Protein AF-0000000086705697 (afdb_homodimer)

InterPro domains:
  IPR036249 Thioredoxin-like superfamily [SSF52833] (5-201)

Sequence (414 aa):
MNPTLLHYVYDPLCGWCYGAAPLLKAAAGVPGLAIELHAGGLWLGARRQPM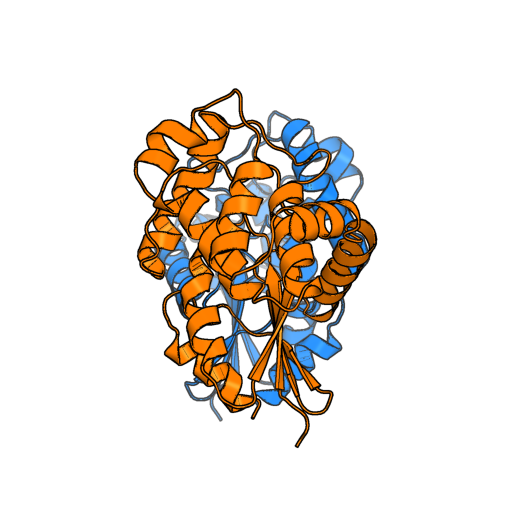GATLRQHVRPHDERIEALTGQHFGERYFNSLLLDTRLTLDSEPPIRAIMAVTALGGDGLALLQRIQTSHYRDGLWVGDVAFLAALAAEQGVEEADFHAAYAAAPLDEHLAQSQQWLRRLGGHGYPTLGVERDGVLMPLSPSFGEPDHFLAQLRVVSMNPTLLHYVYDPLCGWCYGAAPLLKAAAGVPGLAIELHAGGLWLGARRQPMGATLRQHVRPHDERIEALTGQHFGERYFNSLLLDTRLTLDSEPPIRAIMAVTALGGDGLALLQRIQTSHYRDGLWVGDVAFLAALAAEQGVEEADFHAAYAAAPLDEHLAQSQQWLRRLGGHGYPTLGVERDGVLMPLSPSFGEPDHFLAQLRVVS

Radius of gyration: 22.32 Å; Cα contacts (8 Å, |Δi|>4): 758; chains: 2; bounding box: 52×65×50 Å

Nearest PDB structures (foldseek):
  5hfg-assembly1_A  TM=9.296E-01  e=9.941E-20  Pseudomonas aeruginosa PAO1
  5hfi-assembly1_A  TM=9.166E-01  e=2.472E-18  Pseudomonas aeruginosa PAO1
  3kzq-assembly3_D-3  TM=8.060E-01  e=1.068E-13  Vibrio parahaemolyticus
  2in3-assembly1_A  TM=8.080E-01  e=4.994E-12  Nitrosomonas europaea
  3rpp-assembly2_B  TM=6.667E-01  e=5.140E-08  Homo sapiens

pLDDT: mean 94.25, std 7.46, range [47.31, 98.94]

Structure (mmCIF, N/CA/C/O backbone):
data_AF-0000000086705697-model_v1
#
loop_
_entity.id
_entity.type
_entity.pdbx_description
1 polymer 'DsbA family protein'
#
loop_
_atom_site.group_PDB
_atom_site.id
_atom_site.type_symbol
_atom_site.label_atom_id
_atom_site.label_alt_id
_atom_site.label_comp_id
_atom_site.label_asym_id
_atom_site.label_entity_id
_atom_site.label_seq_id
_atom_site.pdbx_PDB_ins_code
_atom_site.Cartn_x
_atom_site.Cartn_y
_atom_site.Cartn_z
_atom_site.occupancy
_atom_site.B_iso_or_equiv
_atom_site.auth_seq_id
_atom_site.auth_comp_id
_atom_site.auth_asym_id
_atom_site.auth_atom_id
_atom_site.pdbx_PDB_model_num
ATOM 1 N N . MET A 1 1 ? -27.156 8.812 18.125 1 52.84 1 MET A N 1
ATOM 2 C CA . MET A 1 1 ? -26.422 7.879 17.266 1 52.84 1 MET A CA 1
ATOM 3 C C . MET A 1 1 ? -24.922 8.133 17.328 1 52.84 1 MET A C 1
ATOM 5 O O . MET A 1 1 ? -24.484 9.273 17.484 1 52.84 1 MET A O 1
ATOM 9 N N . ASN A 1 2 ? -24.047 7.219 17.75 1 68.75 2 ASN A N 1
ATOM 10 C CA . ASN A 1 2 ? -22.625 7.438 17.906 1 68.75 2 ASN A CA 1
ATOM 11 C C . ASN A 1 2 ? -21.984 7.934 16.609 1 68.75 2 ASN A C 1
ATOM 13 O O . ASN A 1 2 ? -22.406 7.547 15.523 1 68.75 2 ASN A O 1
ATOM 17 N N . PRO A 1 3 ? -21.141 8.961 16.766 1 81.12 3 PRO A N 1
ATOM 18 C CA . PRO A 1 3 ? -20.531 9.508 15.555 1 81.12 3 PRO A CA 1
ATOM 19 C C . PRO A 1 3 ? -19.734 8.469 14.781 1 81.12 3 PRO A C 1
ATOM 21 O O . PRO A 1 3 ? -19.188 7.535 15.375 1 81.12 3 PRO A O 1
ATOM 24 N N . THR A 1 4 ? -19.828 8.516 13.523 1 91.44 4 THR A N 1
ATOM 25 C CA . THR A 1 4 ? -18.984 7.73 12.633 1 91.44 4 THR A CA 1
ATOM 26 C C . THR A 1 4 ? -17.562 8.305 12.578 1 91.44 4 THR A C 1
ATOM 28 O O . THR A 1 4 ? -17.391 9.523 12.461 1 91.44 4 THR A O 1
ATOM 31 N N . LEU A 1 5 ? -16.531 7.441 12.797 1 95.69 5 LEU A N 1
ATOM 32 C CA . LEU A 1 5 ? -15.148 7.887 12.789 1 95.69 5 LEU A CA 1
ATOM 33 C C . LEU A 1 5 ? -14.406 7.34 11.57 1 95.69 5 LEU A C 1
ATOM 35 O O . LEU A 1 5 ? -14.484 6.145 11.273 1 95.69 5 LEU A O 1
ATOM 39 N N . LEU A 1 6 ? -13.852 8.188 10.867 1 96.5 6 LEU A N 1
ATOM 40 C CA . LEU A 1 6 ? -12.898 7.801 9.828 1 96.5 6 LEU A CA 1
ATOM 41 C C . LEU A 1 6 ? -11.469 7.84 10.359 1 96.5 6 LEU A C 1
ATOM 43 O O . LEU A 1 6 ? -10.938 8.914 10.641 1 96.5 6 LEU A O 1
ATOM 47 N N . HIS A 1 7 ? -10.891 6.688 10.531 1 97.31 7 HIS A N 1
ATOM 48 C CA . HIS A 1 7 ? -9.484 6.602 10.898 1 97.31 7 HIS A CA 1
ATOM 49 C C . HIS A 1 7 ? -8.586 6.703 9.672 1 97.31 7 HIS A C 1
ATOM 51 O O . HIS A 1 7 ? -8.742 5.941 8.719 1 97.31 7 HIS A O 1
ATOM 57 N N . TYR A 1 8 ? -7.691 7.645 9.672 1 98.25 8 TYR A N 1
ATOM 58 C CA . TYR A 1 8 ? -6.785 7.898 8.562 1 98.25 8 TYR A CA 1
ATOM 59 C C . TYR A 1 8 ? -5.332 7.758 8.992 1 98.25 8 TYR A C 1
ATOM 61 O O . TYR A 1 8 ? -4.805 8.617 9.703 1 98.25 8 TYR A O 1
ATOM 69 N N . VAL A 1 9 ? -4.688 6.66 8.664 1 98.19 9 VAL A N 1
ATOM 70 C CA . VAL A 1 9 ? -3.26 6.469 8.906 1 98.19 9 VAL A CA 1
ATOM 71 C C . VAL A 1 9 ? -2.457 7.004 7.727 1 98.19 9 VAL A C 1
ATOM 73 O O . VAL A 1 9 ? -2.654 6.57 6.59 1 98.19 9 VAL A O 1
ATOM 76 N N . TYR A 1 10 ? -1.585 7.969 8.008 1 98.56 10 TYR A N 1
ATOM 77 C CA . TYR A 1 10 ? -0.964 8.727 6.926 1 98.56 10 TYR A CA 1
ATOM 78 C C . TYR A 1 10 ? 0.451 9.148 7.301 1 98.56 10 TYR A C 1
ATOM 80 O O . TYR A 1 10 ? 0.934 8.836 8.391 1 98.56 10 TYR A O 1
ATOM 88 N N . ASP A 1 11 ? 1.116 9.758 6.426 1 98.69 11 ASP A N 1
ATOM 89 C CA . ASP A 1 11 ? 2.309 10.57 6.641 1 98.69 11 ASP A CA 1
ATOM 90 C C . ASP A 1 11 ? 2.248 11.859 5.824 1 98.69 11 ASP A C 1
ATOM 92 O O . ASP A 1 11 ? 1.835 11.844 4.664 1 98.69 11 ASP A O 1
ATOM 96 N N . PRO A 1 12 ? 2.639 12.93 6.426 1 98.75 12 PRO A N 1
ATOM 97 C CA . PRO A 1 12 ? 2.562 14.195 5.699 1 98.75 12 PRO A CA 1
ATOM 98 C C . PRO A 1 12 ? 3.445 14.219 4.453 1 98.75 12 PRO A C 1
ATOM 100 O O . PRO A 1 12 ? 3.205 15.008 3.537 1 98.75 12 PRO A O 1
ATOM 103 N N . LEU A 1 13 ? 4.453 13.359 4.375 1 98.25 13 LEU A N 1
ATOM 104 C CA . LEU A 1 13 ? 5.391 13.344 3.256 1 98.25 13 LEU A CA 1
ATOM 105 C C . LEU A 1 13 ? 5.238 12.07 2.434 1 98.25 13 LEU A C 1
ATOM 107 O O . LEU A 1 13 ? 6.219 11.562 1.887 1 98.25 13 LEU A O 1
ATOM 111 N N . CYS A 1 14 ? 4.105 11.508 2.48 1 97.81 14 CYS A N 1
ATOM 112 C CA . CYS A 1 14 ? 3.682 10.438 1.588 1 97.81 14 CYS A CA 1
ATOM 113 C C . CYS A 1 14 ? 2.947 10.992 0.375 1 97.81 14 CYS A C 1
ATOM 115 O O . CYS A 1 14 ? 1.846 11.531 0.505 1 97.81 14 CYS A O 1
ATOM 117 N N . GLY A 1 15 ? 3.514 10.812 -0.809 1 97.56 15 GLY A N 1
ATOM 118 C CA . GLY A 1 15 ? 2.895 11.32 -2.021 1 97.56 15 GLY A CA 1
ATOM 119 C C . GLY A 1 15 ? 1.48 10.812 -2.23 1 97.56 15 GLY A C 1
ATOM 120 O O . GLY A 1 15 ? 0.601 11.57 -2.65 1 97.56 15 GLY A O 1
ATOM 121 N N . TRP A 1 16 ? 1.291 9.547 -1.967 1 96.31 16 TRP A N 1
ATOM 122 C CA . TRP A 1 16 ? -0.038 8.969 -2.137 1 96.31 16 TRP A CA 1
ATOM 123 C C . TRP A 1 16 ? -1.021 9.562 -1.129 1 96.31 16 TRP A C 1
ATOM 125 O O . TRP A 1 16 ? -2.217 9.664 -1.408 1 96.31 16 TRP A O 1
ATOM 135 N N . CYS A 1 17 ? -0.516 9.93 0.014 1 98.19 17 CYS A N 1
ATOM 136 C CA . CYS A 1 17 ? -1.358 10.641 0.971 1 98.19 17 CYS A CA 1
ATOM 137 C C . CYS A 1 17 ? -1.73 12.023 0.451 1 98.19 17 CYS A C 1
ATOM 139 O O . CYS A 1 17 ? -2.838 12.5 0.694 1 98.19 17 CYS A O 1
ATOM 141 N N . TYR A 1 18 ? -0.808 12.695 -0.263 1 98.56 18 TYR A N 1
ATOM 142 C CA . TYR A 1 18 ? -1.157 13.914 -0.979 1 98.56 18 TYR A CA 1
ATOM 143 C C . TYR A 1 18 ? -2.236 13.648 -2.021 1 98.56 18 TYR A C 1
ATOM 145 O O . TYR A 1 18 ? -3.174 14.438 -2.17 1 98.56 18 TYR A O 1
ATOM 153 N N . GLY A 1 19 ? -2.121 12.547 -2.668 1 97.25 19 GLY A N 1
ATOM 154 C CA . GLY A 1 19 ? -3.135 12.125 -3.621 1 97.25 19 GLY A CA 1
ATOM 155 C C . GLY A 1 19 ? -4.496 11.906 -2.988 1 97.25 19 GLY A C 1
ATOM 156 O O . GLY A 1 19 ? -5.527 12.078 -3.643 1 97.25 19 GLY A O 1
ATOM 157 N N . ALA A 1 20 ? -4.512 11.602 -1.746 1 96.75 20 ALA A N 1
ATOM 158 C CA . ALA A 1 20 ? -5.75 11.273 -1.045 1 96.75 20 ALA A CA 1
ATOM 159 C C . ALA A 1 20 ? -6.406 12.531 -0.477 1 96.75 20 ALA A C 1
ATOM 161 O O . ALA A 1 20 ? -7.531 12.477 0.027 1 96.75 20 ALA A O 1
ATOM 162 N N . ALA A 1 21 ? -5.75 13.664 -0.58 1 97.25 21 ALA A N 1
ATOM 163 C CA . ALA A 1 21 ? -6.211 14.898 0.062 1 97.25 21 ALA A CA 1
ATOM 164 C C . ALA A 1 21 ? -7.633 15.242 -0.375 1 97.25 21 ALA A C 1
ATOM 166 O O . ALA A 1 21 ? -8.477 15.586 0.455 1 97.25 21 ALA A O 1
ATOM 167 N N . PRO A 1 22 ? -7.98 15.109 -1.679 1 96.25 22 PRO A N 1
ATOM 168 C CA . PRO A 1 22 ? -9.352 15.43 -2.088 1 96.25 22 PRO A CA 1
ATOM 169 C C . PRO A 1 22 ? -10.391 14.508 -1.451 1 96.25 22 PRO A C 1
ATOM 171 O O . PRO A 1 22 ? -11.523 14.93 -1.204 1 96.25 22 PRO A O 1
ATOM 174 N N . LEU A 1 23 ? -10.031 13.281 -1.213 1 95.62 23 LEU A N 1
ATOM 175 C CA . LEU A 1 23 ? -10.93 12.336 -0.567 1 95.62 23 LEU A CA 1
ATOM 176 C C . LEU A 1 23 ? -11.227 12.758 0.87 1 95.62 23 LEU A C 1
ATOM 178 O O . LEU A 1 23 ? -12.375 12.711 1.312 1 95.62 23 LEU A O 1
ATOM 182 N N . LEU A 1 24 ? -10.156 13.156 1.579 1 97.19 24 LEU A N 1
ATOM 183 C CA . LEU A 1 24 ? -10.312 13.594 2.963 1 97.19 24 LEU A CA 1
ATOM 184 C C . LEU A 1 24 ? -11.141 14.875 3.037 1 97.19 24 LEU A C 1
ATOM 186 O O . LEU A 1 24 ? -11.93 15.055 3.967 1 97.19 24 LEU A O 1
ATOM 190 N N . LYS A 1 25 ? -10.891 15.75 2.076 1 96.06 25 LYS A N 1
ATOM 191 C CA . LYS A 1 25 ? -11.695 16.969 2.016 1 96.06 25 LYS A CA 1
ATOM 192 C C . LYS A 1 25 ? -13.172 16.625 1.849 1 96.06 25 LYS A C 1
ATOM 194 O O . LYS A 1 25 ? -14.031 17.219 2.521 1 96.06 25 LYS A O 1
ATOM 199 N N . ALA A 1 26 ? -13.484 15.742 0.962 1 95.31 26 ALA A N 1
ATOM 200 C CA . ALA A 1 26 ? -14.867 15.312 0.751 1 95.31 26 ALA A CA 1
ATOM 201 C C . ALA A 1 26 ? -15.445 14.688 2.018 1 95.31 26 ALA A C 1
ATOM 203 O O . ALA A 1 26 ? -16.578 14.984 2.396 1 95.31 26 ALA A O 1
ATOM 204 N N . ALA A 1 27 ? -14.68 13.844 2.67 1 95.38 27 ALA A N 1
ATOM 205 C CA . ALA A 1 27 ? -15.117 13.18 3.891 1 95.38 27 ALA A CA 1
ATOM 206 C C . ALA A 1 27 ? -15.422 14.188 4.996 1 95.38 27 ALA A C 1
ATOM 208 O O . ALA A 1 27 ? -16.359 14.008 5.77 1 95.38 27 ALA A O 1
ATOM 209 N N . ALA A 1 28 ? -14.586 15.219 5.043 1 95.5 28 ALA A N 1
ATOM 210 C CA . ALA A 1 28 ? -14.742 16.25 6.074 1 95.5 28 ALA A CA 1
ATOM 211 C C . ALA A 1 28 ? -16.078 16.969 5.934 1 95.5 28 ALA A C 1
ATOM 213 O O . ALA A 1 28 ? -16.594 17.531 6.902 1 95.5 28 ALA A O 1
ATOM 214 N N . GLY A 1 29 ? -16.672 16.891 4.77 1 93.75 29 GLY A N 1
ATOM 215 C CA . GLY A 1 29 ? -17.953 17.531 4.516 1 93.75 29 GLY A CA 1
ATOM 216 C C . GLY A 1 29 ? -19.141 16.656 4.859 1 93.75 29 GLY A C 1
ATOM 217 O O . GLY A 1 29 ? -20.281 17.125 4.836 1 93.75 29 GLY A O 1
ATOM 218 N N . VAL A 1 30 ? -18.953 15.469 5.195 1 93.06 30 VAL A N 1
ATOM 219 C CA . VAL A 1 30 ? -20.047 14.539 5.496 1 93.06 30 VAL A CA 1
ATOM 220 C C . VAL A 1 30 ? -20.547 14.789 6.914 1 93.06 30 VAL A C 1
ATOM 222 O O . VAL A 1 30 ? -19.797 14.672 7.883 1 93.06 30 VAL A O 1
ATOM 225 N N . PRO A 1 31 ? -21.828 15.086 7.051 1 91.75 31 PRO A N 1
ATOM 226 C CA . PRO A 1 31 ? -22.375 15.336 8.383 1 91.75 31 PRO A CA 1
ATOM 227 C C . PRO A 1 3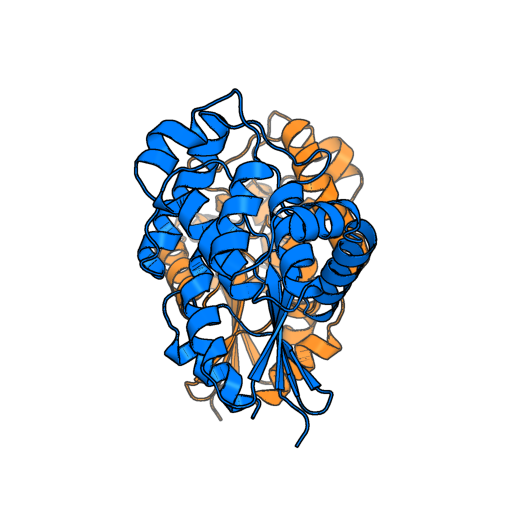1 ? -22.266 14.117 9.305 1 91.75 31 PRO A C 1
ATOM 229 O O . PRO A 1 31 ? -22.547 12.992 8.883 1 91.75 31 PRO A O 1
ATOM 232 N N . GLY A 1 32 ? -21.797 14.367 10.477 1 91 32 GLY A N 1
ATOM 233 C CA . GLY A 1 32 ? -21.75 13.305 11.477 1 91 32 GLY A CA 1
ATOM 234 C C . GLY A 1 32 ? -20.5 12.461 11.391 1 91 32 GLY A C 1
ATOM 235 O O . GLY A 1 32 ? -20.297 11.555 12.203 1 91 32 GLY A O 1
ATOM 236 N N . LEU A 1 33 ? -19.656 12.773 10.414 1 94.44 33 LEU A N 1
ATOM 237 C CA . LEU A 1 33 ? -18.406 12.047 10.258 1 94.44 33 LEU A CA 1
ATOM 238 C C . LEU A 1 33 ? -17.234 12.844 10.82 1 94.44 33 LEU A C 1
ATOM 240 O O . LEU A 1 33 ? -17.078 14.023 10.484 1 94.44 33 LEU A O 1
ATOM 244 N N . ALA A 1 34 ? -16.516 12.195 11.727 1 95.56 34 ALA A N 1
ATOM 245 C CA . ALA A 1 34 ? -15.281 12.789 12.234 1 95.56 34 ALA A CA 1
ATOM 246 C C . ALA A 1 34 ? -14.055 12.062 11.688 1 95.56 34 ALA A C 1
ATOM 248 O O . ALA A 1 34 ? -14.086 10.844 11.5 1 95.56 34 ALA A O 1
ATOM 249 N N . ILE A 1 35 ? -13.008 12.781 11.477 1 97.12 35 ILE A N 1
ATOM 250 C CA . ILE A 1 35 ? -11.781 12.195 10.961 1 97.12 35 ILE A CA 1
ATOM 251 C C . ILE A 1 35 ? -10.711 12.172 12.055 1 97.12 35 ILE A C 1
ATOM 253 O O . ILE A 1 35 ? -10.438 13.203 12.68 1 97.12 35 ILE A O 1
ATOM 257 N N . GLU A 1 36 ? -10.172 11.055 12.336 1 97.81 36 GLU A N 1
ATOM 258 C CA . GLU A 1 36 ? -9.055 10.906 13.258 1 97.81 36 GLU A CA 1
ATOM 259 C C . GLU A 1 36 ? -7.746 10.68 12.508 1 97.81 36 GLU A C 1
ATOM 261 O O . GLU A 1 36 ? -7.625 9.719 11.742 1 97.81 36 GLU A O 1
ATOM 266 N N . LEU A 1 37 ? -6.809 11.531 12.789 1 98.62 37 LEU A N 1
ATOM 267 C CA . LEU A 1 37 ? -5.527 11.508 12.086 1 98.62 37 LEU A CA 1
ATOM 268 C C . LEU A 1 37 ? -4.504 10.688 12.859 1 98.62 37 LEU A C 1
ATOM 270 O O . LEU A 1 37 ? -4.25 10.945 14.039 1 98.62 37 LEU A O 1
ATOM 274 N N . HIS A 1 38 ? -3.934 9.711 12.203 1 98.75 38 HIS A N 1
ATOM 275 C CA . HIS A 1 38 ? -2.883 8.867 12.766 1 98.75 38 HIS A CA 1
ATOM 276 C C . HIS A 1 38 ? -1.609 8.953 11.93 1 98.75 38 HIS A C 1
ATOM 278 O O . HIS A 1 38 ? -1.442 8.195 10.969 1 98.75 38 HIS A O 1
ATOM 284 N N . ALA A 1 39 ? -0.67 9.805 12.297 1 98.69 39 ALA A N 1
ATOM 285 C CA . ALA A 1 39 ? 0.567 9.969 11.539 1 98.69 39 ALA A CA 1
ATOM 286 C C . ALA A 1 39 ? 1.528 8.812 11.797 1 98.69 39 ALA A C 1
ATOM 288 O O . ALA A 1 39 ? 1.878 8.531 12.945 1 98.69 39 ALA A O 1
ATOM 289 N N . GLY A 1 40 ? 1.995 8.203 10.812 1 96.12 40 GLY A N 1
ATOM 290 C CA . GLY A 1 40 ? 2.715 6.949 10.953 1 96.12 40 GLY A CA 1
ATOM 291 C C . GLY A 1 40 ? 4.223 7.117 10.938 1 96.12 40 GLY A C 1
ATOM 292 O O . GLY A 1 40 ? 4.953 6.262 11.438 1 96.12 40 GLY A O 1
ATOM 293 N N . GLY A 1 41 ? 4.742 8.195 10.281 1 96.12 41 GLY A N 1
ATOM 294 C CA . GLY A 1 41 ? 6.18 8.422 10.281 1 96.12 41 GLY A CA 1
ATOM 295 C C . GLY A 1 41 ? 6.902 7.676 9.18 1 96.12 41 GLY A C 1
ATOM 296 O O . GLY A 1 41 ? 7.746 6.82 9.453 1 96.12 41 GLY A O 1
ATOM 297 N N . LEU A 1 42 ? 6.691 8.008 8.031 1 94.62 42 LEU A N 1
ATOM 298 C CA . LEU A 1 42 ? 7.297 7.383 6.855 1 94.62 42 LEU A CA 1
ATOM 299 C C . LEU A 1 42 ? 8.805 7.602 6.844 1 94.62 42 LEU A C 1
ATOM 301 O O . LEU A 1 42 ? 9.57 6.676 6.559 1 94.62 42 LEU A O 1
ATOM 305 N N . TRP A 1 43 ? 9.227 8.828 7.133 1 95.69 43 TRP A N 1
ATOM 306 C CA . TRP A 1 43 ? 10.625 9.211 7.074 1 95.69 43 TRP A 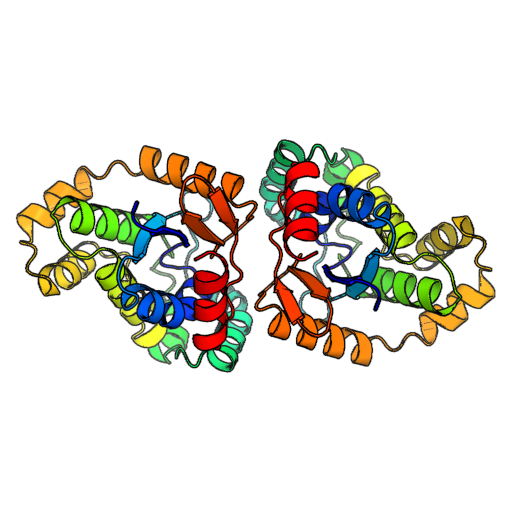CA 1
ATOM 307 C C . TRP A 1 43 ? 11.148 9.594 8.461 1 95.69 43 TRP A C 1
ATOM 309 O O . TRP A 1 43 ? 11.297 10.773 8.766 1 95.69 43 TRP A O 1
ATOM 319 N N . LEU A 1 44 ? 11.469 8.602 9.312 1 95.94 44 LEU A N 1
ATOM 320 C CA . LEU A 1 44 ? 11.992 8.805 10.664 1 95.94 44 LEU A CA 1
ATOM 321 C C . LEU A 1 44 ? 13.25 7.965 10.891 1 95.94 44 LEU A C 1
ATOM 323 O O . LEU A 1 44 ? 13.477 6.98 10.188 1 95.94 44 LEU A O 1
ATOM 327 N N . GLY A 1 45 ? 14.008 8.406 11.883 1 92.56 45 GLY A N 1
ATOM 328 C CA . GLY A 1 45 ? 15.195 7.645 12.234 1 92.56 45 GLY A CA 1
ATOM 329 C C . GLY A 1 45 ? 16.109 7.375 11.047 1 92.56 45 GLY A C 1
ATOM 330 O O . GLY A 1 45 ? 16.469 8.297 10.312 1 92.56 45 GLY A O 1
ATOM 331 N N . ALA A 1 46 ? 16.406 6.062 10.766 1 88.19 46 ALA A N 1
ATOM 332 C CA . ALA A 1 46 ? 17.328 5.656 9.703 1 88.19 46 ALA A CA 1
ATOM 333 C C . ALA A 1 46 ? 16.656 5.781 8.336 1 88.19 46 ALA A C 1
ATOM 335 O O . ALA A 1 46 ? 17.328 5.746 7.305 1 88.19 46 ALA A O 1
ATOM 336 N N . ARG A 1 47 ? 15.383 6.023 8.32 1 89.81 47 ARG A N 1
ATOM 337 C CA . ARG A 1 47 ? 14.656 6.117 7.055 1 89.81 47 ARG A CA 1
ATOM 338 C C . ARG A 1 47 ? 14.664 7.547 6.523 1 89.81 47 ARG A C 1
ATOM 340 O O . ARG A 1 47 ? 14.266 7.793 5.383 1 89.81 47 ARG A O 1
ATOM 347 N N . ARG A 1 48 ? 15.109 8.5 7.332 1 94.25 48 ARG A N 1
ATOM 348 C CA . ARG A 1 48 ? 15.281 9.859 6.812 1 94.25 48 ARG A CA 1
ATOM 349 C C . ARG A 1 48 ? 16.156 9.859 5.559 1 94.25 48 ARG A C 1
ATOM 351 O O . ARG A 1 48 ? 17.094 9.07 5.449 1 94.25 48 ARG A O 1
ATOM 358 N N . GLN A 1 49 ? 15.789 10.727 4.621 1 92.5 49 GLN A N 1
ATOM 359 C CA . GLN A 1 49 ? 16.438 10.656 3.314 1 92.5 49 GLN A CA 1
ATOM 360 C C . GLN A 1 49 ? 16.906 12.031 2.855 1 92.5 49 GLN A C 1
ATOM 362 O O . GLN A 1 49 ? 16.109 12.961 2.742 1 92.5 49 GLN A O 1
ATOM 367 N N . PRO A 1 50 ? 18.234 12.078 2.625 1 94.44 50 PRO A N 1
ATOM 368 C CA . PRO A 1 50 ? 18.672 13.32 1.977 1 94.44 50 PRO A CA 1
ATOM 369 C C . PRO A 1 50 ? 18.016 13.531 0.614 1 94.44 50 PRO A C 1
ATOM 371 O O . PRO A 1 50 ? 17.828 12.578 -0.141 1 94.44 50 PRO A O 1
ATOM 374 N N . MET A 1 51 ? 17.672 14.727 0.346 1 96.12 51 MET A N 1
ATOM 375 C CA . MET A 1 51 ? 17.156 15.031 -0.982 1 96.12 51 MET A CA 1
ATOM 376 C C . MET A 1 51 ? 18.266 15.055 -2.018 1 96.12 51 MET A C 1
ATOM 378 O O . MET A 1 51 ? 19.453 15.133 -1.664 1 96.12 51 MET A O 1
ATOM 382 N N . GLY A 1 52 ? 17.859 14.961 -3.248 1 96.5 52 GLY A N 1
ATOM 383 C CA . GLY A 1 52 ? 18.797 14.852 -4.355 1 96.5 52 GLY A CA 1
ATOM 384 C C . GLY A 1 52 ? 18.25 14.078 -5.535 1 96.5 52 GLY A C 1
ATOM 385 O O . GLY A 1 52 ? 17.078 13.688 -5.535 1 96.5 52 GLY A O 1
ATOM 386 N N . ALA A 1 53 ? 19.156 13.828 -6.445 1 94.56 53 ALA A N 1
ATOM 387 C CA . ALA A 1 53 ? 18.766 13.227 -7.719 1 94.56 53 ALA A CA 1
ATOM 388 C C . ALA A 1 53 ? 18.219 11.82 -7.512 1 94.56 53 ALA A C 1
ATOM 390 O O . ALA A 1 53 ? 17.297 11.398 -8.219 1 94.56 53 ALA A O 1
ATOM 391 N N . THR A 1 54 ? 18.797 11.047 -6.621 1 89.31 54 THR A N 1
ATOM 392 C CA . THR A 1 54 ? 18.359 9.672 -6.367 1 89.31 54 THR A CA 1
ATOM 393 C C . THR A 1 54 ? 16.922 9.656 -5.867 1 89.31 54 THR A C 1
ATOM 395 O O . THR A 1 54 ? 16.094 8.891 -6.371 1 89.31 54 THR A O 1
ATOM 398 N N . LEU A 1 55 ? 16.625 10.461 -4.941 1 91.25 55 LEU A N 1
ATOM 399 C CA . LEU A 1 55 ? 15.258 10.555 -4.434 1 91.25 55 LEU A CA 1
ATOM 400 C C . LEU A 1 55 ? 14.305 11.008 -5.531 1 91.25 55 LEU A C 1
ATOM 402 O O . LEU A 1 55 ? 13.211 10.461 -5.672 1 91.25 55 LEU A O 1
ATOM 406 N N . ARG A 1 56 ? 14.727 12 -6.25 1 95 56 ARG A N 1
ATOM 407 C CA . ARG A 1 56 ? 13.898 12.531 -7.324 1 95 56 ARG A CA 1
ATOM 408 C C . ARG A 1 56 ? 13.516 11.445 -8.32 1 95 56 ARG A C 1
ATOM 410 O O . ARG A 1 56 ? 12.359 11.359 -8.742 1 95 56 ARG A O 1
ATOM 417 N N . GLN A 1 57 ? 14.469 10.68 -8.703 1 90.31 57 GLN A N 1
ATOM 418 C CA . GLN A 1 57 ? 14.211 9.602 -9.656 1 90.31 57 GLN A CA 1
ATOM 419 C C . GLN A 1 57 ? 13.273 8.555 -9.062 1 90.31 57 GLN A C 1
ATOM 421 O O . GLN A 1 57 ? 12.453 7.977 -9.773 1 90.31 57 GLN A O 1
ATOM 426 N N . HIS A 1 58 ? 13.383 8.359 -7.773 1 87.38 58 HIS A N 1
ATOM 427 C CA . HIS A 1 58 ? 12.586 7.352 -7.082 1 87.38 58 HIS A CA 1
ATOM 428 C C . HIS A 1 58 ? 11.125 7.762 -7.004 1 87.38 58 HIS A C 1
ATOM 430 O O . HIS A 1 58 ? 10.227 6.934 -7.199 1 87.38 58 HIS A O 1
ATOM 436 N N . VAL A 1 59 ? 10.883 9.047 -6.777 1 93.94 59 VAL A N 1
ATOM 437 C CA . VAL A 1 59 ? 9.508 9.461 -6.508 1 93.94 59 VAL A CA 1
ATOM 438 C C . VAL A 1 59 ? 8.805 9.805 -7.82 1 93.94 59 VAL A C 1
ATOM 440 O O . VAL A 1 59 ? 7.57 9.836 -7.879 1 93.94 59 VAL A O 1
ATOM 443 N N . ARG A 1 60 ? 9.523 10.039 -8.883 1 93.81 60 ARG A N 1
ATOM 444 C CA . ARG A 1 60 ? 8.992 10.57 -10.141 1 93.81 60 ARG A CA 1
ATOM 445 C C . ARG A 1 60 ? 7.844 9.703 -10.656 1 93.81 60 ARG A C 1
ATOM 447 O O . ARG A 1 60 ? 6.758 10.211 -10.938 1 93.81 60 ARG A O 1
ATOM 454 N N . PRO A 1 61 ? 8.047 8.383 -10.742 1 89.06 61 PRO A N 1
ATOM 455 C CA . PRO A 1 61 ? 6.953 7.586 -11.297 1 89.06 61 PRO A CA 1
ATOM 456 C C . PRO A 1 61 ? 5.695 7.629 -10.43 1 89.06 61 PRO A C 1
ATOM 458 O O . PRO A 1 61 ? 4.578 7.586 -10.945 1 89.06 61 PRO A O 1
ATOM 461 N N . HIS A 1 62 ? 5.855 7.711 -9.172 1 92.25 62 HIS A N 1
ATOM 462 C CA . HIS A 1 62 ? 4.707 7.801 -8.273 1 92.25 62 HIS A CA 1
ATOM 463 C C . HIS A 1 62 ? 4.004 9.148 -8.414 1 92.25 62 HIS A C 1
ATOM 465 O O . HIS A 1 62 ? 2.777 9.203 -8.531 1 92.25 62 HIS A O 1
ATOM 471 N N . ASP A 1 63 ? 4.863 10.211 -8.383 1 96.62 63 ASP A N 1
ATOM 472 C CA . ASP A 1 63 ? 4.297 11.555 -8.508 1 96.62 63 ASP A CA 1
ATOM 473 C C . ASP A 1 63 ? 3.475 11.688 -9.789 1 96.62 63 ASP A C 1
ATOM 475 O O . ASP A 1 63 ? 2.365 12.219 -9.766 1 96.62 63 ASP A O 1
ATOM 479 N N . GLU A 1 64 ? 4.004 11.164 -10.875 1 95 64 GLU A N 1
ATOM 480 C CA . GLU A 1 64 ? 3.324 11.242 -12.172 1 95 64 GLU A CA 1
ATOM 481 C C . GLU A 1 64 ? 2.025 10.438 -12.156 1 95 64 GLU A C 1
ATOM 483 O O . GLU A 1 64 ? 1.002 10.898 -12.664 1 95 64 GLU A O 1
ATOM 488 N N . ARG A 1 65 ? 2.025 9.305 -11.578 1 91.5 65 ARG A N 1
ATOM 489 C CA . ARG A 1 65 ? 0.836 8.461 -11.5 1 91.5 65 ARG A CA 1
ATOM 490 C C . ARG A 1 65 ? -0.23 9.109 -10.617 1 91.5 65 ARG A C 1
ATOM 492 O O . ARG A 1 65 ? -1.41 9.117 -10.969 1 91.5 65 ARG A O 1
ATOM 499 N N . ILE A 1 66 ? 0.184 9.609 -9.492 1 95.38 66 ILE A N 1
ATOM 500 C CA . ILE A 1 66 ? -0.738 10.258 -8.57 1 95.38 66 ILE A CA 1
ATOM 501 C C . ILE A 1 66 ? -1.429 11.43 -9.273 1 95.38 66 ILE A C 1
ATOM 503 O O . ILE A 1 66 ? -2.652 11.562 -9.203 1 95.38 66 ILE A O 1
ATOM 507 N N . GLU A 1 67 ? -0.62 12.234 -9.945 1 96.56 67 GLU A N 1
ATOM 508 C CA . GLU A 1 67 ? -1.179 13.391 -10.641 1 96.56 67 GLU A CA 1
ATOM 509 C C . GLU A 1 67 ? -2.164 12.969 -11.719 1 96.56 67 GLU A C 1
ATOM 511 O O . GLU A 1 67 ? -3.225 13.578 -11.875 1 96.56 67 GLU A O 1
ATOM 516 N N . ALA A 1 68 ? -1.845 11.945 -12.414 1 92.75 68 ALA A N 1
ATOM 517 C CA . ALA A 1 68 ? -2.713 11.438 -13.469 1 92.75 68 ALA A CA 1
ATOM 518 C C . ALA A 1 68 ? -4.031 10.922 -12.898 1 92.75 68 ALA A C 1
ATOM 520 O O . ALA A 1 68 ? -5.098 11.148 -13.484 1 92.75 68 ALA A O 1
ATOM 521 N N . LEU A 1 69 ? -4.008 10.312 -11.75 1 90.12 69 LEU A N 1
ATOM 522 C CA . LEU A 1 69 ? -5.18 9.672 -11.164 1 90.12 69 LEU A CA 1
ATOM 523 C C . LEU A 1 69 ? -6.051 10.688 -10.43 1 90.12 69 LEU A C 1
ATOM 525 O O . LEU A 1 69 ? -7.277 10.586 -10.445 1 90.12 69 LEU A O 1
ATOM 529 N N . THR A 1 70 ? -5.418 11.641 -9.766 1 94.44 70 THR A N 1
ATOM 530 C CA . THR A 1 70 ? -6.164 12.398 -8.773 1 94.44 70 THR A CA 1
ATOM 531 C C . THR A 1 70 ? -6.277 13.859 -9.18 1 94.44 70 THR A C 1
ATOM 533 O O . THR A 1 70 ? -7.082 14.609 -8.617 1 94.44 70 THR A O 1
ATOM 536 N N . GLY A 1 71 ? -5.367 14.32 -10.055 1 95.31 71 GLY A N 1
ATOM 537 C CA . GLY A 1 71 ? -5.324 15.727 -10.43 1 95.31 71 GLY A CA 1
ATOM 538 C C . GLY A 1 71 ? -4.5 16.578 -9.477 1 95.31 71 GLY A C 1
ATOM 539 O O . GLY A 1 71 ? -4.305 17.766 -9.703 1 95.31 71 GLY A O 1
ATOM 540 N N . GLN A 1 72 ? -4.027 15.984 -8.344 1 97.06 72 GLN A N 1
ATOM 541 C CA . GLN A 1 72 ? -3.131 16.719 -7.457 1 97.06 72 GLN A CA 1
ATOM 542 C C . GLN A 1 72 ? -1.836 17.094 -8.172 1 97.06 72 GLN A C 1
ATOM 544 O O . GLN A 1 72 ? -1.114 16.219 -8.656 1 97.06 72 GLN A O 1
ATOM 549 N N . HIS A 1 73 ? -1.537 18.344 -8.164 1 97.69 73 HIS A N 1
ATOM 550 C CA . HIS A 1 73 ? -0.423 18.828 -8.969 1 97.69 73 HIS A CA 1
ATOM 551 C C . HIS A 1 73 ? 0.883 18.797 -8.188 1 97.69 73 HIS A C 1
ATOM 553 O O . HIS A 1 73 ? 0.94 19.266 -7.043 1 97.69 73 HIS A O 1
ATOM 559 N N . PHE A 1 74 ? 1.895 18.219 -8.766 1 98.56 74 PHE A N 1
ATOM 560 C CA . PHE A 1 74 ? 3.264 18.297 -8.273 1 98.56 74 PHE A CA 1
ATOM 561 C C . PHE A 1 74 ? 4.039 19.391 -8.992 1 98.56 74 PHE A C 1
ATOM 563 O O . PHE A 1 74 ? 4.309 19.281 -10.188 1 98.56 74 PHE A O 1
ATOM 570 N N . GLY A 1 75 ? 4.434 20.375 -8.273 1 98.62 75 GLY A N 1
ATOM 571 C CA . GLY A 1 75 ? 4.91 21.609 -8.859 1 98.62 75 GLY A CA 1
ATOM 572 C C . GLY A 1 75 ? 6.336 21.516 -9.375 1 98.62 75 GLY A C 1
ATOM 573 O O . GLY A 1 75 ? 7.113 20.688 -8.906 1 98.62 75 GLY A O 1
ATOM 574 N N . GLU A 1 76 ? 6.652 22.422 -10.242 1 98 76 GLU A N 1
ATOM 575 C CA . GLU A 1 76 ? 7.98 22.469 -10.844 1 98 76 GLU A CA 1
ATOM 576 C C . GLU A 1 76 ? 9.055 22.75 -9.797 1 98 76 GLU A C 1
ATOM 578 O O . GLU A 1 76 ? 10.148 22.172 -9.852 1 98 76 GLU A O 1
ATOM 583 N N . ARG A 1 77 ? 8.766 23.672 -8.914 1 98.38 77 ARG A N 1
ATOM 584 C CA . ARG A 1 77 ? 9.734 24 -7.879 1 98.38 77 ARG A CA 1
ATOM 585 C C . ARG A 1 77 ? 10.008 22.812 -6.969 1 98.38 77 ARG A C 1
ATOM 587 O O . ARG A 1 77 ? 11.133 22.625 -6.5 1 98.38 77 ARG A O 1
ATOM 594 N N . TYR A 1 78 ? 8.969 22.031 -6.688 1 98.62 78 TYR A N 1
ATOM 595 C CA . TYR A 1 78 ? 9.133 20.797 -5.934 1 98.62 78 TYR A CA 1
ATOM 596 C C . TYR A 1 78 ? 10.086 19.844 -6.648 1 98.62 78 TYR A C 1
ATOM 598 O O . TYR A 1 78 ? 11.094 19.406 -6.07 1 98.62 78 TYR A O 1
ATOM 606 N N . PHE A 1 79 ? 9.867 19.656 -7.922 1 97.25 79 PHE A N 1
ATOM 607 C CA . PHE A 1 79 ? 10.562 18.625 -8.672 1 97.25 79 PHE A CA 1
ATOM 608 C C . PHE A 1 79 ? 11.938 19.109 -9.109 1 97.25 79 PHE A C 1
ATOM 610 O O . PHE A 1 79 ? 12.898 18.344 -9.117 1 97.25 79 PHE A O 1
ATOM 617 N N . ASN A 1 80 ? 12.07 20.359 -9.461 1 97.5 80 ASN A N 1
ATOM 618 C CA . ASN A 1 80 ? 13.297 20.828 -10.109 1 97.5 80 ASN A CA 1
ATOM 619 C C . ASN A 1 80 ? 14.141 21.672 -9.156 1 97.5 80 ASN A C 1
ATOM 621 O O . ASN A 1 80 ? 15.219 22.141 -9.531 1 97.5 80 ASN A O 1
ATOM 625 N N . SER A 1 81 ? 13.688 21.875 -7.945 1 97.88 81 SER A N 1
ATOM 626 C CA . SER A 1 81 ? 14.461 22.672 -7 1 97.88 81 SER A CA 1
ATOM 627 C C . SER A 1 81 ? 14.523 22 -5.629 1 97.88 81 SER A C 1
ATOM 629 O O . SER A 1 81 ? 15.57 21.5 -5.227 1 97.88 81 SER A O 1
ATOM 631 N N . LEU A 1 82 ? 13.391 21.812 -5.02 1 98.31 82 LEU A N 1
ATOM 632 C CA . LEU A 1 82 ? 13.375 21.297 -3.656 1 98.31 82 LEU A CA 1
ATOM 633 C C . LEU A 1 82 ? 14.008 19.922 -3.596 1 98.31 82 LEU A C 1
ATOM 635 O O . LEU A 1 82 ? 14.914 19.672 -2.795 1 98.31 82 LEU A O 1
ATOM 639 N N . LEU A 1 83 ? 13.594 18.984 -4.445 1 97.62 83 LEU A N 1
ATOM 640 C CA . LEU A 1 83 ? 14.07 17.609 -4.406 1 97.62 83 LEU A CA 1
ATOM 641 C C . LEU A 1 83 ? 15.562 17.531 -4.734 1 97.62 83 LEU A C 1
ATOM 643 O O . LEU A 1 83 ? 16.219 16.547 -4.422 1 97.62 83 LEU A O 1
ATOM 647 N N . LEU A 1 84 ? 16.016 18.594 -5.32 1 97.56 84 LEU A N 1
ATOM 648 C CA . LEU A 1 84 ? 17.422 18.562 -5.754 1 97.56 84 LEU A CA 1
ATOM 649 C C . LEU A 1 84 ? 18.312 19.266 -4.738 1 97.56 84 LEU A C 1
ATOM 651 O O . LEU A 1 84 ? 19.531 19.266 -4.883 1 97.56 84 LEU A O 1
ATOM 655 N N . ASP A 1 85 ? 17.766 19.906 -3.701 1 97.62 85 ASP A N 1
ATOM 656 C CA . ASP A 1 85 ? 18.547 20.594 -2.682 1 97.62 85 ASP A CA 1
ATOM 657 C C . ASP A 1 85 ? 19.156 19.594 -1.692 1 97.62 85 ASP A C 1
ATOM 659 O O . ASP A 1 85 ? 18.531 19.266 -0.681 1 97.62 85 ASP A O 1
ATOM 663 N N . THR A 1 86 ? 20.328 19.156 -1.832 1 95.38 86 THR A N 1
ATOM 664 C CA . THR A 1 86 ? 21 18.094 -1.089 1 95.38 86 THR A CA 1
ATOM 665 C C . THR A 1 86 ? 21.281 18.531 0.346 1 95.38 86 THR A C 1
ATOM 667 O O . THR A 1 86 ? 21.688 17.719 1.18 1 95.38 86 THR A O 1
ATOM 670 N N . ARG A 1 87 ? 21.125 19.828 0.599 1 96.81 87 ARG A N 1
ATOM 671 C CA . ARG A 1 87 ? 21.312 20.344 1.951 1 96.81 87 ARG A CA 1
ATOM 672 C C . ARG A 1 87 ? 20.125 20 2.846 1 96.81 87 ARG A C 1
ATOM 674 O O . ARG A 1 87 ? 20.219 20.094 4.07 1 96.81 87 ARG A O 1
ATOM 681 N N . LEU A 1 88 ? 19.031 19.562 2.281 1 97.62 88 LEU A N 1
ATOM 682 C CA . LEU A 1 88 ? 17.797 19.312 3.018 1 97.62 88 LEU A CA 1
ATOM 683 C C . LEU A 1 88 ? 17.484 17.828 3.064 1 97.62 88 LEU A C 1
ATOM 685 O O . LEU A 1 88 ? 18 17.047 2.246 1 97.62 88 LEU A O 1
ATOM 689 N N . THR A 1 89 ? 16.703 17.484 4.078 1 97.06 89 THR A N 1
ATOM 690 C CA . THR A 1 89 ? 16.344 16.094 4.34 1 97.06 89 THR A CA 1
ATOM 691 C C . THR A 1 89 ? 14.836 15.922 4.406 1 97.06 89 THR A C 1
ATOM 693 O O . THR A 1 89 ? 14.133 16.766 4.98 1 97.06 89 THR A O 1
ATOM 696 N N . LEU A 1 90 ? 14.398 14.898 3.75 1 96.56 90 LEU A N 1
ATOM 697 C CA . LEU A 1 90 ? 13.023 14.469 3.996 1 96.56 90 LEU A CA 1
ATOM 698 C C . LEU A 1 90 ? 12.883 13.891 5.402 1 96.56 90 LEU A C 1
ATOM 700 O O . LEU A 1 90 ? 13.523 12.891 5.734 1 96.56 90 LEU A O 1
ATOM 704 N N . ASP A 1 91 ? 12.109 14.523 6.223 1 97.94 91 ASP A N 1
ATOM 705 C CA . ASP A 1 91 ? 11.906 14.195 7.633 1 97.94 91 ASP A CA 1
ATOM 706 C C . ASP A 1 91 ? 10.453 14.406 8.039 1 97.94 91 ASP A C 1
ATOM 708 O O . ASP A 1 91 ? 9.953 15.531 8.031 1 97.94 91 ASP A O 1
ATOM 712 N N . SER A 1 92 ? 9.789 13.336 8.477 1 98.56 92 SER A N 1
ATOM 713 C CA . SER A 1 92 ? 8.359 13.398 8.773 1 98.56 92 SER A CA 1
ATOM 714 C C . SER A 1 92 ? 8.109 14.023 10.148 1 98.56 92 SER A C 1
ATOM 716 O O . SER A 1 92 ? 6.988 14.43 10.453 1 98.56 92 SER A O 1
ATOM 718 N N . GLU A 1 93 ? 9.141 14.109 11.023 1 98.62 93 GLU A N 1
ATOM 719 C CA . GLU A 1 93 ? 8.922 14.461 12.422 1 98.62 93 GLU A CA 1
ATOM 720 C C . GLU A 1 93 ? 8.414 15.891 12.555 1 98.62 93 GLU A C 1
ATOM 722 O O . GLU A 1 93 ? 7.41 16.141 13.227 1 98.62 93 GLU A O 1
ATOM 727 N N . PRO A 1 94 ? 9.07 16.875 11.898 1 98.81 94 PRO A N 1
ATOM 728 C CA . PRO A 1 94 ? 8.609 18.234 12.125 1 98.81 94 PRO A CA 1
ATOM 729 C C . PRO A 1 94 ? 7.152 18.453 11.711 1 98.81 94 PRO A C 1
ATOM 731 O O . PRO A 1 94 ? 6.348 18.953 12.492 1 98.81 94 PRO A O 1
ATOM 734 N N . PRO A 1 95 ? 6.781 18.031 10.508 1 98.88 95 PRO A N 1
ATOM 735 C CA . PRO A 1 95 ? 5.379 18.266 10.164 1 98.88 95 PRO A CA 1
ATOM 736 C C . PRO A 1 95 ? 4.418 17.453 11.039 1 98.88 95 PRO A C 1
ATOM 738 O O . PRO A 1 95 ? 3.32 17.922 11.344 1 98.88 95 PRO A O 1
ATOM 741 N N . ILE A 1 96 ? 4.766 16.25 11.5 1 98.88 96 ILE A N 1
ATOM 742 C CA . ILE A 1 96 ? 3.891 15.461 12.367 1 98.88 96 ILE A CA 1
ATOM 743 C C . ILE A 1 96 ? 3.703 16.188 13.695 1 98.88 96 ILE A C 1
ATOM 745 O O . ILE A 1 96 ? 2.574 16.344 14.164 1 98.88 96 ILE A O 1
ATOM 749 N N . ARG A 1 97 ? 4.773 16.625 14.266 1 98.88 97 ARG A N 1
ATOM 750 C CA . ARG A 1 97 ? 4.688 17.375 15.516 1 98.88 97 ARG A CA 1
ATOM 751 C C . ARG A 1 97 ? 3.822 18.625 15.352 1 98.88 97 ARG A C 1
ATOM 753 O O . ARG A 1 97 ? 3.066 18.984 16.25 1 98.88 97 ARG A O 1
ATOM 760 N N . ALA A 1 98 ? 3.99 19.281 14.211 1 98.94 98 ALA A N 1
ATOM 761 C CA . ALA A 1 98 ? 3.213 20.5 13.969 1 98.94 98 ALA A CA 1
ATOM 762 C C . ALA A 1 98 ? 1.717 20.188 13.953 1 98.94 98 ALA A C 1
ATOM 764 O O . ALA A 1 98 ? 0.926 20.906 14.57 1 98.94 98 ALA A O 1
ATOM 765 N N . ILE A 1 99 ? 1.326 19.141 13.273 1 98.94 99 ILE A N 1
ATOM 766 C CA . ILE A 1 99 ? -0.078 18.766 13.172 1 98.94 99 ILE A CA 1
ATOM 767 C C . ILE A 1 99 ? -0.611 18.391 14.555 1 98.94 99 ILE A C 1
ATOM 769 O O . ILE A 1 99 ? -1.707 18.797 14.938 1 98.94 99 ILE A O 1
ATOM 773 N N . MET A 1 100 ? 0.203 17.641 15.312 1 98.81 100 MET A N 1
ATOM 774 C CA . MET A 1 100 ? -0.182 17.281 16.672 1 98.81 100 MET A CA 1
ATOM 775 C C . MET A 1 100 ? -0.364 18.531 17.531 1 98.81 100 MET A C 1
ATOM 777 O O . MET A 1 100 ? -1.329 18.625 18.297 1 98.81 100 MET A O 1
ATOM 781 N N . ALA A 1 101 ? 0.546 19.422 17.391 1 98.88 101 ALA A N 1
ATOM 782 C CA . ALA A 1 101 ? 0.518 20.656 18.188 1 98.88 101 ALA A CA 1
ATOM 783 C C . ALA A 1 101 ? -0.742 21.469 17.891 1 98.88 101 ALA A C 1
ATOM 785 O O . ALA A 1 101 ? -1.458 21.859 18.828 1 98.88 101 ALA A O 1
ATOM 786 N N . VAL A 1 102 ? -1.025 21.688 16.609 1 98.81 102 VAL A N 1
ATOM 787 C CA . VAL A 1 102 ? -2.188 22.484 16.219 1 98.81 102 VAL A CA 1
ATOM 788 C C . VAL A 1 102 ? -3.465 21.797 16.703 1 98.81 102 VAL A C 1
ATOM 790 O O . VAL A 1 102 ? -4.379 22.469 17.203 1 98.81 102 VAL A O 1
ATOM 793 N N . THR A 1 103 ? -3.525 20.484 16.578 1 98.44 103 THR A N 1
ATOM 794 C CA . THR A 1 103 ? -4.688 19.719 17.031 1 98.44 103 THR A CA 1
ATOM 795 C C . THR A 1 103 ? -4.871 19.859 18.547 1 98.44 103 THR A C 1
ATOM 797 O O . THR A 1 103 ? -5.984 20.078 19.016 1 98.44 103 THR A O 1
ATOM 800 N N . ALA A 1 104 ? -3.783 19.781 19.312 1 98.19 104 ALA A N 1
ATOM 801 C CA . ALA A 1 104 ? -3.818 19.875 20.781 1 98.19 104 ALA A CA 1
ATOM 802 C C . ALA A 1 104 ? -4.301 21.25 21.219 1 98.19 104 ALA A C 1
ATOM 804 O O . ALA A 1 104 ? -4.922 21.391 22.281 1 98.19 104 ALA A O 1
ATOM 805 N N . LEU A 1 105 ? -4.07 22.25 20.422 1 98.38 105 LEU A N 1
ATOM 806 C CA . LEU A 1 105 ? -4.426 23.625 20.766 1 98.38 105 LEU A CA 1
ATOM 807 C C . LEU A 1 105 ? -5.836 23.953 20.281 1 98.38 105 LEU A C 1
ATOM 809 O O . LEU A 1 105 ? -6.285 25.109 20.391 1 98.38 105 LEU A O 1
ATOM 813 N N . GLY A 1 106 ? -6.512 22.969 19.703 1 97.31 106 GLY A N 1
ATOM 814 C CA . GLY A 1 106 ? -7.895 23.141 19.297 1 97.31 106 GLY A CA 1
ATOM 815 C C . GLY A 1 106 ? -8.039 23.578 17.844 1 97.31 106 GLY A C 1
ATOM 816 O O . GLY A 1 106 ? -9.148 23.875 17.406 1 97.31 106 GLY A O 1
ATOM 817 N N . GLY A 1 107 ? -6.926 23.641 17.141 1 97.88 107 GLY A N 1
ATOM 818 C CA . GLY A 1 107 ? -6.969 23.953 15.711 1 97.88 107 GLY A CA 1
ATOM 819 C C . GLY A 1 107 ? -7.352 22.766 14.852 1 97.88 107 GLY A C 1
ATOM 820 O O . GLY A 1 107 ? -7.656 21.688 15.375 1 97.88 107 GLY A O 1
ATOM 821 N N . ASP A 1 108 ? -7.34 22.969 13.539 1 98.19 108 ASP A N 1
ATOM 822 C CA . ASP A 1 108 ? -7.703 21.953 12.547 1 98.19 108 ASP A CA 1
ATOM 823 C C . ASP A 1 108 ? -6.465 21.25 12 1 98.19 108 ASP A C 1
ATOM 825 O O . ASP A 1 108 ? -5.82 21.734 11.078 1 98.19 108 ASP A O 1
ATOM 829 N N . GLY A 1 109 ? -6.219 20.062 12.523 1 98.5 109 GLY A N 1
ATOM 830 C CA . GLY A 1 109 ? -5.059 19.297 12.109 1 98.5 109 GLY A CA 1
ATOM 831 C C . GLY A 1 109 ? -5.102 18.891 10.648 1 98.5 109 GLY A C 1
ATOM 832 O O . GLY A 1 109 ? -4.07 18.859 9.977 1 98.5 109 GLY A O 1
ATOM 833 N N . LEU A 1 110 ? -6.309 18.562 10.203 1 98.69 110 LEU A N 1
ATOM 834 C CA . LEU A 1 110 ? -6.465 18.156 8.812 1 98.69 110 LEU A CA 1
ATOM 835 C C . LEU A 1 110 ? -6.152 19.328 7.875 1 98.69 110 LEU A C 1
ATOM 837 O O . LEU A 1 110 ? -5.496 19.141 6.848 1 98.69 110 LEU A O 1
ATOM 841 N N . ALA A 1 111 ? -6.633 20.484 8.211 1 98.44 111 ALA A N 1
ATOM 842 C CA . ALA A 1 111 ? -6.34 21.672 7.41 1 98.44 111 ALA A CA 1
ATOM 843 C C . ALA A 1 111 ? -4.836 21.953 7.363 1 98.44 111 ALA A C 1
ATOM 845 O O . ALA A 1 111 ? -4.297 22.312 6.316 1 98.44 111 ALA A O 1
ATOM 846 N N . LEU A 1 112 ? -4.18 21.812 8.477 1 98.88 112 LEU A N 1
ATOM 847 C CA . LEU A 1 112 ? -2.736 22.031 8.484 1 98.88 112 LEU A CA 1
ATOM 848 C C . LEU A 1 112 ? -2.027 20.969 7.637 1 98.88 112 LEU A C 1
ATOM 850 O O . LEU A 1 112 ? -1.081 21.281 6.914 1 98.88 112 LEU A O 1
ATOM 854 N N . LEU A 1 113 ? -2.477 19.703 7.777 1 98.88 113 LEU A N 1
ATOM 855 C CA . LEU A 1 113 ? -1.913 18.656 6.934 1 98.88 113 LEU A CA 1
ATOM 856 C C . LEU A 1 113 ? -1.992 19.031 5.461 1 98.88 113 LEU A C 1
ATOM 858 O O . LEU A 1 113 ? -1.004 18.922 4.73 1 98.88 113 LEU A O 1
ATOM 862 N N . GLN A 1 114 ? -3.111 19.562 5.035 1 98.38 114 GLN A N 1
ATOM 863 C CA . GLN A 1 114 ? -3.303 19.938 3.641 1 98.38 114 GLN A CA 1
ATOM 864 C C . GLN A 1 114 ? -2.373 21.094 3.252 1 98.38 114 GLN A C 1
ATOM 866 O O . GLN A 1 114 ? -1.788 21.078 2.168 1 98.38 114 GLN A O 1
ATOM 871 N N . ARG A 1 115 ? -2.273 22.016 4.133 1 98.69 115 ARG A N 1
ATOM 872 C CA . ARG A 1 115 ? -1.393 23.156 3.879 1 98.69 115 ARG A CA 1
ATOM 873 C C . ARG A 1 115 ? 0.062 22.719 3.771 1 98.69 115 ARG A C 1
ATOM 875 O O . ARG A 1 115 ? 0.799 23.188 2.904 1 98.69 115 ARG A O 1
ATOM 882 N N . ILE A 1 116 ? 0.45 21.812 4.656 1 98.88 116 ILE A N 1
ATOM 883 C CA . ILE A 1 116 ? 1.808 21.281 4.648 1 98.88 116 ILE A CA 1
ATOM 884 C C . ILE A 1 116 ? 2.068 20.562 3.328 1 98.88 116 ILE A C 1
ATOM 886 O O . ILE A 1 116 ? 3.086 20.797 2.674 1 98.88 116 ILE A O 1
ATOM 890 N N . GLN A 1 117 ? 1.139 19.719 2.916 1 98.81 117 GLN A N 1
ATOM 891 C CA . GLN A 1 117 ? 1.315 18.922 1.7 1 98.81 117 GLN A CA 1
ATOM 892 C C . GLN A 1 117 ? 1.332 19.828 0.465 1 98.81 117 GLN A C 1
ATOM 894 O O . GLN A 1 117 ? 2.166 19.641 -0.425 1 98.81 117 GLN A O 1
ATOM 899 N N . THR A 1 118 ? 0.459 20.797 0.391 1 98.75 118 THR A N 1
ATOM 900 C CA . THR A 1 118 ? 0.467 21.719 -0.738 1 98.75 118 THR A CA 1
ATOM 901 C C . THR A 1 118 ? 1.766 22.516 -0.772 1 98.75 118 THR A C 1
ATOM 903 O O . THR A 1 118 ? 2.33 22.75 -1.843 1 98.75 118 THR A O 1
ATOM 906 N N . SER A 1 119 ? 2.232 22.953 0.375 1 98.88 119 SER A N 1
ATOM 907 C CA . SER A 1 119 ? 3.494 23.688 0.449 1 98.88 119 SER A CA 1
ATOM 908 C C . SER A 1 119 ? 4.652 22.844 -0.076 1 98.88 119 SER A C 1
ATOM 910 O O . SER A 1 119 ? 5.469 23.328 -0.865 1 98.88 119 SER A O 1
ATOM 912 N N . HIS A 1 120 ? 4.676 21.578 0.316 1 98.81 120 HIS A N 1
ATOM 913 C CA . HIS A 1 120 ? 5.77 20.688 -0.078 1 98.81 120 HIS A CA 1
ATOM 914 C C . HIS A 1 120 ? 5.648 20.297 -1.545 1 98.81 120 HIS A C 1
ATOM 916 O O . HIS A 1 120 ? 6.539 20.578 -2.346 1 98.81 120 HIS A O 1
ATOM 922 N N . TYR A 1 121 ? 4.539 19.703 -1.979 1 98.81 121 TYR A N 1
ATOM 923 C CA . TYR A 1 121 ? 4.422 19.016 -3.264 1 98.81 121 TYR A CA 1
ATOM 924 C C . TYR A 1 121 ? 4.094 20.016 -4.375 1 98.81 121 TYR A C 1
ATOM 926 O O . TYR A 1 121 ? 4.547 19.859 -5.512 1 98.81 121 TYR A O 1
ATOM 934 N N . ARG A 1 122 ? 3.246 20.969 -4.094 1 98.75 122 ARG A N 1
ATOM 935 C CA . ARG A 1 122 ? 2.816 21.922 -5.121 1 98.75 122 ARG A CA 1
ATOM 936 C C . ARG A 1 122 ? 3.77 23.094 -5.207 1 98.75 122 ARG A C 1
ATOM 938 O O . ARG A 1 122 ? 4.184 23.5 -6.297 1 98.75 122 ARG A O 1
ATOM 945 N N . ASP A 1 123 ? 4.18 23.688 -4.062 1 98.62 123 ASP A N 1
ATOM 946 C CA . ASP A 1 123 ? 4.895 24.969 -4.047 1 98.62 123 ASP A CA 1
ATOM 947 C C . ASP A 1 123 ? 6.398 24.75 -3.916 1 98.62 123 ASP A C 1
ATOM 949 O O . ASP A 1 123 ? 7.188 25.672 -4.121 1 98.62 123 ASP A O 1
ATOM 953 N N . GLY A 1 124 ? 6.828 23.562 -3.562 1 98.56 124 GLY A N 1
ATOM 954 C CA . GLY A 1 124 ? 8.25 23.266 -3.465 1 98.56 124 GLY A CA 1
ATOM 955 C C . GLY A 1 124 ? 8.914 23.906 -2.264 1 98.56 124 GLY A C 1
ATOM 956 O O . GLY A 1 124 ? 10.055 24.375 -2.354 1 98.56 124 GLY A O 1
ATOM 957 N N . LEU A 1 125 ? 8.188 23.984 -1.185 1 98.5 125 LEU A N 1
ATOM 958 C CA . LEU A 1 125 ? 8.727 24.547 0.048 1 98.5 125 LEU A CA 1
ATOM 959 C C . LEU A 1 125 ? 9.117 23.438 1.023 1 98.5 125 LEU A C 1
ATOM 961 O O . LEU A 1 125 ? 8.422 22.438 1.135 1 98.5 125 LEU A O 1
ATOM 965 N N . TRP A 1 126 ? 10.211 23.656 1.723 1 98.44 126 TRP A N 1
ATOM 966 C CA . TRP A 1 126 ? 10.688 22.672 2.693 1 98.44 126 TRP A CA 1
ATOM 967 C C . TRP A 1 126 ? 9.875 22.75 3.98 1 98.44 126 TRP A C 1
ATOM 969 O O . TRP A 1 126 ? 9.727 23.812 4.578 1 98.44 126 TRP A O 1
ATOM 979 N N . VAL A 1 127 ? 9.359 21.656 4.402 1 98.62 127 VAL A N 1
ATOM 980 C CA . VAL A 1 127 ? 8.438 21.656 5.535 1 98.62 127 VAL A CA 1
ATOM 981 C C . VAL A 1 127 ? 9.125 21.062 6.762 1 98.62 127 VAL A C 1
ATOM 983 O O . VAL A 1 127 ? 8.461 20.609 7.691 1 98.62 127 VAL A O 1
ATOM 986 N N . GLY A 1 128 ? 10.453 21.031 6.75 1 98.19 128 GLY A N 1
ATOM 987 C CA . GLY A 1 128 ? 11.227 20.672 7.93 1 98.19 128 GLY A CA 1
ATOM 988 C C . GLY A 1 128 ? 11.523 21.844 8.836 1 98.19 128 GLY A C 1
ATOM 989 O O . GLY A 1 128 ? 12 21.656 9.961 1 98.19 128 GLY A O 1
ATOM 990 N N . ASP A 1 129 ? 11.234 23 8.375 1 97.5 129 ASP A N 1
ATOM 991 C CA . ASP A 1 129 ? 11.5 24.234 9.102 1 97.5 129 ASP A CA 1
ATOM 992 C C . ASP A 1 129 ? 10.383 24.547 10.086 1 97.5 129 ASP A C 1
ATOM 994 O O . ASP A 1 129 ? 9.273 24.922 9.688 1 97.5 129 ASP A O 1
ATOM 998 N N . VAL A 1 130 ? 10.711 24.531 11.352 1 98.5 130 VAL A N 1
ATOM 999 C CA . VAL A 1 130 ? 9.703 24.719 12.398 1 98.5 130 VAL A CA 1
ATOM 1000 C C . VAL A 1 130 ? 9.102 26.109 12.305 1 98.5 130 VAL A C 1
ATOM 1002 O O . VAL A 1 130 ? 7.914 26.312 12.57 1 98.5 130 VAL A O 1
ATOM 1005 N N . ALA A 1 131 ? 9.922 27.078 11.977 1 98.31 131 ALA A N 1
ATOM 1006 C CA . ALA A 1 131 ? 9.422 28.453 11.844 1 98.31 131 ALA A CA 1
ATOM 1007 C C . ALA A 1 131 ? 8.383 28.531 10.727 1 98.31 131 ALA A C 1
ATOM 1009 O O . ALA A 1 131 ? 7.375 29.234 10.867 1 98.31 131 ALA A O 1
ATOM 1010 N N . PHE A 1 132 ? 8.625 27.875 9.672 1 98.75 132 PHE A N 1
ATOM 1011 C CA . PHE A 1 132 ? 7.656 27.844 8.578 1 98.75 132 PHE A CA 1
ATOM 1012 C C . PHE A 1 132 ? 6.367 27.156 9.016 1 98.75 132 PHE A C 1
ATOM 1014 O O . PHE A 1 132 ? 5.273 27.641 8.719 1 98.75 132 PHE A O 1
ATOM 1021 N N . LEU A 1 133 ? 6.488 26.047 9.727 1 98.88 133 LEU A N 1
ATOM 1022 C CA . LEU A 1 133 ? 5.324 25.328 10.227 1 98.88 133 LEU A CA 1
ATOM 1023 C C . LEU A 1 133 ? 4.52 26.188 11.195 1 98.88 133 LEU A C 1
ATOM 1025 O O . LEU A 1 133 ? 3.287 26.125 11.203 1 98.88 133 LEU A O 1
ATOM 1029 N N . ALA A 1 134 ? 5.242 26.953 11.953 1 98.88 134 ALA A N 1
ATOM 1030 C CA . ALA A 1 134 ? 4.566 27.891 12.844 1 98.88 134 ALA A CA 1
ATOM 1031 C C . ALA A 1 134 ? 3.77 28.938 12.062 1 98.88 134 A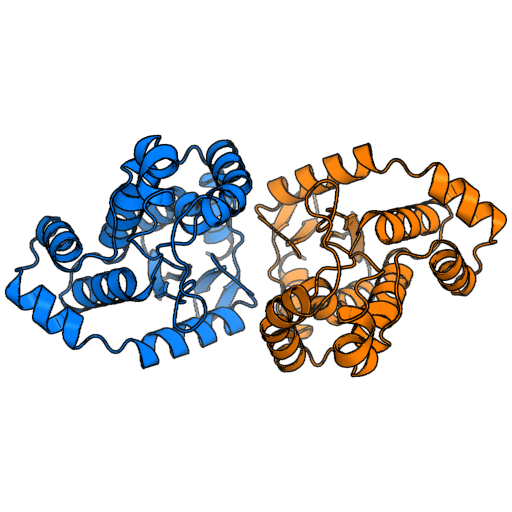LA A C 1
ATOM 1033 O O . ALA A 1 134 ? 2.66 29.297 12.453 1 98.88 134 ALA A O 1
ATOM 1034 N N . ALA A 1 135 ? 4.387 29.406 11.016 1 98.75 135 ALA A N 1
ATOM 1035 C CA . ALA A 1 135 ? 3.695 30.375 10.164 1 98.75 135 ALA A CA 1
ATOM 1036 C C . ALA A 1 135 ? 2.426 29.766 9.57 1 98.75 135 ALA A C 1
ATOM 1038 O O . ALA A 1 135 ? 1.401 30.438 9.461 1 98.75 135 ALA A O 1
ATOM 1039 N N . LEU A 1 136 ? 2.445 28.5 9.156 1 98.81 136 LEU A N 1
ATOM 1040 C CA . LEU A 1 136 ? 1.259 27.828 8.641 1 98.81 136 LEU A CA 1
ATOM 1041 C C . LEU A 1 136 ? 0.198 27.688 9.727 1 98.81 136 LEU A C 1
ATOM 1043 O O . LEU A 1 136 ? -0.994 27.859 9.461 1 98.81 136 LEU A O 1
ATOM 1047 N N . ALA A 1 137 ? 0.633 27.328 10.922 1 98.75 137 ALA A N 1
ATOM 1048 C CA . ALA A 1 137 ? -0.29 27.219 12.047 1 98.75 137 ALA A CA 1
ATOM 1049 C C . ALA A 1 137 ? -0.973 28.562 12.336 1 98.75 137 ALA A C 1
ATOM 1051 O O . ALA A 1 137 ? -2.154 28.594 12.688 1 98.75 137 ALA A O 1
ATOM 1052 N N . ALA A 1 138 ? -0.242 29.625 12.164 1 98.62 138 ALA A N 1
ATOM 1053 C CA . ALA A 1 138 ? -0.752 30.969 12.438 1 98.62 138 ALA A CA 1
ATOM 1054 C C . ALA A 1 138 ? -1.901 31.328 11.492 1 98.62 138 ALA A C 1
ATOM 1056 O O . ALA A 1 138 ? -2.76 32.156 11.828 1 98.62 138 ALA A O 1
ATOM 1057 N N . GLU A 1 139 ? -1.917 30.672 10.352 1 98.31 139 GLU A N 1
ATOM 1058 C CA . GLU A 1 139 ? -3.016 30.891 9.414 1 98.31 139 GLU A CA 1
ATOM 1059 C C . GLU A 1 139 ? -4.355 30.516 10.039 1 98.31 139 GLU A C 1
ATOM 1061 O O . GLU A 1 139 ? -5.406 31 9.617 1 98.31 139 GLU A O 1
ATOM 1066 N N . GLN A 1 140 ? -4.312 29.672 11.102 1 97.69 140 GLN A N 1
ATOM 1067 C CA . GLN A 1 140 ? -5.523 29.25 11.797 1 97.69 140 GLN A CA 1
ATOM 1068 C C . GLN A 1 140 ? -5.711 30.016 13.102 1 97.69 140 GLN A C 1
ATOM 1070 O O . GLN A 1 140 ? -6.543 29.656 13.93 1 97.69 140 GLN A O 1
ATOM 1075 N N . GLY A 1 141 ? -4.875 30.969 13.32 1 98 141 GLY A N 1
ATOM 1076 C CA . GLY A 1 141 ? -5.012 31.781 14.508 1 98 141 GLY A CA 1
ATOM 1077 C C . GLY A 1 141 ? -4.23 31.25 15.695 1 98 141 GLY A C 1
ATOM 1078 O O . GLY A 1 141 ? -4.395 31.719 16.812 1 98 141 GLY A O 1
ATOM 1079 N N . VAL A 1 142 ? -3.395 30.297 15.477 1 98.31 142 VAL A N 1
ATOM 1080 C CA . VAL A 1 142 ? -2.58 29.766 16.547 1 98.31 142 VAL A CA 1
ATOM 1081 C C . VAL A 1 142 ? -1.426 30.719 16.859 1 98.31 142 VAL A C 1
ATOM 1083 O O . VAL A 1 142 ? -0.664 31.078 15.961 1 98.31 142 VAL A O 1
ATOM 1086 N N . GLU A 1 143 ? -1.313 31.109 18.062 1 98.19 143 GLU A N 1
ATOM 1087 C CA . GLU A 1 143 ? -0.231 32 18.484 1 98.19 143 GLU A CA 1
ATOM 1088 C C . GLU A 1 143 ? 1.117 31.281 18.422 1 98.19 143 GLU A C 1
ATOM 1090 O O . GLU A 1 143 ? 1.229 30.125 18.828 1 98.19 143 GLU A O 1
ATOM 1095 N N . GLU A 1 144 ? 2.076 31.969 18.016 1 98.12 144 GLU A N 1
ATOM 1096 C CA . GLU A 1 144 ? 3.393 31.391 17.75 1 98.12 144 GLU A CA 1
ATOM 1097 C C . GLU A 1 144 ? 3.969 30.766 19.016 1 98.12 144 GLU A C 1
ATOM 1099 O O . GLU A 1 144 ? 4.488 29.641 18.984 1 98.12 144 GLU A O 1
ATOM 1104 N N . ALA A 1 145 ? 3.902 31.5 20.125 1 98.25 145 ALA A N 1
ATOM 1105 C CA . ALA A 1 145 ? 4.461 30.984 21.375 1 98.25 145 ALA A CA 1
ATOM 1106 C C . ALA A 1 145 ? 3.758 29.688 21.797 1 98.25 145 ALA A C 1
ATOM 1108 O O . ALA A 1 145 ? 4.402 28.75 22.266 1 98.25 145 ALA A O 1
ATOM 1109 N N . ASP A 1 146 ? 2.426 29.688 21.656 1 98.62 146 ASP A N 1
ATOM 1110 C CA . ASP A 1 146 ? 1.651 28.5 21.984 1 98.62 146 ASP A CA 1
ATOM 1111 C C . ASP A 1 146 ? 2.029 27.328 21.078 1 98.62 146 ASP A C 1
ATOM 1113 O O . ASP A 1 146 ? 2.141 26.188 21.547 1 98.62 146 ASP A O 1
ATOM 1117 N N . PHE A 1 147 ? 2.188 27.609 19.875 1 98.81 147 PHE A N 1
ATOM 1118 C CA . PHE A 1 147 ? 2.584 26.594 18.906 1 98.81 147 PHE A CA 1
ATOM 1119 C C . PHE A 1 147 ? 3.9 25.953 19.312 1 98.81 147 PHE A C 1
ATOM 1121 O O . PHE A 1 147 ? 3.998 24.719 19.391 1 98.81 147 PHE A O 1
ATOM 1128 N N . HIS A 1 148 ? 4.91 26.766 19.562 1 98.75 148 HIS A N 1
ATOM 1129 C CA . HIS A 1 148 ? 6.234 26.234 19.891 1 98.75 148 HIS A CA 1
ATOM 1130 C C . HIS A 1 148 ? 6.195 25.406 21.156 1 98.75 148 HIS A C 1
ATOM 1132 O O . HIS A 1 148 ? 6.863 24.359 21.25 1 98.75 148 HIS A O 1
ATOM 1138 N N . ALA A 1 149 ? 5.43 25.859 22.125 1 98.75 149 ALA A N 1
ATOM 1139 C CA . ALA A 1 149 ? 5.297 25.094 23.359 1 98.75 149 ALA A CA 1
ATOM 1140 C C . ALA A 1 149 ? 4.645 23.734 23.094 1 98.75 149 ALA A C 1
ATOM 1142 O O . ALA A 1 149 ? 5.137 22.703 23.562 1 98.75 149 ALA A O 1
ATOM 1143 N N . ALA A 1 150 ? 3.531 23.75 22.375 1 98.81 150 ALA A N 1
ATOM 1144 C CA . ALA A 1 150 ? 2.816 22.516 22.047 1 98.81 150 ALA A CA 1
ATOM 1145 C C . ALA A 1 150 ? 3.664 21.609 21.172 1 98.81 150 ALA A C 1
ATOM 1147 O O . ALA A 1 150 ? 3.643 20.391 21.328 1 98.81 150 ALA A O 1
ATOM 1148 N N . TYR A 1 151 ? 4.363 22.172 20.219 1 98.81 151 TYR A N 1
ATOM 1149 C CA . TYR A 1 151 ? 5.262 21.438 19.328 1 98.81 151 TYR A CA 1
ATOM 1150 C C . TYR A 1 151 ? 6.32 20.688 20.125 1 98.81 151 TYR A C 1
ATOM 1152 O O . TYR A 1 151 ? 6.551 19.5 19.891 1 98.81 151 TYR A O 1
ATOM 1160 N N . ALA A 1 152 ? 6.953 21.359 21.062 1 98.5 152 ALA A N 1
ATOM 1161 C CA . ALA A 1 152 ? 8.008 20.766 21.875 1 98.5 152 ALA A CA 1
ATOM 1162 C C . ALA A 1 152 ? 7.453 19.672 22.797 1 98.5 152 ALA A C 1
ATOM 1164 O O . ALA A 1 152 ? 8.133 18.672 23.062 1 98.5 152 ALA A O 1
ATOM 1165 N N . ALA A 1 153 ? 6.227 19.812 23.188 1 98.38 153 ALA A N 1
ATOM 1166 C CA . ALA A 1 153 ? 5.621 18.922 24.156 1 98.38 153 ALA A CA 1
ATOM 1167 C C . ALA A 1 153 ? 4.914 17.75 23.484 1 98.38 153 ALA A C 1
ATOM 1169 O O . ALA A 1 153 ? 4.457 16.828 24.141 1 98.38 153 ALA A O 1
ATOM 1170 N N . ALA A 1 154 ? 4.766 17.766 22.188 1 98.31 154 ALA A N 1
ATOM 1171 C CA . ALA A 1 154 ? 3.994 16.75 21.469 1 98.31 154 ALA A CA 1
ATOM 1172 C C . ALA A 1 154 ? 4.5 15.352 21.781 1 98.31 154 ALA A C 1
ATOM 1174 O O . ALA A 1 154 ? 5.691 15.062 21.641 1 98.31 154 ALA A O 1
ATOM 1175 N N . PRO A 1 155 ? 3.662 14.461 22.219 1 98.31 155 PRO A N 1
ATOM 1176 C CA . PRO A 1 155 ? 4.078 13.094 22.531 1 98.31 155 PRO A CA 1
ATOM 1177 C C . PRO A 1 155 ? 4.238 12.227 21.281 1 98.31 155 PRO A C 1
ATOM 1179 O O . PRO A 1 155 ? 3.455 11.297 21.078 1 98.31 155 PRO A O 1
ATOM 1182 N N . LEU A 1 156 ? 5.281 12.461 20.578 1 98.31 156 LEU A N 1
ATOM 1183 C CA . LEU A 1 156 ? 5.484 11.875 19.266 1 98.31 156 LEU A CA 1
ATOM 1184 C C . LEU A 1 156 ? 5.555 10.352 19.344 1 98.31 156 LEU A C 1
ATOM 1186 O O . LEU A 1 156 ? 4.871 9.648 18.609 1 98.31 156 LEU A O 1
ATOM 1190 N N . ASP A 1 157 ? 6.375 9.828 20.281 1 97.75 157 ASP A N 1
ATOM 1191 C CA . ASP A 1 157 ? 6.582 8.383 20.375 1 97.75 157 ASP A CA 1
ATOM 1192 C C . ASP A 1 157 ? 5.27 7.66 20.656 1 97.75 157 ASP A C 1
ATOM 1194 O O . ASP A 1 157 ? 4.984 6.625 20.047 1 97.75 157 ASP A O 1
ATOM 1198 N N . GLU A 1 158 ? 4.516 8.172 21.578 1 98.25 158 GLU A N 1
ATOM 1199 C CA . GLU A 1 158 ? 3.219 7.586 21.891 1 98.25 158 GLU A CA 1
ATOM 1200 C C . GLU A 1 158 ? 2.279 7.645 20.688 1 98.25 158 GLU A C 1
ATOM 1202 O O . GLU A 1 158 ? 1.572 6.676 20.406 1 98.25 158 GLU A O 1
ATOM 1207 N N . HIS A 1 159 ? 2.262 8.758 20.031 1 98.62 159 HIS A N 1
ATOM 1208 C CA . HIS A 1 159 ? 1.417 8.938 18.859 1 98.62 159 HIS A CA 1
ATOM 1209 C C . HIS A 1 159 ? 1.792 7.945 17.766 1 98.62 159 HIS A C 1
ATOM 1211 O O . HIS A 1 159 ? 0.917 7.332 17.141 1 98.62 159 HIS A O 1
ATOM 1217 N N . LEU A 1 160 ? 3.07 7.812 17.5 1 98.12 160 LEU A N 1
ATOM 1218 C CA . LEU A 1 160 ? 3.549 6.883 16.484 1 98.12 160 LEU A CA 1
ATOM 1219 C C . LEU A 1 160 ? 3.166 5.449 16.828 1 98.12 160 LEU A C 1
ATOM 1221 O O . LEU A 1 160 ? 2.764 4.68 15.953 1 98.12 160 LEU A O 1
ATOM 1225 N N . ALA A 1 161 ? 3.299 5.059 18.062 1 97.38 161 ALA A N 1
ATOM 1226 C CA . ALA A 1 161 ? 2.922 3.721 18.516 1 97.38 161 ALA A CA 1
ATOM 1227 C C . ALA A 1 161 ? 1.432 3.471 18.297 1 97.38 161 ALA A C 1
ATOM 1229 O O . ALA A 1 161 ? 1.037 2.4 17.828 1 97.38 161 ALA A O 1
ATOM 1230 N N . GLN A 1 162 ? 0.655 4.453 18.609 1 97.88 162 GLN A N 1
ATOM 1231 C CA . GLN A 1 162 ? -0.784 4.344 18.406 1 97.88 162 GLN A CA 1
ATOM 1232 C C . GLN A 1 162 ? -1.11 4.219 16.922 1 97.88 162 GLN A C 1
ATOM 1234 O O . GLN A 1 162 ? -1.985 3.441 16.531 1 97.88 162 GLN A O 1
ATOM 1239 N N . SER A 1 163 ? -0.452 5.016 16.109 1 98.06 163 SER A N 1
ATOM 1240 C CA . SER A 1 163 ? -0.672 4.977 14.664 1 98.06 163 SER A CA 1
ATOM 1241 C C . SER A 1 163 ? -0.329 3.604 14.094 1 98.06 163 SER A C 1
ATOM 1243 O O . SER A 1 163 ? -1.031 3.098 13.211 1 98.06 163 SER A O 1
ATOM 1245 N N . GLN A 1 164 ? 0.748 3.01 14.586 1 94.38 164 GLN A N 1
ATOM 1246 C CA . GLN A 1 164 ? 1.126 1.664 14.164 1 94.38 164 GLN A CA 1
ATOM 1247 C C . GLN A 1 164 ? 0.066 0.643 14.57 1 94.38 164 GLN A C 1
ATOM 1249 O O . GLN A 1 164 ? -0.208 -0.302 13.828 1 94.38 164 GLN A O 1
ATOM 1254 N N . GLN A 1 165 ? -0.483 0.808 15.742 1 95.12 165 GLN A N 1
ATOM 1255 C CA . GLN A 1 165 ? -1.563 -0.071 16.172 1 95.12 165 GLN A CA 1
ATOM 1256 C C . GLN A 1 165 ? -2.771 0.045 15.25 1 95.12 165 GLN A C 1
ATOM 1258 O O . GLN A 1 165 ? -3.379 -0.962 14.883 1 95.12 165 GLN A O 1
ATOM 1263 N N . TRP A 1 166 ? -3.078 1.252 14.852 1 95.69 166 TRP A N 1
ATOM 1264 C CA . TRP A 1 166 ? -4.203 1.461 13.945 1 95.69 166 TRP A CA 1
ATOM 1265 C C . TRP A 1 166 ? -3.914 0.873 12.57 1 95.69 166 TRP A C 1
ATOM 1267 O O . TRP A 1 166 ? -4.805 0.309 11.93 1 95.69 166 TRP A O 1
ATOM 1277 N N . LEU A 1 167 ? -2.701 1.039 12.133 1 93.88 167 LEU A N 1
ATOM 1278 C CA . LEU A 1 167 ? -2.312 0.441 10.859 1 93.88 167 LEU A CA 1
ATOM 1279 C C . LEU A 1 167 ? -2.57 -1.062 10.859 1 93.88 167 LEU A C 1
ATOM 1281 O O . LEU A 1 167 ? -3.174 -1.596 9.93 1 93.88 167 LEU A O 1
ATOM 1285 N N . ARG A 1 168 ? -2.195 -1.712 11.945 1 88.31 168 ARG A N 1
ATOM 1286 C CA . ARG A 1 168 ? -2.377 -3.154 12.086 1 88.31 168 ARG A CA 1
ATOM 1287 C C . ARG A 1 168 ? -3.855 -3.512 12.18 1 88.31 168 ARG A C 1
ATOM 1289 O O . ARG A 1 168 ? -4.32 -4.445 11.523 1 88.31 168 ARG A O 1
ATOM 1296 N N . ARG A 1 169 ? -4.574 -2.762 12.984 1 89.75 169 ARG A N 1
ATOM 1297 C CA . ARG A 1 169 ? -5.992 -3.029 13.195 1 89.75 169 ARG A CA 1
ATOM 1298 C C . ARG A 1 169 ? -6.773 -2.93 11.891 1 89.75 169 ARG A C 1
ATOM 1300 O O . ARG A 1 169 ? -7.742 -3.66 11.68 1 89.75 169 ARG A O 1
ATOM 1307 N N . LEU A 1 170 ? -6.301 -2.088 11.008 1 90.69 170 LEU A N 1
ATOM 1308 C CA . LEU A 1 170 ? -6.992 -1.856 9.75 1 90.69 170 LEU A CA 1
ATOM 1309 C C . LEU A 1 170 ? -6.488 -2.811 8.672 1 90.69 170 LEU A C 1
ATOM 1311 O O . LEU A 1 170 ? -6.992 -2.801 7.543 1 90.69 170 LEU A O 1
ATOM 1315 N N . GLY A 1 171 ? -5.465 -3.566 9.062 1 85.06 171 GLY A N 1
ATOM 1316 C CA . GLY A 1 171 ? -4.934 -4.547 8.125 1 85.06 171 GLY A CA 1
ATOM 1317 C C . GLY A 1 171 ? -4.07 -3.936 7.039 1 85.06 171 GLY A C 1
ATOM 1318 O O . GLY A 1 171 ? -3.881 -4.531 5.98 1 85.06 171 GLY A O 1
ATOM 1319 N N . GLY A 1 172 ? -3.633 -2.729 7.211 1 88.12 172 GLY A N 1
ATOM 1320 C CA . GLY A 1 172 ? -2.805 -2.045 6.23 1 88.12 172 GLY A CA 1
ATOM 1321 C C . GLY A 1 172 ? -1.322 -2.312 6.41 1 88.12 172 GLY A C 1
ATOM 1322 O O . GLY A 1 172 ? -0.909 -2.902 7.41 1 88.12 172 GLY A O 1
ATOM 1323 N N . HIS A 1 173 ? -0.49 -1.907 5.445 1 87.5 173 HIS A N 1
ATOM 1324 C CA . HIS A 1 173 ? 0.953 -2.107 5.512 1 87.5 173 HIS A CA 1
ATOM 1325 C C . HIS A 1 173 ? 1.704 -0.867 5.043 1 87.5 173 HIS A C 1
ATOM 1327 O O . HIS A 1 173 ? 2.898 -0.936 4.738 1 87.5 173 HIS A O 1
ATOM 1333 N N . GLY A 1 174 ? 1.059 0.169 4.918 1 91.38 174 GLY A N 1
ATOM 1334 C CA . GLY A 1 174 ? 1.644 1.437 4.512 1 91.38 174 GLY A CA 1
ATOM 1335 C C . GLY A 1 174 ? 0.637 2.57 4.465 1 91.38 174 GLY A C 1
ATOM 1336 O O . GLY A 1 174 ? -0.434 2.482 5.066 1 91.38 174 GLY A O 1
ATOM 1337 N N . TYR A 1 175 ? 1.087 3.656 3.799 1 95.44 175 TYR A N 1
ATOM 1338 C CA . TYR A 1 175 ? 0.259 4.855 3.781 1 95.44 175 TYR A CA 1
ATOM 1339 C C . TYR A 1 175 ? -0.196 5.188 2.365 1 95.44 175 TYR A C 1
ATOM 1341 O O . TYR A 1 175 ? 0.54 4.957 1.401 1 95.44 175 TYR A O 1
ATOM 1349 N N . PRO A 1 176 ? -1.399 5.633 2.256 1 96.31 176 PRO A N 1
ATOM 1350 C CA . PRO A 1 176 ? -2.428 5.789 3.287 1 96.31 176 PRO A CA 1
ATOM 1351 C C . PRO A 1 176 ? -3.174 4.488 3.58 1 96.31 176 PRO A C 1
ATOM 1353 O O . PRO A 1 176 ? -3.205 3.59 2.736 1 96.31 176 PRO A O 1
ATOM 1356 N N . THR A 1 177 ? -3.623 4.332 4.742 1 95 177 THR A N 1
ATOM 1357 C CA . THR A 1 177 ? -4.578 3.314 5.164 1 95 177 THR A CA 1
ATOM 1358 C C . THR A 1 177 ? -5.781 3.955 5.852 1 95 177 THR A C 1
ATOM 1360 O O . THR A 1 177 ? -5.621 4.824 6.711 1 95 177 THR A O 1
ATOM 1363 N N . LEU A 1 178 ? -6.988 3.553 5.434 1 95.12 178 LEU A N 1
ATOM 1364 C CA . LEU A 1 178 ? -8.211 4.152 5.949 1 95.12 178 LEU A CA 1
ATOM 1365 C C . LEU A 1 178 ? -9.18 3.08 6.438 1 95.12 178 LEU A C 1
ATOM 1367 O O . LEU A 1 178 ? -9.211 1.975 5.895 1 95.12 178 LEU A O 1
ATOM 1371 N N . GLY A 1 179 ? -10.008 3.504 7.41 1 93.38 179 GLY A N 1
ATOM 1372 C CA . GLY A 1 179 ? -11.117 2.691 7.867 1 93.38 179 GLY A CA 1
ATOM 1373 C C . GLY A 1 179 ? -12.188 3.494 8.586 1 93.38 179 GLY A C 1
ATOM 1374 O O . GLY A 1 179 ? -11.891 4.516 9.211 1 93.38 179 GLY A O 1
ATOM 1375 N N . VAL A 1 180 ? -13.344 3.029 8.477 1 92.81 180 VAL A N 1
ATOM 1376 C CA . VAL A 1 180 ? -14.469 3.688 9.133 1 92.81 180 VAL A CA 1
ATOM 1377 C C . VAL A 1 180 ? -14.953 2.838 10.305 1 92.81 180 VAL A C 1
ATOM 1379 O O . VAL A 1 180 ? -14.992 1.607 10.219 1 92.81 180 VAL A O 1
ATOM 1382 N N . GLU A 1 181 ? -15.164 3.463 11.359 1 92.25 181 GLU A N 1
ATOM 1383 C CA . GLU A 1 181 ? -15.68 2.824 12.562 1 92.25 181 GLU A CA 1
ATOM 1384 C C . GLU A 1 181 ? -17.078 3.355 12.914 1 92.25 181 GLU A C 1
ATOM 1386 O O . GLU A 1 181 ? -17.25 4.562 13.07 1 92.25 181 GLU A O 1
ATOM 1391 N N . ARG A 1 182 ? -18.031 2.439 13 1 88.69 182 ARG A N 1
ATOM 1392 C CA . ARG A 1 182 ? -19.406 2.764 13.375 1 88.69 182 ARG A CA 1
ATOM 1393 C C . ARG A 1 182 ? -19.984 1.696 14.289 1 88.69 182 ARG A C 1
ATOM 1395 O O . ARG A 1 182 ? -19.906 0.502 14 1 88.69 182 ARG A O 1
ATOM 1402 N N . ASP A 1 183 ? -20.578 2.162 15.391 1 86.88 183 ASP A N 1
ATOM 1403 C CA . ASP A 1 183 ? -21.234 1.264 16.328 1 86.88 183 ASP A CA 1
ATOM 1404 C C . ASP A 1 183 ? -20.328 0.1 16.719 1 86.88 183 ASP A C 1
ATOM 1406 O O . ASP A 1 183 ? -20.75 -1.056 16.719 1 86.88 183 ASP A O 1
ATOM 1410 N N . GLY A 1 184 ? -19.062 0.406 16.781 1 83.94 184 GLY A N 1
ATOM 1411 C CA . GLY A 1 184 ? -18.109 -0.587 17.25 1 83.94 184 GLY A CA 1
ATOM 1412 C C . GLY A 1 184 ? -17.578 -1.474 16.141 1 83.94 184 GLY A C 1
ATOM 1413 O O . GLY A 1 184 ? -16.719 -2.328 16.375 1 83.94 184 GLY A O 1
ATOM 1414 N N . VAL A 1 185 ? -18.031 -1.229 15.016 1 84.38 185 VAL A N 1
ATOM 1415 C CA . VAL A 1 185 ? -17.594 -2.043 13.891 1 84.38 185 VAL A CA 1
ATOM 1416 C C . VAL A 1 185 ? -16.594 -1.264 13.047 1 84.38 185 VAL A C 1
ATOM 1418 O O . VAL A 1 185 ? -16.859 -0.13 12.641 1 84.38 185 VAL A O 1
ATOM 1421 N N . LEU A 1 186 ? -15.445 -1.826 12.844 1 88.88 186 LEU A N 1
ATOM 1422 C CA . LEU A 1 186 ? -14.375 -1.236 12.047 1 88.88 186 LEU A CA 1
ATOM 1423 C C . LEU A 1 186 ? -14.312 -1.875 10.664 1 88.88 186 LEU A C 1
ATOM 1425 O O . LEU A 1 186 ? -14.25 -3.102 10.539 1 88.88 186 LEU A O 1
ATOM 1429 N N . MET A 1 187 ? -14.344 -1.037 9.648 1 84.5 187 MET A N 1
ATOM 1430 C CA . MET A 1 187 ? -14.281 -1.518 8.273 1 84.5 187 MET A CA 1
ATOM 1431 C C . MET A 1 187 ? -13.195 -0.787 7.492 1 84.5 187 MET A C 1
ATOM 1433 O O . MET A 1 187 ? -13.219 0.441 7.391 1 84.5 187 MET A O 1
ATOM 1437 N N . PRO A 1 188 ? -12.305 -1.53 6.98 1 88.25 188 PRO A N 1
ATOM 1438 C CA . PRO A 1 188 ? -11.305 -0.894 6.121 1 88.25 188 PRO A CA 1
ATOM 1439 C C . PRO A 1 188 ? -11.906 -0.299 4.852 1 88.25 188 PRO A C 1
ATOM 1441 O O . PRO A 1 188 ? -12.922 -0.793 4.352 1 88.25 188 PRO A O 1
ATOM 1444 N N . LEU A 1 189 ? -11.289 0.776 4.387 1 88 189 LEU A N 1
ATOM 1445 C CA . LEU A 1 189 ? -11.695 1.427 3.145 1 88 189 LEU A CA 1
ATOM 1446 C C . LEU A 1 189 ? -10.547 1.436 2.139 1 88 189 LEU A C 1
ATOM 1448 O O . LEU A 1 189 ? -9.375 1.434 2.523 1 88 189 LEU A O 1
ATOM 1452 N N . SER A 1 190 ? -10.852 1.384 0.896 1 84.75 190 SER A N 1
ATOM 1453 C CA . SER A 1 190 ? -9.875 1.63 -0.164 1 84.75 190 SER A CA 1
ATOM 1454 C C . SER A 1 190 ? -9.797 3.113 -0.505 1 84.75 190 SER A C 1
ATOM 1456 O O . SER A 1 190 ? -10.82 3.799 -0.572 1 84.75 190 SER A O 1
ATOM 1458 N N . PRO A 1 191 ? -8.523 3.477 -0.684 1 83.81 191 PRO A N 1
ATOM 1459 C CA . PRO A 1 191 ? -8.445 4.855 -1.18 1 83.81 191 PRO A CA 1
ATOM 1460 C C . PRO A 1 191 ? -8.844 4.973 -2.648 1 83.81 191 PRO A C 1
ATOM 1462 O O . PRO A 1 191 ? -8.016 4.773 -3.537 1 83.81 191 PRO A O 1
ATOM 1465 N N . SER A 1 192 ? -9.883 5.039 -3.096 1 81.88 192 SER A N 1
ATOM 1466 C CA . SER A 1 192 ? -10.398 5.25 -4.445 1 81.88 192 SER A CA 1
ATOM 1467 C C . SER A 1 192 ? -9.852 6.531 -5.055 1 81.88 192 SER A C 1
ATOM 1469 O O . SER A 1 192 ? -10.602 7.469 -5.328 1 81.88 192 SER A O 1
ATOM 1471 N N . PHE A 1 193 ? -8.586 6.531 -5.332 1 87.5 193 PHE A N 1
ATOM 1472 C CA . PHE A 1 193 ? -7.91 7.746 -5.785 1 87.5 193 PHE A CA 1
ATOM 1473 C C . PHE A 1 193 ? -8.594 8.312 -7.027 1 87.5 193 PHE A C 1
ATOM 1475 O O . PHE A 1 193 ? -8.867 7.578 -7.98 1 87.5 193 PHE A O 1
ATOM 1482 N N . GLY A 1 194 ? -8.898 9.555 -6.988 1 87.31 194 GLY A N 1
ATOM 1483 C CA . GLY A 1 194 ? -9.5 10.242 -8.125 1 87.31 194 GLY A CA 1
ATOM 1484 C C . GLY A 1 194 ? -11 10.039 -8.219 1 87.31 194 GLY A C 1
ATOM 1485 O O . GLY A 1 194 ? -11.641 10.578 -9.117 1 87.31 194 GLY A O 1
ATOM 1486 N N . GLU A 1 195 ? -11.547 9.336 -7.238 1 87.44 195 GLU A N 1
ATOM 1487 C CA . GLU A 1 195 ? -12.977 9.031 -7.293 1 87.44 195 GLU A CA 1
ATOM 1488 C C . GLU A 1 195 ? -13.648 9.305 -5.949 1 87.44 195 GLU A C 1
ATOM 1490 O O . GLU A 1 195 ? -14.133 8.383 -5.293 1 87.44 195 GLU A O 1
ATOM 1495 N N . PRO A 1 196 ? -13.82 10.602 -5.66 1 89.94 196 PRO A N 1
ATOM 1496 C CA . PRO A 1 196 ? -14.398 10.945 -4.363 1 89.94 196 PRO A CA 1
ATOM 1497 C C . PRO A 1 196 ? -15.797 10.367 -4.168 1 89.94 196 PRO A C 1
ATOM 1499 O O . PRO A 1 196 ? -16.172 9.992 -3.053 1 89.94 196 PRO A O 1
ATOM 1502 N N . ASP A 1 197 ? -16.547 10.258 -5.246 1 88.12 197 ASP A N 1
ATOM 1503 C CA . ASP A 1 197 ? -17.906 9.711 -5.125 1 88.12 197 ASP A CA 1
ATOM 1504 C C . ASP A 1 197 ? -17.859 8.234 -4.734 1 88.12 197 ASP A C 1
ATOM 1506 O O . ASP A 1 197 ? -18.656 7.789 -3.906 1 88.12 197 ASP A O 1
ATOM 1510 N N . HIS A 1 198 ? -16.969 7.52 -5.328 1 84.06 198 HIS A N 1
ATOM 1511 C CA . HIS A 1 198 ? -16.812 6.113 -4.973 1 84.06 198 HIS A CA 1
ATOM 1512 C C . HIS A 1 198 ? -16.344 5.957 -3.535 1 84.06 198 HIS A C 1
ATOM 1514 O O . HIS A 1 198 ? -16.797 5.066 -2.816 1 84.06 198 HIS A O 1
ATOM 1520 N N . PHE A 1 199 ? -15.484 6.781 -3.111 1 89.38 199 PHE A N 1
ATOM 1521 C CA . PHE A 1 199 ? -14.984 6.789 -1.742 1 89.38 199 PHE A CA 1
ATOM 1522 C C . PHE A 1 199 ? -16.109 7.055 -0.752 1 89.38 199 PHE A C 1
ATOM 1524 O O . PHE A 1 199 ? -16.266 6.324 0.229 1 89.38 199 PHE A O 1
ATOM 1531 N N . LEU A 1 200 ? -16.891 8.047 -1.108 1 89.94 200 LEU A N 1
ATOM 1532 C CA . LEU A 1 200 ? -17.984 8.414 -0.223 1 89.94 200 LEU A CA 1
ATOM 1533 C C . LEU A 1 200 ? -19.062 7.32 -0.191 1 89.94 200 LEU A C 1
ATOM 1535 O O . LEU A 1 200 ? -19.703 7.117 0.833 1 89.94 200 LEU A O 1
ATOM 1539 N N . ALA A 1 201 ? -19.188 6.605 -1.294 1 85.12 201 ALA A N 1
ATOM 1540 C CA . ALA A 1 201 ? -20.141 5.5 -1.341 1 85.12 201 ALA A CA 1
ATOM 1541 C C . ALA A 1 201 ? -19.766 4.406 -0.349 1 85.12 201 ALA A C 1
ATOM 1543 O O . ALA A 1 201 ? -20.625 3.77 0.246 1 85.12 201 ALA A O 1
ATOM 1544 N N . GLN A 1 202 ? -18.5 4.211 -0.179 1 82.12 202 GLN A N 1
ATOM 1545 C CA . GLN A 1 202 ? -18.047 3.234 0.805 1 82.12 202 GLN A CA 1
ATOM 1546 C C . GLN A 1 202 ? -18.438 3.646 2.217 1 82.12 202 GLN A C 1
ATOM 1548 O O . GLN A 1 202 ? -18.719 2.793 3.062 1 82.12 202 GLN A O 1
ATOM 1553 N N . LEU A 1 203 ? -18.375 4.891 2.455 1 84.19 203 LEU A N 1
ATO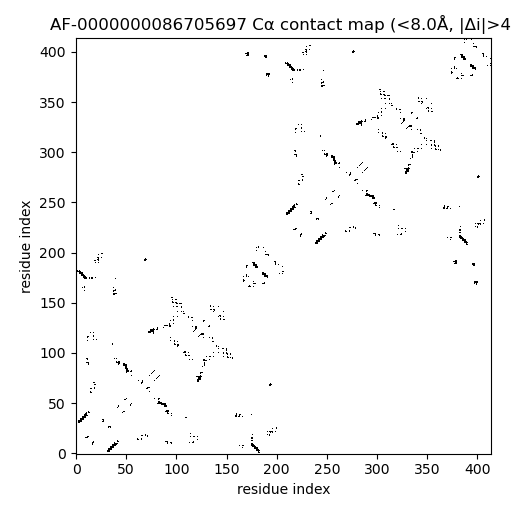M 1554 C CA . LEU A 1 203 ? -18.703 5.426 3.773 1 84.19 203 LEU A CA 1
ATOM 1555 C C . LEU A 1 203 ? -20.203 5.285 4.066 1 84.19 203 LEU A C 1
ATOM 1557 O O . LEU A 1 203 ? -20.594 5.164 5.227 1 84.19 203 LEU A O 1
ATOM 1561 N N . ARG A 1 204 ? -21.016 5.262 3.008 1 78.06 204 ARG A N 1
ATOM 1562 C CA . ARG A 1 204 ? -22.469 5.172 3.15 1 78.06 204 ARG A CA 1
ATOM 1563 C C . ARG A 1 204 ? -22.906 3.729 3.387 1 78.06 204 ARG A C 1
ATOM 1565 O O . ARG A 1 204 ? -23.906 3.48 4.059 1 78.06 204 ARG A O 1
ATOM 1572 N N . VAL A 1 205 ? -22.234 2.881 2.705 1 61.97 205 VAL A N 1
ATOM 1573 C CA . VAL A 1 205 ? -22.609 1.48 2.828 1 61.97 205 VAL A CA 1
ATOM 1574 C C . VAL A 1 205 ? -22.438 1.021 4.273 1 61.97 205 VAL A C 1
ATOM 1576 O O . VAL A 1 205 ? -23.156 0.136 4.742 1 61.97 205 VAL A O 1
ATOM 1579 N N . VAL A 1 206 ? -21.547 1.611 4.926 1 54.31 206 VAL A N 1
ATOM 1580 C CA . VAL A 1 206 ? -21.375 1.264 6.332 1 54.31 206 VAL A CA 1
ATOM 1581 C C . VAL A 1 206 ? -22.406 2.01 7.18 1 54.31 206 VAL A C 1
ATOM 1583 O O . VAL A 1 206 ? -22.609 1.689 8.352 1 54.31 206 VAL A O 1
ATOM 1586 N N . SER A 1 207 ? -23.047 2.973 6.586 1 47.38 207 SER A N 1
ATOM 1587 C CA . SER A 1 207 ? -24.078 3.688 7.316 1 47.38 207 SER A CA 1
ATOM 1588 C C . SER A 1 207 ? -25.391 2.9 7.332 1 47.38 207 SER A C 1
ATOM 1590 O O . SER A 1 207 ? -25.688 2.172 6.383 1 47.38 207 SER A O 1
ATOM 1592 N N . MET B 1 1 ? -27.109 -18.188 -9.148 1 53.12 1 MET B N 1
ATOM 1593 C CA . MET B 1 1 ? -26.5 -17.031 -8.523 1 53.12 1 MET B CA 1
ATOM 1594 C C . MET B 1 1 ? -25.094 -16.797 -9.062 1 53.12 1 MET B C 1
ATOM 1596 O O . MET B 1 1 ? -24.375 -17.75 -9.391 1 53.12 1 MET B O 1
ATOM 1600 N N . ASN B 1 2 ? -24.734 -15.688 -9.695 1 69.38 2 ASN B N 1
ATOM 1601 C CA . ASN B 1 2 ? -23.438 -15.453 -10.305 1 69.38 2 ASN B CA 1
ATOM 1602 C C . ASN B 1 2 ? -22.297 -15.648 -9.305 1 69.38 2 ASN B C 1
ATOM 1604 O O . ASN B 1 2 ? -22.453 -15.352 -8.117 1 69.38 2 ASN B O 1
ATOM 1608 N N . PRO B 1 3 ? -21.281 -16.344 -9.773 1 81.31 3 PRO B N 1
ATOM 1609 C CA . PRO B 1 3 ? -20.188 -16.609 -8.828 1 81.31 3 PRO B CA 1
ATOM 1610 C C . PRO B 1 3 ? -19.547 -15.32 -8.297 1 81.31 3 PRO B C 1
ATOM 1612 O O . PRO B 1 3 ? -19.547 -14.297 -8.984 1 81.31 3 PRO B O 1
ATOM 1615 N N . THR B 1 4 ? -19.219 -15.32 -7.09 1 91.5 4 THR B N 1
ATOM 1616 C CA . THR B 1 4 ? -18.438 -14.258 -6.465 1 91.5 4 THR B CA 1
ATOM 1617 C C . THR B 1 4 ? -16.984 -14.352 -6.887 1 91.5 4 THR B C 1
ATOM 1619 O O . THR B 1 4 ? -16.391 -15.438 -6.902 1 91.5 4 THR B O 1
ATOM 1622 N N . LEU B 1 5 ? -16.406 -13.203 -7.375 1 95.75 5 LEU B N 1
ATOM 1623 C CA . LEU B 1 5 ? -15.023 -13.18 -7.828 1 95.75 5 LEU B CA 1
ATOM 1624 C C . LEU B 1 5 ? -14.164 -12.359 -6.875 1 95.75 5 LEU B C 1
ATOM 1626 O O . LEU B 1 5 ? -14.523 -11.242 -6.5 1 95.75 5 LEU B O 1
ATOM 1630 N N . LEU B 1 6 ? -13.164 -12.953 -6.434 1 96.5 6 LEU B N 1
ATOM 1631 C CA . LEU B 1 6 ? -12.109 -12.219 -5.73 1 96.5 6 LEU B CA 1
ATOM 1632 C C . LEU B 1 6 ? -10.984 -11.828 -6.684 1 96.5 6 LEU B C 1
ATOM 1634 O O . LEU B 1 6 ? -10.258 -12.688 -7.176 1 96.5 6 LEU B O 1
ATOM 1638 N N . HIS B 1 7 ? -10.898 -10.555 -6.969 1 97.38 7 HIS B N 1
ATOM 1639 C CA . HIS B 1 7 ? -9.781 -10.039 -7.758 1 97.38 7 HIS B CA 1
ATOM 1640 C C . HIS B 1 7 ? -8.562 -9.781 -6.883 1 97.38 7 HIS B C 1
ATOM 1642 O O . HIS B 1 7 ? -8.648 -9.062 -5.883 1 97.38 7 HIS B O 1
ATOM 1648 N N . TYR B 1 8 ? -7.457 -10.391 -7.215 1 98.19 8 TYR B N 1
ATOM 1649 C CA . TYR B 1 8 ? -6.215 -10.281 -6.461 1 98.19 8 TYR B CA 1
ATOM 1650 C C . TYR B 1 8 ? -5.102 -9.703 -7.324 1 98.19 8 TYR B C 1
ATOM 1652 O O . TYR B 1 8 ? -4.574 -10.383 -8.211 1 98.19 8 TYR B O 1
ATOM 1660 N N . VAL B 1 9 ? -4.781 -8.43 -7.152 1 98.19 9 VAL B N 1
ATOM 1661 C CA . VAL B 1 9 ? -3.645 -7.805 -7.824 1 98.19 9 VAL B CA 1
ATOM 1662 C C . VAL B 1 9 ? -2.383 -7.988 -6.984 1 98.19 9 VAL B C 1
ATOM 1664 O O . VAL B 1 9 ? -2.336 -7.582 -5.82 1 98.19 9 VAL B O 1
ATOM 1667 N N . TYR B 1 10 ? -1.372 -8.641 -7.578 1 98.56 10 TYR B N 1
ATOM 1668 C CA . TYR B 1 10 ? -0.233 -9.094 -6.789 1 98.56 10 TYR B CA 1
ATOM 1669 C C . TYR B 1 10 ? 1.048 -9.062 -7.613 1 98.56 10 TYR B C 1
ATOM 1671 O O . TYR B 1 10 ? 1.031 -8.68 -8.781 1 98.56 10 TYR B O 1
ATOM 1679 N N . ASP B 1 11 ? 2.104 -9.367 -7.023 1 98.69 11 ASP B N 1
ATOM 1680 C CA . ASP B 1 11 ? 3.361 -9.766 -7.645 1 98.69 11 ASP B CA 1
ATOM 1681 C C . ASP B 1 11 ? 3.977 -10.961 -6.922 1 98.69 11 ASP B C 1
ATOM 1683 O O . ASP B 1 11 ? 3.971 -11.016 -5.688 1 98.69 11 ASP B O 1
ATOM 1687 N N . PRO B 1 12 ? 4.488 -11.883 -7.664 1 98.75 12 PRO B N 1
ATOM 1688 C CA . PRO B 1 12 ? 5.059 -13.07 -7.023 1 98.75 12 PRO B CA 1
ATOM 1689 C C . PRO B 1 12 ? 6.246 -12.742 -6.121 1 98.75 12 PRO B C 1
ATOM 1691 O O . PRO B 1 12 ? 6.574 -13.523 -5.223 1 98.75 12 PRO B O 1
ATOM 1694 N N . LEU B 1 13 ? 6.891 -11.602 -6.316 1 98.31 13 LEU B N 1
ATOM 1695 C CA . LEU B 1 13 ? 8.078 -11.234 -5.551 1 98.31 13 LEU B CA 1
ATOM 1696 C C . LEU B 1 13 ? 7.793 -10.031 -4.656 1 98.31 13 LEU B C 1
ATOM 1698 O O . LEU B 1 13 ? 8.68 -9.211 -4.414 1 98.31 13 LEU B O 1
ATOM 1702 N N . CYS B 1 14 ? 6.582 -9.875 -4.32 1 97.88 14 CYS B N 1
ATOM 1703 C CA . CYS B 1 14 ? 6.145 -8.938 -3.283 1 97.88 14 CYS B CA 1
ATOM 1704 C C . CYS B 1 14 ? 6.047 -9.641 -1.932 1 97.88 14 CYS B C 1
ATOM 1706 O O . CYS B 1 14 ? 5.195 -10.5 -1.734 1 97.88 14 CYS B O 1
ATOM 1708 N N . GLY B 1 15 ? 6.875 -9.219 -0.975 1 97.62 15 GLY B N 1
ATOM 1709 C CA . GLY B 1 15 ? 6.867 -9.828 0.343 1 97.62 15 GLY B CA 1
ATOM 1710 C C . GLY B 1 15 ? 5.508 -9.797 1.013 1 97.62 15 GLY B C 1
ATOM 1711 O O . GLY B 1 15 ? 5.094 -10.766 1.647 1 97.62 15 GLY B O 1
ATOM 1712 N N . TRP B 1 16 ? 4.852 -8.672 0.882 1 96.25 16 TRP B N 1
ATOM 1713 C CA . TRP B 1 16 ? 3.533 -8.539 1.492 1 96.25 16 TRP B CA 1
ATOM 1714 C C . TRP B 1 16 ? 2.525 -9.469 0.816 1 96.25 16 TRP B C 1
ATOM 1716 O O . TRP B 1 16 ? 1.581 -9.938 1.454 1 96.25 16 TRP B O 1
ATOM 1726 N N . CYS B 1 17 ? 2.732 -9.711 -0.439 1 98.19 17 CYS B N 1
ATOM 1727 C CA . CYS B 1 17 ? 1.905 -10.703 -1.116 1 98.19 17 CYS B CA 1
ATOM 1728 C C . CYS B 1 17 ? 2.18 -12.102 -0.576 1 98.19 17 CYS B C 1
ATOM 1730 O O . CYS B 1 17 ? 1.266 -12.93 -0.476 1 98.19 17 CYS B O 1
ATOM 1732 N N . TYR B 1 18 ? 3.441 -12.414 -0.23 1 98.56 18 TYR B N 1
ATOM 1733 C CA . TYR B 1 18 ? 3.748 -13.641 0.493 1 98.56 18 TYR B CA 1
ATOM 1734 C C . TYR B 1 18 ? 3.031 -13.68 1.837 1 98.56 18 TYR B C 1
ATOM 1736 O O . TYR B 1 18 ? 2.494 -14.711 2.234 1 98.56 18 TYR B O 1
ATOM 1744 N N . GLY B 1 19 ? 2.99 -12.562 2.477 1 97.25 19 GLY B N 1
ATOM 1745 C CA . GLY B 1 19 ? 2.25 -12.438 3.723 1 97.25 19 GLY B CA 1
ATOM 1746 C C . GLY B 1 19 ? 0.766 -12.703 3.564 1 97.25 19 GLY B C 1
ATOM 1747 O O . GLY B 1 19 ? 0.109 -13.164 4.5 1 97.25 19 GLY B O 1
ATOM 1748 N N . ALA B 1 20 ? 0.258 -12.484 2.406 1 96.75 20 ALA B N 1
ATOM 1749 C CA . ALA B 1 20 ? -1.174 -12.609 2.15 1 96.75 20 ALA B CA 1
ATOM 1750 C C . ALA B 1 20 ? -1.534 -14.039 1.749 1 96.75 20 ALA B C 1
ATOM 1752 O O . ALA B 1 20 ? -2.715 -14.375 1.627 1 96.75 20 ALA B O 1
ATOM 1753 N N . ALA B 1 21 ? -0.551 -14.898 1.579 1 97.25 21 ALA B N 1
ATOM 1754 C CA . ALA B 1 21 ? -0.769 -16.234 1.049 1 97.25 21 ALA B CA 1
ATOM 1755 C C . ALA B 1 21 ? -1.789 -17 1.889 1 97.25 21 ALA B C 1
ATOM 1757 O O . ALA B 1 21 ? -2.693 -17.641 1.349 1 97.25 21 ALA B O 1
ATOM 1758 N N . PRO B 1 22 ? -1.734 -16.922 3.238 1 96.25 22 PRO B N 1
ATOM 1759 C CA . PRO B 1 22 ? -2.727 -17.641 4.035 1 96.25 22 PRO B CA 1
ATOM 1760 C C . PRO B 1 22 ? -4.148 -17.141 3.807 1 96.25 22 PRO B C 1
ATOM 1762 O O . PRO B 1 22 ? -5.105 -17.922 3.906 1 96.25 22 PRO B O 1
ATOM 1765 N N . LEU B 1 23 ? -4.293 -15.883 3.535 1 95.62 23 LEU B N 1
ATOM 1766 C CA . LEU B 1 23 ? -5.609 -15.32 3.26 1 95.62 23 LEU B CA 1
ATOM 1767 C C . LEU B 1 23 ? -6.188 -15.883 1.967 1 95.62 23 LEU B C 1
ATOM 1769 O O . LEU B 1 23 ? -7.367 -16.234 1.911 1 95.62 23 LEU B O 1
ATOM 1773 N N . LEU B 1 24 ? -5.332 -15.953 0.938 1 97.19 24 LEU B N 1
ATOM 1774 C CA . LEU B 1 24 ? -5.766 -16.5 -0.347 1 97.19 24 LEU B CA 1
ATOM 1775 C C . LEU B 1 24 ? -6.109 -17.969 -0.228 1 97.19 24 LEU B C 1
ATOM 1777 O O . LEU B 1 24 ? -7.047 -18.453 -0.872 1 97.19 24 LEU B O 1
ATOM 1781 N N . LYS B 1 25 ? -5.301 -18.656 0.556 1 96.06 25 LYS B N 1
ATOM 1782 C CA . LYS B 1 25 ? -5.613 -20.062 0.802 1 96.06 25 LYS B CA 1
ATOM 1783 C C . LYS B 1 25 ? -6.988 -20.219 1.443 1 96.06 25 LYS B C 1
ATOM 1785 O O . LYS B 1 25 ? -7.773 -21.078 1.043 1 96.06 25 LYS B O 1
ATOM 1790 N N . ALA B 1 26 ? -7.277 -19.438 2.434 1 95.38 26 ALA B N 1
ATOM 1791 C CA . ALA B 1 26 ? -8.578 -19.469 3.09 1 95.38 26 ALA B CA 1
ATOM 1792 C C . ALA B 1 26 ? -9.695 -19.125 2.104 1 95.38 26 ALA B C 1
ATOM 1794 O O . ALA B 1 26 ? -10.734 -19.797 2.086 1 95.38 26 ALA B O 1
ATOM 1795 N N . ALA B 1 27 ? -9.492 -18.125 1.293 1 95.38 27 ALA B N 1
ATOM 1796 C CA . ALA B 1 27 ? -10.484 -17.688 0.311 1 95.38 27 ALA B CA 1
ATOM 1797 C C . ALA B 1 27 ? -10.773 -18.797 -0.695 1 95.38 27 ALA B C 1
ATOM 1799 O O . ALA B 1 27 ? -11.922 -18.969 -1.128 1 95.38 27 ALA B O 1
ATOM 1800 N N . ALA B 1 28 ? -9.719 -19.516 -1.06 1 95.56 28 ALA B N 1
ATOM 1801 C CA . ALA B 1 28 ? -9.852 -20.578 -2.043 1 95.56 28 ALA B CA 1
ATOM 1802 C C . ALA B 1 28 ? -10.773 -21.688 -1.53 1 95.56 28 ALA B C 1
ATOM 1804 O O . ALA B 1 28 ? -11.344 -22.438 -2.318 1 95.56 28 ALA B O 1
ATOM 1805 N N . GLY B 1 29 ? -10.953 -21.75 -0.236 1 93.81 29 GLY B N 1
ATOM 1806 C CA . GLY B 1 29 ? -11.805 -22.766 0.37 1 93.81 29 GLY B CA 1
ATOM 1807 C C . GLY B 1 29 ? -13.258 -22.344 0.467 1 93.81 29 GLY B C 1
ATOM 1808 O O . GLY B 1 29 ? -14.125 -23.141 0.827 1 93.81 29 GLY B O 1
ATOM 1809 N N . VAL B 1 30 ? -13.586 -21.172 0.153 1 93.19 30 VAL B N 1
ATOM 1810 C CA . VAL B 1 30 ? -14.945 -20.656 0.258 1 93.19 30 VAL B CA 1
ATOM 1811 C C . VAL B 1 30 ? -15.773 -21.141 -0.937 1 93.19 30 VAL B C 1
ATOM 1813 O O . VAL B 1 30 ? -15.438 -20.828 -2.086 1 93.19 30 VAL B O 1
ATOM 1816 N N . PRO B 1 31 ? -16.859 -21.828 -0.682 1 91.94 31 PRO B N 1
ATOM 1817 C CA . PRO B 1 31 ? -17.688 -22.312 -1.792 1 91.94 31 PRO B CA 1
ATOM 1818 C C . PRO B 1 31 ? -18.266 -21.172 -2.629 1 91.94 31 PRO B C 1
ATOM 1820 O O . PRO B 1 31 ? -18.75 -20.188 -2.078 1 91.94 31 PRO B O 1
ATOM 1823 N N . GLY B 1 32 ? -18.141 -21.328 -3.91 1 91.12 32 GLY B N 1
ATOM 1824 C CA . GLY B 1 32 ? -18.766 -20.375 -4.809 1 91.12 32 GLY B CA 1
ATOM 1825 C C . GLY B 1 32 ? -17.891 -19.156 -5.074 1 91.12 32 GLY B C 1
ATOM 1826 O O . GLY B 1 32 ? -18.266 -18.281 -5.855 1 91.12 32 GLY B O 1
ATOM 1827 N N . LEU B 1 33 ? -16.734 -19.125 -4.426 1 94.5 33 LEU B N 1
ATOM 1828 C CA . LEU B 1 33 ? -15.797 -18.016 -4.633 1 94.5 33 LEU B CA 1
ATOM 1829 C C . LEU B 1 33 ? -14.672 -18.438 -5.574 1 94.5 33 LEU B C 1
ATOM 1831 O O . LEU B 1 33 ? -14.039 -19.469 -5.375 1 94.5 33 LEU B O 1
ATOM 1835 N N . ALA B 1 34 ? -14.523 -17.641 -6.629 1 95.62 34 ALA B N 1
ATOM 1836 C CA . ALA B 1 34 ? -13.383 -17.828 -7.527 1 95.62 34 ALA B CA 1
ATOM 1837 C C . ALA B 1 34 ? -12.352 -16.719 -7.355 1 95.62 34 ALA B C 1
ATOM 1839 O O . ALA B 1 34 ? -12.711 -15.555 -7.113 1 95.62 34 ALA B O 1
ATOM 1840 N N . ILE B 1 35 ? -11.117 -17.047 -7.52 1 97.19 35 ILE B N 1
ATOM 1841 C CA . ILE B 1 35 ? -10.047 -16.062 -7.387 1 97.19 35 ILE B CA 1
ATOM 1842 C C . ILE B 1 35 ? -9.445 -15.766 -8.758 1 97.19 35 ILE B C 1
ATOM 1844 O O . ILE B 1 35 ? -9.062 -16.688 -9.492 1 97.19 35 ILE B O 1
ATOM 1848 N N . GLU B 1 36 ? -9.414 -14.555 -9.133 1 97.81 36 GLU B N 1
ATOM 1849 C CA . GLU B 1 36 ? -8.75 -14.102 -10.359 1 97.81 36 GLU B CA 1
ATOM 1850 C C . GLU B 1 36 ? -7.422 -13.422 -10.047 1 97.81 36 GLU B C 1
ATOM 1852 O O . GLU B 1 36 ? -7.379 -12.438 -9.305 1 97.81 36 GLU B O 1
ATOM 1857 N N . LEU B 1 37 ? -6.398 -13.953 -10.656 1 98.69 37 LEU B N 1
ATOM 1858 C CA . LEU B 1 37 ? -5.043 -13.484 -10.398 1 98.69 37 LEU B CA 1
ATOM 1859 C C . LEU B 1 37 ? -4.637 -12.414 -11.406 1 98.69 37 LEU B C 1
ATOM 1861 O O . LEU B 1 37 ? -4.703 -12.641 -12.617 1 98.69 37 LEU B O 1
ATOM 1865 N N . HIS B 1 38 ? -4.234 -11.266 -10.906 1 98.75 38 HIS B N 1
ATOM 1866 C CA . HIS B 1 38 ? -3.744 -10.156 -11.727 1 98.75 38 HIS B CA 1
ATOM 1867 C C . HIS B 1 38 ? -2.318 -9.781 -11.336 1 98.75 38 HIS B C 1
ATOM 1869 O O . HIS B 1 38 ? -2.109 -8.961 -10.445 1 98.75 38 HIS B O 1
ATOM 1875 N N . ALA B 1 39 ? -1.312 -10.312 -12.031 1 98.69 39 ALA B N 1
ATOM 1876 C CA . ALA B 1 39 ? 0.085 -10.031 -11.711 1 98.69 39 ALA B CA 1
ATOM 1877 C C . ALA B 1 39 ? 0.493 -8.648 -12.195 1 98.69 39 ALA B C 1
ATOM 1879 O O . ALA B 1 39 ? 0.348 -8.328 -13.383 1 98.69 39 ALA B O 1
ATOM 1880 N N . GLY B 1 40 ? 1.027 -7.855 -11.367 1 96.12 40 GLY B N 1
ATOM 1881 C CA . GLY B 1 40 ? 1.22 -6.445 -11.664 1 96.12 40 GLY B CA 1
ATOM 1882 C C . GLY B 1 40 ? 2.627 -6.121 -12.133 1 96.12 40 GLY B C 1
ATOM 1883 O O . GLY B 1 40 ? 2.852 -5.102 -12.781 1 96.12 40 GLY B O 1
ATOM 1884 N N . GLY B 1 41 ? 3.637 -6.945 -11.742 1 96.12 41 GLY B N 1
ATOM 1885 C CA . GLY B 1 41 ? 4.992 -6.699 -12.211 1 96.12 41 GLY B CA 1
ATOM 1886 C C . GLY B 1 41 ? 5.746 -5.699 -11.352 1 96.12 41 GLY B C 1
ATOM 1887 O O . GLY B 1 41 ? 6.141 -4.637 -11.836 1 96.12 41 GLY B O 1
ATOM 1888 N N . LEU B 1 42 ? 6.023 -6.02 -10.211 1 94.69 42 LEU B N 1
ATOM 1889 C CA . LEU B 1 42 ? 6.734 -5.176 -9.25 1 94.69 42 LEU B CA 1
ATOM 1890 C C . LEU B 1 42 ? 8.156 -4.895 -9.727 1 94.69 42 LEU B C 1
ATOM 1892 O O . LEU B 1 42 ? 8.633 -3.762 -9.648 1 94.69 42 LEU B O 1
ATOM 1896 N N . TRP B 1 43 ? 8.828 -5.93 -10.195 1 95.75 43 TRP B N 1
ATOM 1897 C CA . TRP B 1 43 ? 10.227 -5.844 -10.602 1 95.75 43 TRP B CA 1
ATOM 1898 C C . TRP B 1 43 ? 10.375 -6.109 -12.102 1 95.75 43 TRP B C 1
ATOM 1900 O O . TRP B 1 43 ? 10.789 -7.195 -12.508 1 95.75 43 TRP B O 1
ATOM 1910 N N . LEU B 1 44 ? 10.07 -5.105 -12.961 1 96 44 LEU B N 1
ATOM 1911 C CA . LEU B 1 44 ? 10.18 -5.203 -14.414 1 96 44 LEU B CA 1
ATOM 1912 C C . LEU B 1 44 ? 10.961 -4.02 -14.984 1 96 44 LEU B C 1
ATOM 1914 O O . LEU B 1 44 ? 11.07 -2.979 -14.336 1 96 44 LEU B O 1
ATOM 1918 N N . GLY B 1 45 ? 11.469 -4.254 -16.188 1 92.69 45 GLY B N 1
ATOM 1919 C CA . GLY B 1 45 ? 12.18 -3.174 -16.844 1 92.69 45 GLY B CA 1
ATOM 1920 C C . GLY B 1 45 ? 13.273 -2.566 -16 1 92.69 45 GLY B C 1
ATOM 1921 O O . GLY B 1 45 ? 14.125 -3.283 -15.469 1 92.69 45 GLY B O 1
ATOM 1922 N N . ALA B 1 46 ? 13.219 -1.211 -15.766 1 88.38 46 ALA B N 1
ATOM 1923 C CA . ALA B 1 46 ? 14.242 -0.481 -15.023 1 88.38 46 ALA B CA 1
ATOM 1924 C C . ALA B 1 46 ? 14.117 -0.741 -13.523 1 88.38 46 ALA B C 1
ATOM 1926 O O . ALA B 1 46 ? 15.039 -0.438 -12.758 1 88.38 46 ALA B O 1
ATOM 1927 N N . ARG B 1 47 ? 13.062 -1.38 -13.117 1 89.81 47 ARG B N 1
ATOM 1928 C CA . ARG B 1 47 ? 12.844 -1.632 -11.695 1 89.81 47 ARG B CA 1
ATOM 1929 C C . ARG B 1 47 ? 13.477 -2.953 -11.273 1 89.81 47 ARG B C 1
ATOM 1931 O O . ARG B 1 47 ? 13.562 -3.254 -10.086 1 89.81 47 ARG B O 1
ATOM 1938 N N . ARG B 1 48 ? 13.93 -3.748 -12.227 1 94.38 48 ARG B N 1
ATOM 1939 C CA . ARG B 1 48 ? 14.68 -4.945 -11.867 1 94.38 48 ARG B CA 1
ATOM 1940 C C . ARG B 1 48 ? 15.852 -4.602 -10.953 1 94.38 48 ARG B C 1
ATOM 1942 O O . ARG B 1 48 ? 16.469 -3.549 -11.109 1 94.38 48 ARG B O 1
ATOM 1949 N N . GLN B 1 49 ? 16.094 -5.492 -10 1 92.69 49 GLN B N 1
ATOM 1950 C CA . GLN B 1 49 ? 17.047 -5.141 -8.953 1 92.69 49 GLN B CA 1
ATOM 1951 C C . GLN B 1 49 ? 18.062 -6.266 -8.742 1 92.69 49 GLN B C 1
ATOM 1953 O O . GLN B 1 49 ? 17.672 -7.398 -8.43 1 92.69 49 GLN B O 1
ATOM 1958 N N . PRO B 1 50 ? 19.344 -5.871 -8.945 1 94.56 50 PRO B N 1
ATOM 1959 C CA . PRO B 1 50 ? 20.344 -6.871 -8.531 1 94.56 50 PRO B CA 1
ATOM 1960 C C . PRO B 1 50 ? 20.25 -7.207 -7.047 1 94.56 50 PRO B C 1
ATOM 1962 O O . PRO B 1 50 ? 20.016 -6.32 -6.223 1 94.56 50 PRO B O 1
ATOM 1965 N N . MET B 1 51 ? 20.422 -8.43 -6.742 1 96.12 51 MET B N 1
ATOM 1966 C CA . MET B 1 51 ? 20.469 -8.82 -5.336 1 96.12 51 MET B CA 1
ATOM 1967 C C . MET B 1 51 ? 21.797 -8.414 -4.707 1 96.12 51 MET B C 1
ATOM 1969 O O . MET B 1 51 ? 22.766 -8.117 -5.418 1 96.12 51 MET B O 1
ATOM 1973 N N . GLY B 1 52 ? 21.797 -8.391 -3.406 1 96.5 52 GLY B N 1
ATOM 1974 C CA . GLY B 1 52 ? 22.953 -7.93 -2.646 1 96.5 52 GLY B CA 1
ATOM 1975 C C . GLY B 1 52 ? 22.578 -7.316 -1.311 1 96.5 52 GLY B C 1
ATOM 1976 O O . GLY B 1 52 ? 21.406 -7.328 -0.921 1 96.5 52 GLY B O 1
ATOM 1977 N N . ALA B 1 53 ? 23.578 -6.762 -0.717 1 94.62 53 ALA B N 1
ATOM 1978 C CA . ALA B 1 53 ? 23.438 -6.25 0.644 1 94.62 53 ALA B CA 1
ATOM 1979 C C . ALA B 1 53 ? 22.438 -5.109 0.699 1 94.62 53 ALA B C 1
ATOM 1981 O O . ALA B 1 53 ? 21.688 -4.969 1.677 1 94.62 53 ALA B O 1
ATOM 1982 N N . THR B 1 54 ? 22.438 -4.227 -0.278 1 89.25 54 THR B N 1
ATOM 1983 C CA . THR B 1 54 ? 21.516 -3.086 -0.307 1 89.25 54 THR B CA 1
ATOM 1984 C C . THR B 1 54 ? 20.062 -3.555 -0.329 1 89.25 54 THR B C 1
ATOM 1986 O O . THR B 1 54 ? 19.25 -3.068 0.446 1 89.25 54 THR B O 1
ATOM 1989 N N . LEU B 1 55 ? 19.766 -4.465 -1.164 1 91.25 55 LEU B N 1
ATOM 1990 C CA . LEU B 1 55 ? 18.422 -5.016 -1.222 1 91.25 55 LEU B CA 1
ATOM 1991 C C . LEU B 1 55 ? 18.062 -5.699 0.094 1 91.25 55 LEU B C 1
ATOM 1993 O O . LEU B 1 55 ? 16.953 -5.523 0.601 1 91.25 55 LEU B O 1
ATOM 1997 N N . ARG B 1 56 ? 18.984 -6.457 0.589 1 95.06 56 ARG B N 1
ATOM 1998 C CA . ARG B 1 56 ? 18.75 -7.176 1.839 1 95.06 56 ARG B CA 1
ATOM 1999 C C . ARG B 1 56 ? 18.375 -6.215 2.961 1 95.06 56 ARG B C 1
ATOM 2001 O O . ARG B 1 56 ? 17.438 -6.48 3.729 1 95.06 56 ARG B O 1
ATOM 2008 N N . GLN B 1 57 ? 19.094 -5.16 3.08 1 90.31 57 GLN B N 1
ATOM 2009 C CA . GLN B 1 57 ? 18.828 -4.172 4.117 1 90.31 57 GLN B CA 1
ATOM 2010 C C . GLN B 1 57 ? 17.469 -3.516 3.908 1 90.31 57 GLN B C 1
ATOM 2012 O O . GLN B 1 57 ? 16.766 -3.195 4.875 1 90.31 57 GLN B O 1
ATOM 2017 N N . HIS B 1 58 ? 17.094 -3.363 2.658 1 87.38 58 HIS B N 1
ATOM 2018 C CA . HIS B 1 58 ? 15.844 -2.701 2.305 1 87.38 58 HIS B CA 1
ATOM 2019 C C . HIS B 1 58 ? 14.641 -3.566 2.672 1 87.38 58 HIS B C 1
ATOM 2021 O O . HIS B 1 58 ? 13.641 -3.059 3.186 1 87.38 58 HIS B O 1
ATOM 2027 N N . VAL B 1 59 ? 14.766 -4.875 2.463 1 93.94 59 VAL B N 1
ATOM 2028 C CA . VAL B 1 59 ? 13.586 -5.719 2.619 1 93.94 59 VAL B CA 1
ATOM 2029 C C . VAL B 1 59 ? 13.484 -6.199 4.062 1 93.94 59 VAL B C 1
ATOM 2031 O O . VAL B 1 59 ? 12.414 -6.621 4.508 1 93.94 59 VAL B O 1
ATOM 2034 N N . ARG B 1 60 ? 14.531 -6.137 4.836 1 93.75 60 ARG B N 1
ATOM 2035 C CA . ARG B 1 60 ? 14.625 -6.746 6.16 1 93.75 60 ARG B CA 1
ATOM 2036 C C . ARG B 1 60 ? 13.492 -6.27 7.059 1 93.75 60 ARG B C 1
ATOM 2038 O O . ARG B 1 60 ? 12.766 -7.082 7.645 1 93.75 60 ARG B O 1
ATOM 2045 N N . PRO B 1 61 ? 13.281 -4.941 7.148 1 88.88 61 PRO B N 1
ATOM 2046 C CA . PRO B 1 61 ? 12.219 -4.508 8.062 1 88.88 61 PRO B CA 1
ATOM 2047 C C . PRO B 1 61 ? 10.836 -5 7.633 1 88.88 61 PRO B C 1
ATOM 2049 O O . PRO B 1 61 ? 9.992 -5.285 8.484 1 88.88 61 PRO B O 1
ATOM 2052 N N . HIS B 1 62 ? 10.602 -5.094 6.383 1 92.19 62 HIS B N 1
ATOM 2053 C CA . HIS B 1 62 ? 9.32 -5.598 5.891 1 92.19 62 HIS B CA 1
ATOM 2054 C C . HIS B 1 62 ? 9.172 -7.086 6.172 1 92.19 62 HIS B C 1
ATOM 2056 O O . HIS B 1 62 ? 8.133 -7.527 6.664 1 92.19 62 HIS B O 1
ATOM 2062 N N . ASP B 1 63 ? 10.273 -7.812 5.82 1 96.56 63 ASP B N 1
ATOM 2063 C CA . ASP B 1 63 ? 10.234 -9.258 6.043 1 96.56 63 ASP B CA 1
ATOM 2064 C C . ASP B 1 63 ? 9.945 -9.578 7.508 1 96.56 63 ASP B C 1
ATOM 2066 O O . ASP B 1 63 ? 9.117 -10.438 7.809 1 96.56 63 ASP B O 1
ATOM 2070 N N . GLU B 1 64 ? 10.594 -8.867 8.398 1 94.88 64 GLU B N 1
ATOM 2071 C CA . GLU B 1 64 ? 10.414 -9.086 9.828 1 94.88 64 GLU B CA 1
ATOM 2072 C C . GLU B 1 64 ? 8.992 -8.75 10.266 1 94.88 64 GLU B C 1
ATOM 2074 O O . GLU B 1 64 ? 8.391 -9.484 11.047 1 94.88 64 GLU B O 1
ATOM 2079 N N . ARG B 1 65 ? 8.445 -7.703 9.781 1 91.5 65 ARG B N 1
ATOM 2080 C CA . ARG B 1 65 ? 7.086 -7.293 10.125 1 91.5 65 ARG B CA 1
ATOM 2081 C C . ARG B 1 65 ? 6.062 -8.289 9.586 1 91.5 65 ARG B C 1
ATOM 2083 O O . ARG B 1 65 ? 5.125 -8.656 10.289 1 91.5 65 ARG B O 1
ATOM 2090 N N . ILE B 1 66 ? 6.242 -8.688 8.367 1 95.44 66 ILE B N 1
ATOM 2091 C CA . ILE B 1 66 ? 5.34 -9.648 7.746 1 95.44 66 ILE B CA 1
ATOM 2092 C C . ILE B 1 66 ? 5.32 -10.938 8.57 1 95.44 66 ILE B C 1
ATOM 2094 O O . ILE B 1 66 ? 4.246 -11.469 8.875 1 95.44 66 ILE B O 1
ATOM 2098 N N . GLU B 1 67 ? 6.52 -11.414 8.914 1 96.5 67 GLU B N 1
ATOM 2099 C CA . GLU B 1 67 ? 6.609 -12.648 9.68 1 96.5 67 GLU B CA 1
ATOM 2100 C C . GLU B 1 67 ? 5.938 -12.508 11.039 1 96.5 67 GLU B C 1
ATOM 2102 O O . GLU B 1 67 ? 5.234 -13.414 11.492 1 96.5 67 GLU B O 1
ATOM 2107 N N . ALA B 1 68 ? 6.102 -11.398 11.648 1 92.62 68 ALA B N 1
ATOM 2108 C CA . ALA B 1 68 ? 5.496 -11.148 12.953 1 92.62 68 ALA B CA 1
ATOM 2109 C C . ALA B 1 68 ? 3.973 -11.109 12.852 1 92.62 68 ALA B C 1
ATOM 2111 O O . ALA B 1 68 ? 3.275 -11.641 13.719 1 92.62 68 ALA B O 1
ATOM 2112 N N . LEU B 1 69 ? 3.439 -10.586 11.789 1 90.12 69 LEU B N 1
ATOM 2113 C CA . LEU B 1 69 ? 2.002 -10.383 11.633 1 90.12 69 LEU B CA 1
ATOM 2114 C C . LEU B 1 69 ? 1.32 -11.664 11.164 1 90.12 69 LEU B C 1
ATOM 2116 O O . LEU B 1 69 ? 0.191 -11.953 11.562 1 90.12 69 LEU B O 1
ATOM 2120 N N . THR B 1 70 ? 1.979 -12.391 10.289 1 94.44 70 THR B N 1
ATOM 2121 C CA . THR B 1 70 ? 1.245 -13.398 9.539 1 94.44 70 THR B CA 1
ATOM 2122 C C . THR B 1 70 ? 1.746 -14.805 9.883 1 94.44 70 THR B C 1
ATOM 2124 O O . THR B 1 70 ? 1.092 -15.797 9.562 1 94.44 70 THR B O 1
ATOM 2127 N N . GLY B 1 71 ? 2.988 -14.891 10.398 1 95.31 71 GLY B N 1
ATOM 2128 C CA . GLY B 1 71 ? 3.6 -16.188 10.664 1 95.31 71 GLY B CA 1
ATOM 2129 C C . GLY B 1 71 ? 4.305 -16.766 9.453 1 95.31 71 GLY B C 1
ATOM 2130 O O . GLY B 1 71 ? 4.941 -17.812 9.539 1 95.31 71 GLY B O 1
ATOM 2131 N N . GLN B 1 72 ? 4.18 -16.125 8.266 1 97 72 GLN B N 1
ATOM 2132 C CA . GLN B 1 72 ? 4.934 -16.578 7.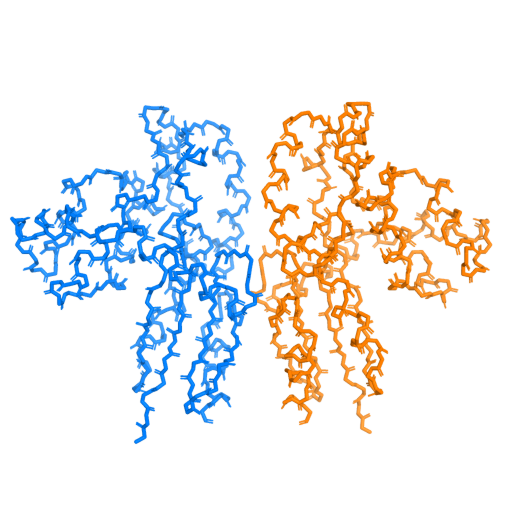102 1 97 72 GLN B CA 1
ATOM 2133 C C . GLN B 1 72 ? 6.438 -16.484 7.352 1 97 72 GLN B C 1
ATOM 2135 O O . GLN B 1 72 ? 6.957 -15.398 7.637 1 97 72 GLN B O 1
ATOM 2140 N N . HIS B 1 73 ? 7.105 -17.562 7.184 1 97.62 73 HIS B N 1
ATOM 2141 C CA . HIS B 1 73 ? 8.508 -17.625 7.566 1 97.62 73 HIS B CA 1
ATOM 2142 C C . HIS B 1 73 ? 9.414 -17.203 6.414 1 97.62 73 HIS B C 1
ATOM 2144 O O . HIS B 1 73 ? 9.25 -17.688 5.289 1 97.62 73 HIS B O 1
ATOM 2150 N N . PHE B 1 74 ? 10.328 -16.328 6.676 1 98.56 74 PHE B N 1
ATOM 2151 C CA . PHE B 1 74 ? 11.414 -15.992 5.77 1 98.56 74 PHE B CA 1
ATOM 2152 C C . PHE B 1 74 ? 12.688 -16.75 6.152 1 98.56 74 PHE B C 1
ATOM 2154 O O . PHE B 1 74 ? 13.273 -16.484 7.207 1 98.56 74 PHE B O 1
ATOM 2161 N N . GLY B 1 75 ? 13.133 -17.562 5.297 1 98.56 75 GLY B N 1
ATOM 2162 C CA . GLY B 1 75 ? 14.141 -18.547 5.645 1 98.56 75 GLY B CA 1
ATOM 2163 C C . GLY B 1 75 ? 15.547 -17.984 5.676 1 98.56 75 GLY B C 1
ATOM 2164 O O . GLY B 1 75 ? 15.82 -16.969 5.035 1 98.56 75 GLY B O 1
ATOM 2165 N N . GLU B 1 76 ? 16.391 -18.688 6.348 1 97.94 76 GLU B N 1
ATOM 2166 C CA . GLU B 1 76 ? 17.781 -18.281 6.5 1 97.94 76 GLU B CA 1
ATOM 2167 C C . GLU B 1 76 ? 18.5 -18.25 5.152 1 97.94 76 GLU B C 1
ATOM 2169 O O . GLU B 1 76 ? 19.312 -17.344 4.895 1 97.94 76 GLU B O 1
ATOM 2174 N N . ARG B 1 77 ? 18.266 -19.266 4.352 1 98.44 77 ARG B N 1
ATOM 2175 C CA . ARG B 1 77 ? 18.906 -19.328 3.045 1 98.44 77 ARG B CA 1
ATOM 2176 C C . ARG B 1 77 ? 18.484 -18.156 2.166 1 98.44 77 ARG B C 1
ATOM 2178 O O . ARG B 1 77 ? 19.266 -17.641 1.377 1 98.44 77 ARG B O 1
ATOM 2185 N N . TYR B 1 78 ? 17.203 -17.75 2.275 1 98.62 78 TYR B N 1
ATOM 2186 C CA . TYR B 1 78 ? 16.719 -16.578 1.575 1 98.62 78 TYR B CA 1
ATOM 2187 C C . TYR B 1 78 ? 17.484 -15.328 1.999 1 98.62 78 TYR B C 1
ATOM 2189 O O . TYR B 1 78 ? 18.062 -14.633 1.159 1 98.62 78 TYR B O 1
ATOM 2197 N N . PHE B 1 79 ? 17.641 -15.172 3.285 1 97.19 79 PHE B N 1
ATOM 2198 C CA . PHE B 1 79 ? 18.172 -13.922 3.832 1 97.19 79 PHE B CA 1
ATOM 2199 C C . PHE B 1 79 ? 19.688 -13.914 3.785 1 97.19 79 PHE B C 1
ATOM 2201 O O . PHE B 1 79 ? 20.297 -12.875 3.525 1 97.19 79 PHE B O 1
ATOM 2208 N N . ASN B 1 80 ? 20.312 -15.031 4.012 1 97.5 80 ASN B N 1
ATOM 2209 C CA . ASN B 1 80 ? 21.766 -15.039 4.207 1 97.5 80 ASN B CA 1
ATOM 2210 C C . ASN B 1 80 ? 22.484 -15.625 3.002 1 97.5 80 ASN B C 1
ATOM 2212 O O . ASN B 1 80 ? 23.719 -15.711 2.992 1 97.5 80 ASN B O 1
ATOM 2216 N N . SER B 1 81 ? 21.766 -16.031 1.985 1 97.88 81 SER B N 1
ATOM 2217 C CA . SER B 1 81 ? 22.422 -16.594 0.803 1 97.88 81 SER B CA 1
ATOM 2218 C C . SER B 1 81 ? 21.828 -16 -0.478 1 97.88 81 SER B C 1
ATOM 2220 O O . SER B 1 81 ? 22.484 -15.219 -1.167 1 97.88 81 SER B O 1
ATOM 2222 N N . LEU B 1 82 ? 20.547 -16.234 -0.685 1 98.38 82 LEU B N 1
ATOM 2223 C CA . LEU B 1 82 ? 19.938 -15.82 -1.944 1 98.38 82 LEU B CA 1
ATOM 2224 C C . LEU B 1 82 ? 20.047 -14.312 -2.127 1 98.38 82 LEU B C 1
ATOM 2226 O O . LEU B 1 82 ? 20.531 -13.836 -3.16 1 98.38 82 LEU B O 1
ATOM 2230 N N . LEU B 1 83 ? 19.656 -13.516 -1.147 1 97.62 83 LEU B N 1
ATOM 2231 C CA . LEU B 1 83 ? 19.625 -12.062 -1.263 1 97.62 83 LEU B CA 1
ATOM 2232 C C . LEU B 1 83 ? 21.031 -11.5 -1.412 1 97.62 83 LEU B C 1
ATOM 2234 O O . LEU B 1 83 ? 21.203 -10.367 -1.862 1 97.62 83 LEU B O 1
ATOM 2238 N N . LEU B 1 84 ? 21.969 -12.32 -1.062 1 97.56 84 LEU B N 1
ATOM 2239 C CA . LEU B 1 84 ? 23.344 -11.82 -1.091 1 97.56 84 LEU B CA 1
ATOM 2240 C C . LEU B 1 84 ? 24.047 -12.25 -2.373 1 97.56 84 LEU B C 1
ATOM 2242 O O . LEU B 1 84 ? 25.188 -11.852 -2.623 1 97.56 84 LEU B O 1
ATOM 2246 N N . ASP B 1 85 ? 23.422 -13.086 -3.213 1 97.56 85 ASP B N 1
ATOM 2247 C CA . ASP B 1 85 ? 24.031 -13.531 -4.465 1 97.56 85 ASP B CA 1
ATOM 2248 C C . ASP B 1 85 ? 23.938 -12.453 -5.535 1 97.56 85 ASP B C 1
ATOM 2250 O O . ASP B 1 85 ? 22.953 -12.391 -6.285 1 97.56 85 ASP B O 1
ATOM 2254 N N . THR B 1 86 ? 24.891 -11.648 -5.766 1 95.38 86 THR B N 1
ATOM 2255 C CA . THR B 1 86 ? 24.906 -10.469 -6.617 1 95.38 86 THR B CA 1
ATOM 2256 C C . THR B 1 86 ? 24.844 -10.867 -8.094 1 95.38 86 THR B C 1
ATOM 2258 O O . THR B 1 86 ? 24.672 -10.008 -8.961 1 95.38 86 THR B O 1
ATOM 2261 N N . ARG B 1 87 ? 25.047 -12.156 -8.352 1 96.88 87 ARG B N 1
ATOM 2262 C CA . ARG B 1 87 ? 24.953 -12.648 -9.727 1 96.88 87 ARG B CA 1
ATOM 2263 C C . ARG B 1 87 ? 23.5 -12.758 -10.18 1 96.88 87 ARG B C 1
ATOM 2265 O O . ARG B 1 87 ? 23.234 -12.891 -11.375 1 96.88 87 ARG B O 1
ATOM 2272 N N . LEU B 1 88 ? 22.562 -12.68 -9.266 1 97.62 88 LEU B N 1
ATOM 2273 C CA . LEU B 1 88 ? 21.156 -12.875 -9.562 1 97.62 88 LEU B CA 1
ATOM 2274 C C . LEU B 1 88 ? 20.375 -11.57 -9.43 1 97.62 88 LEU B C 1
ATOM 2276 O O . LEU B 1 88 ? 20.844 -10.633 -8.766 1 97.62 88 LEU B O 1
ATOM 2280 N N . THR B 1 89 ? 19.25 -11.555 -10.125 1 97.06 89 THR B N 1
ATOM 2281 C CA . THR B 1 89 ? 18.406 -10.367 -10.188 1 97.06 89 THR B CA 1
ATOM 2282 C C . THR B 1 89 ? 16.984 -10.703 -9.766 1 97.06 89 THR B C 1
ATOM 2284 O O . THR B 1 89 ? 16.453 -11.75 -10.133 1 97.06 89 THR B O 1
ATOM 2287 N N . LEU B 1 90 ? 16.469 -9.828 -8.945 1 96.62 90 LEU B N 1
ATOM 2288 C CA . LEU B 1 90 ? 15.023 -9.875 -8.727 1 96.62 90 LEU B CA 1
ATOM 2289 C C . LEU B 1 90 ? 14.273 -9.453 -9.977 1 96.62 90 LEU B C 1
ATOM 2291 O O . LEU B 1 90 ? 14.414 -8.32 -10.438 1 96.62 90 LEU B O 1
ATOM 2295 N N . ASP B 1 91 ? 13.531 -10.352 -10.547 1 97.94 91 ASP B N 1
ATOM 2296 C CA . ASP B 1 91 ? 12.797 -10.18 -11.797 1 97.94 91 ASP B CA 1
ATOM 2297 C C . ASP B 1 91 ? 11.438 -10.867 -11.742 1 97.94 91 ASP B C 1
ATOM 2299 O O . ASP B 1 91 ? 11.359 -12.094 -11.641 1 97.94 91 ASP B O 1
ATOM 2303 N N . SER B 1 92 ? 10.359 -10.094 -11.891 1 98.56 92 SER B N 1
ATOM 2304 C CA . SER B 1 92 ? 9.016 -10.625 -11.727 1 98.56 92 SER B CA 1
ATOM 2305 C C . SER B 1 92 ? 8.555 -11.367 -12.977 1 98.56 92 SER B C 1
ATOM 2307 O O . SER B 1 92 ? 7.594 -12.133 -12.938 1 98.56 92 SER B O 1
ATOM 2309 N N . GLU B 1 93 ? 9.227 -11.156 -14.125 1 98.62 93 GLU B N 1
ATOM 2310 C CA . GLU B 1 93 ? 8.703 -11.633 -15.406 1 98.62 93 GLU B CA 1
ATOM 2311 C C . GLU B 1 93 ? 8.672 -13.156 -15.453 1 98.62 93 GLU B C 1
ATOM 2313 O O . GLU B 1 93 ? 7.641 -13.75 -15.789 1 98.62 93 GLU B O 1
ATOM 2318 N N . PRO B 1 94 ? 9.773 -13.828 -15.086 1 98.81 94 PRO B N 1
ATOM 2319 C CA . PRO B 1 94 ? 9.727 -15.281 -15.234 1 98.81 94 PRO B CA 1
ATOM 2320 C C . PRO B 1 94 ? 8.625 -15.93 -14.391 1 98.81 94 PRO B C 1
ATOM 2322 O O . PRO B 1 94 ? 7.82 -16.703 -14.914 1 98.81 94 PRO B O 1
ATOM 2325 N N . PRO B 1 95 ? 8.539 -15.602 -13.117 1 98.88 95 PRO B N 1
ATOM 2326 C CA . PRO B 1 95 ? 7.465 -16.25 -12.359 1 98.88 95 PRO B CA 1
ATOM 2327 C C . PRO B 1 95 ? 6.074 -15.836 -12.844 1 98.88 95 PRO B C 1
ATOM 2329 O O . PRO B 1 95 ? 5.141 -16.641 -12.812 1 98.88 95 PRO B O 1
ATOM 2332 N N . ILE B 1 96 ? 5.855 -14.609 -13.32 1 98.88 96 ILE B N 1
ATOM 2333 C CA . ILE B 1 96 ? 4.551 -14.195 -13.828 1 98.88 96 ILE B CA 1
ATOM 2334 C C . ILE B 1 96 ? 4.195 -15.008 -15.07 1 98.88 96 ILE B C 1
ATOM 2336 O O . ILE B 1 96 ? 3.09 -15.547 -15.164 1 98.88 96 ILE B O 1
ATOM 2340 N N . ARG B 1 97 ? 5.117 -15.117 -15.969 1 98.88 97 ARG B N 1
ATOM 2341 C CA . ARG B 1 97 ? 4.883 -15.914 -17.156 1 98.88 97 ARG B CA 1
ATOM 2342 C C . ARG B 1 97 ? 4.562 -17.359 -16.797 1 98.88 97 ARG B C 1
ATOM 2344 O O . ARG B 1 97 ? 3.717 -18 -17.438 1 98.88 97 ARG B O 1
ATOM 2351 N N . ALA B 1 98 ? 5.285 -17.875 -15.812 1 98.94 98 ALA B N 1
ATOM 2352 C CA . ALA B 1 98 ? 5.059 -19.25 -15.398 1 98.94 98 ALA B CA 1
ATOM 2353 C C . ALA B 1 98 ? 3.629 -19.453 -14.891 1 98.94 98 ALA B C 1
ATOM 2355 O O . ALA B 1 98 ? 2.959 -20.422 -15.266 1 98.94 98 ALA B O 1
ATOM 2356 N N . ILE B 1 99 ? 3.158 -18.547 -14.07 1 98.94 99 ILE B N 1
ATOM 2357 C CA . ILE B 1 99 ? 1.812 -18.641 -13.516 1 98.94 99 ILE B CA 1
ATOM 2358 C C . ILE B 1 99 ? 0.781 -18.531 -14.633 1 98.94 99 ILE B C 1
ATOM 2360 O O . ILE B 1 99 ? -0.185 -19.297 -14.672 1 98.94 99 ILE B O 1
ATOM 2364 N N . MET B 1 100 ? 1.024 -17.594 -15.57 1 98.81 100 MET B N 1
ATOM 2365 C CA . MET B 1 100 ? 0.137 -17.453 -16.719 1 98.81 100 MET B CA 1
ATOM 2366 C C . MET B 1 100 ? 0.105 -18.734 -17.547 1 98.81 100 MET B C 1
ATOM 2368 O O . MET B 1 100 ? -0.964 -19.188 -17.969 1 98.81 100 MET B O 1
ATOM 2372 N N . ALA B 1 101 ? 1.257 -19.281 -17.734 1 98.88 101 ALA B N 1
ATOM 2373 C CA . ALA B 1 101 ? 1.374 -20.5 -18.547 1 98.88 101 ALA B CA 1
ATOM 2374 C C . ALA B 1 101 ? 0.602 -21.656 -17.922 1 98.88 101 ALA B C 1
ATOM 2376 O O . ALA B 1 101 ? -0.203 -22.312 -18.594 1 98.88 101 ALA B O 1
ATOM 2377 N N . VAL B 1 102 ? 0.821 -21.891 -16.625 1 98.81 102 VAL B N 1
ATOM 2378 C CA . VAL B 1 102 ? 0.162 -22.984 -15.93 1 98.81 102 VAL B CA 1
ATOM 2379 C C . VAL B 1 102 ? -1.351 -22.781 -15.945 1 98.81 102 VAL B C 1
ATOM 2381 O O . VAL B 1 102 ? -2.109 -23.734 -16.172 1 98.81 102 VAL B O 1
ATOM 2384 N N . THR B 1 103 ? -1.792 -21.547 -15.75 1 98.44 103 THR B N 1
ATOM 2385 C CA . THR B 1 103 ? -3.215 -21.219 -15.773 1 98.44 103 THR B CA 1
ATOM 2386 C C . THR B 1 103 ? -3.811 -21.5 -17.156 1 98.44 103 THR B C 1
ATOM 2388 O O . THR B 1 103 ? -4.887 -22.078 -17.266 1 98.44 103 THR B O 1
ATOM 2391 N N . ALA B 1 104 ? -3.105 -21.125 -18.219 1 98.19 104 ALA B N 1
ATOM 2392 C CA . ALA B 1 104 ? -3.564 -21.312 -19.594 1 98.19 104 ALA B CA 1
ATOM 2393 C C . ALA B 1 104 ? -3.693 -22.781 -19.938 1 98.19 104 ALA B C 1
ATOM 2395 O O . ALA B 1 104 ? -4.535 -23.172 -20.75 1 98.19 104 ALA B O 1
ATOM 2396 N N . LEU B 1 105 ? -2.914 -23.609 -19.312 1 98.38 105 LEU B N 1
ATOM 2397 C CA . LEU B 1 105 ? -2.893 -25.047 -19.594 1 98.38 105 LEU B CA 1
ATOM 2398 C C . LEU B 1 105 ? -3.898 -25.781 -18.703 1 98.38 105 LEU B C 1
ATOM 2400 O O . LEU B 1 105 ? -3.957 -27.016 -18.734 1 98.38 105 LEU B O 1
ATOM 2404 N N . GLY B 1 106 ? -4.637 -25.031 -17.906 1 97.31 106 GLY B N 1
ATOM 2405 C CA . GLY B 1 106 ? -5.688 -25.625 -17.094 1 97.31 106 GLY B CA 1
ATOM 2406 C C . GLY B 1 106 ? -5.223 -26 -15.695 1 97.31 106 GLY B C 1
ATOM 2407 O O . GLY B 1 106 ? -5.969 -26.625 -14.938 1 97.31 106 GLY B O 1
ATOM 2408 N N . GLY B 1 107 ? -3.988 -25.656 -15.367 1 97.88 107 GLY B N 1
ATOM 2409 C CA . GLY B 1 107 ? -3.482 -25.891 -14.023 1 97.88 107 GLY B CA 1
ATOM 2410 C C . GLY B 1 107 ? -3.934 -24.844 -13.023 1 97.88 107 GLY B C 1
ATOM 2411 O O . GLY B 1 107 ? -4.715 -23.953 -13.359 1 97.88 107 GLY B O 1
ATOM 2412 N N . ASP B 1 108 ? -3.441 -24.969 -11.789 1 98.19 108 ASP B N 1
ATOM 2413 C CA . ASP B 1 108 ? -3.779 -24.078 -10.688 1 98.19 108 ASP B CA 1
ATOM 2414 C C . ASP B 1 108 ? -2.729 -22.969 -10.523 1 98.19 108 ASP B C 1
ATOM 2416 O O . ASP B 1 108 ? -1.703 -23.188 -9.867 1 98.19 108 ASP B O 1
ATOM 2420 N N . GLY B 1 109 ? -3.049 -21.812 -11.039 1 98.5 109 GLY B N 1
ATOM 2421 C CA . GLY B 1 109 ? -2.129 -20.688 -10.969 1 98.5 109 GLY B CA 1
ATOM 2422 C C . GLY B 1 109 ? -1.839 -20.234 -9.555 1 98.5 109 GLY B C 1
ATOM 2423 O O . GLY B 1 109 ? -0.711 -19.844 -9.234 1 98.5 109 GLY B O 1
ATOM 2424 N N . LEU B 1 110 ? -2.887 -20.281 -8.727 1 98.69 110 LEU B N 1
ATOM 2425 C CA . LEU B 1 110 ? -2.713 -19.891 -7.336 1 98.69 110 LEU B CA 1
ATOM 2426 C C . LEU B 1 110 ? -1.764 -20.828 -6.613 1 98.69 110 LEU B C 1
ATOM 2428 O O . LEU B 1 110 ? -0.912 -20.391 -5.84 1 98.69 110 LEU B O 1
ATOM 2432 N N . ALA B 1 111 ? -1.924 -22.109 -6.844 1 98.44 111 ALA B N 1
ATOM 2433 C CA . ALA B 1 111 ? -1.028 -23.094 -6.242 1 98.44 111 ALA B CA 1
ATOM 2434 C C . ALA B 1 111 ? 0.414 -22.859 -6.688 1 98.44 111 ALA B C 1
ATOM 2436 O O . ALA B 1 111 ? 1.342 -22.984 -5.883 1 98.44 111 ALA B O 1
ATOM 2437 N N . LEU B 1 112 ? 0.608 -22.594 -7.938 1 98.88 112 LEU B N 1
ATOM 2438 C CA . LEU B 1 112 ? 1.962 -22.328 -8.414 1 98.88 112 LEU B CA 1
ATOM 2439 C C . LEU B 1 112 ? 2.523 -21.062 -7.777 1 98.88 112 LEU B C 1
ATOM 2441 O O . LEU B 1 112 ? 3.699 -21.016 -7.406 1 98.88 112 LEU B O 1
ATOM 2445 N N . LEU B 1 113 ? 1.669 -20 -7.695 1 98.88 113 LEU B N 1
ATOM 2446 C CA . LEU B 1 113 ? 2.102 -18.781 -7.016 1 98.88 113 LEU B CA 1
ATOM 2447 C C . LEU B 1 113 ? 2.619 -19.094 -5.617 1 98.88 113 LEU B C 1
ATOM 2449 O O . LEU B 1 113 ? 3.695 -18.641 -5.23 1 98.88 113 LEU B O 1
ATOM 2453 N N . GLN B 1 114 ? 1.925 -19.938 -4.895 1 98.44 114 GLN B N 1
ATOM 2454 C CA . GLN B 1 114 ? 2.318 -20.281 -3.533 1 98.44 114 GLN B CA 1
ATOM 2455 C C . GLN B 1 114 ? 3.641 -21.047 -3.523 1 98.44 114 GLN B C 1
ATOM 2457 O O . GLN B 1 114 ? 4.504 -20.797 -2.68 1 98.44 114 GLN B O 1
ATOM 2462 N N . ARG B 1 115 ? 3.756 -21.938 -4.434 1 98.69 115 ARG B N 1
ATOM 2463 C CA . ARG B 1 115 ? 4.988 -22.719 -4.535 1 98.69 115 ARG B CA 1
ATOM 2464 C C . ARG B 1 115 ? 6.176 -21.812 -4.867 1 98.69 115 ARG B C 1
ATOM 2466 O O . ARG B 1 115 ? 7.258 -21.969 -4.301 1 98.69 115 ARG B O 1
ATOM 2473 N N . ILE B 1 116 ? 5.945 -20.891 -5.781 1 98.88 116 ILE B N 1
ATOM 2474 C CA . ILE B 1 116 ? 6.988 -19.953 -6.172 1 98.88 116 ILE B CA 1
ATOM 2475 C C . ILE B 1 116 ? 7.406 -19.109 -4.961 1 98.88 116 ILE B C 1
ATOM 2477 O O . ILE B 1 116 ? 8.594 -18.969 -4.676 1 98.88 116 ILE B O 1
ATOM 2481 N N . GLN B 1 117 ? 6.438 -18.594 -4.238 1 98.81 117 GLN B N 1
ATOM 2482 C CA . GLN B 1 117 ? 6.723 -17.734 -3.1 1 98.81 117 GLN B CA 1
ATOM 2483 C C . GLN B 1 117 ? 7.418 -18.5 -1.98 1 98.81 117 GLN B C 1
ATOM 2485 O O . GLN B 1 117 ? 8.383 -18.016 -1.392 1 98.81 117 GLN B O 1
ATOM 2490 N N . THR B 1 118 ? 6.977 -19.703 -1.681 1 98.75 118 THR B N 1
ATOM 2491 C CA . THR B 1 118 ? 7.637 -20.516 -0.661 1 98.75 118 THR B CA 1
ATOM 2492 C C . THR B 1 118 ? 9.062 -20.859 -1.081 1 98.75 118 THR B C 1
ATOM 2494 O O . THR B 1 118 ? 9.984 -20.828 -0.258 1 98.75 118 THR B O 1
ATOM 2497 N N . SER B 1 119 ? 9.258 -21.172 -2.344 1 98.88 119 SER B N 1
ATOM 2498 C CA . SER B 1 119 ? 10.594 -21.453 -2.85 1 98.88 119 SER B CA 1
ATOM 2499 C C . SER B 1 119 ? 11.523 -20.266 -2.674 1 98.88 119 SER B C 1
ATOM 2501 O O . SER B 1 119 ? 12.664 -20.406 -2.213 1 98.88 119 SER B O 1
ATOM 2503 N N . HIS B 1 120 ? 11.008 -19.078 -2.982 1 98.81 120 HIS B N 1
ATOM 2504 C CA . HIS B 1 120 ? 11.82 -17.875 -2.908 1 98.81 120 HIS B CA 1
ATOM 2505 C C . HIS B 1 120 ? 12.055 -17.453 -1.46 1 98.81 120 HIS B C 1
ATOM 2507 O O . HIS B 1 120 ? 13.195 -17.406 -0.998 1 98.81 120 HIS B O 1
ATOM 2513 N N . TYR B 1 121 ? 11.008 -17.219 -0.672 1 98.81 121 TYR B N 1
ATOM 2514 C CA . TYR B 1 121 ? 11.094 -16.547 0.62 1 98.81 121 TYR B CA 1
ATOM 2515 C C . TYR B 1 121 ? 11.469 -17.531 1.722 1 98.81 121 TYR B C 1
ATOM 2517 O O . TYR B 1 121 ? 12.188 -17.188 2.66 1 98.81 121 TYR B O 1
ATOM 2525 N N . ARG B 1 122 ? 10.93 -18.734 1.676 1 98.75 122 ARG B N 1
ATOM 2526 C CA . ARG B 1 122 ? 11.172 -19.703 2.732 1 98.75 122 ARG B CA 1
ATOM 2527 C C . ARG B 1 122 ? 12.43 -20.516 2.449 1 98.75 122 ARG B C 1
ATOM 2529 O O . ARG B 1 122 ? 13.273 -20.688 3.332 1 98.75 122 ARG B O 1
ATOM 2536 N N . ASP B 1 123 ? 12.625 -21 1.2 1 98.62 123 ASP B N 1
ATOM 2537 C CA . ASP B 1 123 ? 13.672 -21.969 0.894 1 98.62 123 ASP B CA 1
ATOM 2538 C C . ASP B 1 123 ? 14.906 -21.297 0.309 1 98.62 123 ASP B C 1
ATOM 2540 O O . ASP B 1 123 ? 15.969 -21.906 0.203 1 98.62 123 ASP B O 1
ATOM 2544 N N . GLY B 1 124 ? 14.805 -20.062 -0.094 1 98.56 124 GLY B N 1
ATOM 2545 C CA . GLY B 1 124 ? 15.938 -19.328 -0.62 1 98.56 124 GLY B CA 1
ATOM 2546 C C . GLY B 1 124 ? 16.359 -19.781 -2.002 1 98.56 124 GLY B C 1
ATOM 2547 O O . GLY B 1 124 ? 17.562 -19.859 -2.303 1 98.56 124 GLY B O 1
ATOM 2548 N N . LEU B 1 125 ? 15.398 -20.156 -2.803 1 98.5 125 LEU B N 1
ATOM 2549 C CA . LEU B 1 125 ? 15.68 -20.578 -4.172 1 98.5 125 LEU B CA 1
ATOM 2550 C C . LEU B 1 125 ? 15.359 -19.469 -5.16 1 98.5 125 LEU B C 1
ATOM 2552 O O . LEU B 1 125 ? 14.375 -18.734 -4.992 1 98.5 125 LEU B O 1
ATOM 2556 N N . TRP B 1 126 ? 16.172 -19.344 -6.172 1 98.5 126 TRP B N 1
ATOM 2557 C CA . TRP B 1 126 ? 15.984 -18.312 -7.188 1 98.5 126 TRP B CA 1
ATOM 2558 C C . TRP B 1 126 ? 14.867 -18.719 -8.156 1 98.5 126 TRP B C 1
ATOM 2560 O O . TRP B 1 126 ? 14.898 -19.797 -8.734 1 98.5 126 TRP B O 1
ATOM 2570 N N . VAL B 1 127 ? 13.93 -17.875 -8.336 1 98.62 127 VAL B N 1
ATOM 2571 C CA . VAL B 1 127 ? 12.75 -18.234 -9.117 1 98.62 127 VAL B CA 1
ATOM 2572 C C . VAL B 1 127 ? 12.789 -17.516 -10.469 1 98.62 127 VAL B C 1
ATOM 2574 O O . VAL B 1 127 ? 11.75 -17.344 -11.117 1 98.62 127 VAL B O 1
ATOM 2577 N N . GLY B 1 128 ? 13.961 -17.062 -10.875 1 98.25 128 GLY B N 1
ATOM 2578 C CA . GLY B 1 128 ? 14.164 -16.531 -12.211 1 98.25 128 GLY B CA 1
ATOM 2579 C C . GLY B 1 128 ? 14.523 -17.594 -13.227 1 98.25 128 GLY B C 1
ATOM 2580 O O . GLY B 1 128 ? 14.531 -17.328 -14.43 1 98.25 128 GLY B O 1
ATOM 2581 N N . ASP B 1 129 ? 14.781 -18.734 -12.758 1 97.56 129 ASP B N 1
ATOM 2582 C CA . ASP B 1 129 ? 15.195 -19.859 -13.594 1 97.56 129 ASP B CA 1
ATOM 2583 C C . ASP B 1 129 ? 13.984 -20.578 -14.195 1 97.56 129 ASP B C 1
ATOM 2585 O O . ASP B 1 129 ? 13.234 -21.25 -13.484 1 97.56 129 ASP B O 1
ATOM 2589 N N . VAL B 1 130 ? 13.875 -20.531 -15.492 1 98.5 130 VAL B N 1
ATOM 2590 C CA . VAL B 1 130 ? 12.703 -21.078 -16.172 1 98.5 130 VAL B CA 1
ATOM 2591 C C . VAL B 1 130 ? 12.648 -22.594 -15.969 1 98.5 130 VAL B C 1
ATOM 2593 O O . VAL B 1 130 ? 11.562 -23.156 -15.859 1 98.5 130 VAL B O 1
ATOM 2596 N N . ALA B 1 131 ? 13.797 -23.219 -15.977 1 98.38 131 ALA B N 1
ATOM 2597 C CA . ALA B 1 131 ? 13.828 -24.656 -15.766 1 98.38 131 ALA B CA 1
ATOM 2598 C C . ALA B 1 131 ? 13.273 -25.016 -14.391 1 98.38 131 ALA B C 1
ATOM 2600 O O . ALA B 1 131 ? 12.562 -26.016 -14.242 1 98.38 131 ALA B O 1
ATOM 2601 N N . PHE B 1 132 ? 13.617 -24.266 -13.43 1 98.75 132 PHE B N 1
ATOM 2602 C CA . PHE B 1 132 ? 13.086 -24.484 -12.086 1 98.75 132 PHE B CA 1
ATOM 2603 C C . PHE B 1 132 ? 11.578 -24.266 -12.055 1 98.75 132 PHE B C 1
ATOM 2605 O O . PHE B 1 132 ? 10.852 -25.062 -11.461 1 98.75 132 PHE B O 1
ATOM 2612 N N . LEU B 1 133 ? 11.102 -23.219 -12.711 1 98.88 133 LEU B N 1
ATOM 2613 C CA . LEU B 1 133 ? 9.672 -22.938 -12.773 1 98.88 133 LEU B CA 1
ATOM 2614 C C . LEU B 1 133 ? 8.922 -24.062 -13.484 1 98.88 133 LEU B C 1
ATOM 2616 O O . LEU B 1 133 ? 7.801 -24.406 -13.102 1 98.88 133 LEU B O 1
ATOM 2620 N N . ALA B 1 134 ? 9.586 -24.594 -14.469 1 98.88 134 ALA B N 1
ATOM 2621 C CA . ALA B 1 134 ? 9 -25.75 -15.156 1 98.88 134 ALA B CA 1
ATOM 2622 C C . ALA B 1 134 ? 8.867 -26.938 -14.219 1 98.88 134 ALA B C 1
ATOM 2624 O O . ALA B 1 134 ? 7.871 -27.672 -14.258 1 98.88 134 ALA B O 1
ATOM 2625 N N . ALA B 1 135 ? 9.898 -27.125 -13.445 1 98.75 135 ALA B N 1
ATOM 2626 C CA . ALA B 1 135 ? 9.859 -28.219 -12.477 1 98.75 135 ALA B CA 1
ATOM 2627 C C . ALA B 1 135 ? 8.719 -28.031 -11.477 1 98.75 135 ALA B C 1
ATOM 2629 O O . ALA B 1 135 ? 8.055 -28.984 -11.094 1 98.75 135 ALA B O 1
ATOM 2630 N N . LEU B 1 136 ? 8.461 -26.812 -11.016 1 98.81 136 LEU B N 1
ATOM 2631 C CA . LEU B 1 136 ? 7.348 -26.531 -10.125 1 98.81 136 LEU B CA 1
ATOM 2632 C C . LEU B 1 136 ? 6.012 -26.797 -10.812 1 98.81 136 LEU B C 1
ATOM 2634 O O . LEU B 1 136 ? 5.09 -27.328 -10.195 1 98.81 136 LEU B O 1
ATOM 2638 N N . ALA B 1 137 ? 5.906 -26.375 -12.062 1 98.75 137 ALA B N 1
ATOM 2639 C CA . ALA B 1 137 ? 4.691 -26.625 -12.836 1 98.75 137 ALA B CA 1
ATOM 2640 C C . ALA B 1 137 ? 4.418 -28.125 -12.961 1 98.75 137 ALA B C 1
ATOM 2642 O O . ALA B 1 137 ? 3.264 -28.547 -12.922 1 98.75 137 ALA B O 1
ATOM 2643 N N . ALA B 1 138 ? 5.473 -28.891 -13.086 1 98.62 138 ALA B N 1
ATOM 2644 C CA . ALA B 1 138 ? 5.363 -30.344 -13.25 1 98.62 138 ALA B CA 1
ATOM 2645 C C . ALA B 1 138 ? 4.742 -31 -12.023 1 98.62 138 ALA B C 1
ATOM 2647 O O . ALA B 1 138 ? 4.141 -32.062 -12.117 1 98.62 138 ALA B O 1
ATOM 2648 N N . GLU B 1 139 ? 4.883 -30.328 -10.891 1 98.31 139 GLU B N 1
ATOM 2649 C CA . GLU B 1 139 ? 4.266 -30.844 -9.672 1 98.31 139 GLU B CA 1
ATOM 2650 C C . GLU B 1 139 ? 2.75 -30.938 -9.82 1 98.31 139 GLU B C 1
ATOM 2652 O O . GLU B 1 139 ? 2.104 -31.719 -9.117 1 98.31 139 GLU B O 1
ATOM 2657 N N . GLN B 1 140 ? 2.184 -30.188 -10.797 1 97.69 140 GLN B N 1
ATOM 2658 C CA . GLN B 1 140 ? 0.746 -30.219 -11.047 1 97.69 140 GLN B CA 1
ATOM 2659 C C . GLN B 1 140 ? 0.415 -31.078 -12.266 1 97.69 140 GLN B C 1
ATOM 2661 O O . GLN B 1 140 ? -0.71 -31.047 -12.773 1 97.69 140 GLN B O 1
ATOM 2666 N N . GLY B 1 141 ? 1.396 -31.719 -12.781 1 98 141 GLY B N 1
ATOM 2667 C CA . GLY B 1 141 ? 1.16 -32.594 -13.914 1 98 141 GLY B CA 1
ATOM 2668 C C . GLY B 1 141 ? 1.317 -31.906 -15.258 1 98 141 GLY B C 1
ATOM 2669 O O . GLY B 1 141 ? 0.963 -32.469 -16.297 1 98 141 GLY B O 1
ATOM 2670 N N . VAL B 1 142 ? 1.824 -30.734 -15.266 1 98.31 142 VAL B N 1
ATOM 2671 C CA . VAL B 1 142 ? 2.039 -30.016 -16.516 1 98.31 142 VAL B CA 1
ATOM 2672 C C . VAL B 1 142 ? 3.281 -30.562 -17.219 1 98.31 142 VAL B C 1
ATOM 2674 O O . VAL B 1 142 ? 4.363 -30.609 -16.625 1 98.31 142 VAL B O 1
ATOM 2677 N N . GLU B 1 143 ? 3.137 -30.953 -18.406 1 98.12 143 GLU B N 1
ATOM 2678 C CA . GLU B 1 143 ? 4.254 -31.469 -19.203 1 98.12 143 GLU B CA 1
ATOM 2679 C C . GLU B 1 143 ? 5.25 -30.359 -19.531 1 98.12 143 GLU B C 1
ATOM 2681 O O . GLU B 1 143 ? 4.852 -29.25 -19.891 1 98.12 143 GLU B O 1
ATOM 2686 N N . GLU B 1 144 ? 6.469 -30.688 -19.484 1 98.12 144 GLU B N 1
ATOM 2687 C CA . GLU B 1 144 ? 7.539 -29.703 -19.625 1 98.12 144 GLU B CA 1
ATOM 2688 C C . GLU B 1 144 ? 7.453 -28.984 -20.969 1 98.12 144 GLU B C 1
ATOM 2690 O O . GLU B 1 144 ? 7.574 -27.766 -21.047 1 98.12 144 GLU B O 1
ATOM 2695 N N . ALA B 1 145 ? 7.273 -29.75 -22.031 1 98.25 145 ALA B N 1
ATOM 2696 C CA . ALA B 1 145 ? 7.211 -29.156 -23.359 1 98.25 145 ALA B CA 1
ATOM 2697 C C . ALA B 1 145 ? 6.035 -28.188 -23.469 1 98.25 145 ALA B C 1
ATOM 2699 O O . ALA B 1 145 ? 6.16 -27.109 -24.062 1 98.25 145 ALA B O 1
ATOM 2700 N N . ASP B 1 146 ? 4.883 -28.609 -22.938 1 98.62 146 ASP B N 1
ATOM 2701 C CA . ASP B 1 146 ? 3.705 -27.75 -22.938 1 98.62 146 ASP B CA 1
ATOM 2702 C C . ASP B 1 146 ? 3.953 -26.469 -22.141 1 98.62 146 ASP B C 1
ATOM 2704 O O . ASP B 1 146 ? 3.543 -25.391 -22.547 1 98.62 146 ASP B O 1
ATOM 2708 N N . PHE B 1 147 ? 4.574 -26.641 -21.047 1 98.81 147 PHE B N 1
ATOM 2709 C CA . PHE B 1 147 ? 4.902 -25.5 -20.203 1 98.81 147 PHE B CA 1
ATOM 2710 C C . PHE B 1 147 ? 5.738 -24.484 -20.969 1 98.81 147 PHE B C 1
ATOM 2712 O O . PHE B 1 147 ? 5.41 -23.297 -21 1 98.81 147 PHE B O 1
ATOM 2719 N N . HIS B 1 148 ? 6.828 -24.938 -21.578 1 98.75 148 HIS B N 1
ATOM 2720 C CA . HIS B 1 148 ? 7.742 -24.031 -22.266 1 98.75 148 HIS B CA 1
ATOM 2721 C C . HIS B 1 148 ? 7.039 -23.328 -23.422 1 98.75 148 HIS B C 1
ATOM 2723 O O . HIS B 1 148 ? 7.273 -22.141 -23.656 1 98.75 148 HIS B O 1
ATOM 2729 N N . ALA B 1 149 ? 6.191 -24.047 -24.109 1 98.75 149 ALA B N 1
ATOM 2730 C CA . ALA B 1 149 ? 5.434 -23.422 -25.203 1 98.75 149 ALA B CA 1
ATOM 2731 C C . ALA B 1 149 ? 4.504 -22.344 -24.672 1 98.75 149 ALA B C 1
ATOM 2733 O O . ALA B 1 149 ? 4.461 -21.234 -25.219 1 98.75 149 ALA B O 1
ATOM 2734 N N . ALA B 1 150 ? 3.738 -22.688 -23.641 1 98.81 150 ALA B N 1
ATOM 2735 C CA . ALA B 1 150 ? 2.805 -21.734 -23.047 1 98.81 150 ALA B CA 1
ATOM 2736 C C . ALA B 1 150 ? 3.547 -20.547 -22.422 1 98.81 150 ALA B C 1
ATOM 2738 O O . ALA B 1 150 ? 3.084 -19.406 -22.5 1 98.81 150 ALA B O 1
ATOM 2739 N N . TYR B 1 151 ? 4.656 -20.797 -21.781 1 98.81 151 TYR B N 1
ATOM 2740 C CA . TYR B 1 151 ? 5.504 -19.781 -21.188 1 98.81 151 TYR B CA 1
ATOM 2741 C C . TYR B 1 151 ? 5.953 -18.766 -22.219 1 98.81 151 TYR B C 1
ATOM 2743 O O . TYR B 1 151 ? 5.855 -17.547 -22.016 1 98.81 151 TYR B O 1
ATOM 2751 N N . ALA B 1 152 ? 6.438 -19.25 -23.344 1 98.5 152 ALA B N 1
ATOM 2752 C CA . ALA B 1 152 ? 6.938 -18.391 -24.406 1 98.5 152 ALA B CA 1
ATOM 2753 C C . ALA B 1 152 ? 5.801 -17.594 -25.047 1 98.5 152 ALA B C 1
ATOM 2755 O O . ALA B 1 152 ? 6 -16.453 -25.469 1 98.5 152 ALA B O 1
ATOM 2756 N N . ALA B 1 153 ? 4.629 -18.141 -25.047 1 98.38 153 ALA B N 1
ATOM 2757 C CA . ALA B 1 153 ? 3.492 -17.547 -25.734 1 98.38 153 ALA B CA 1
ATOM 2758 C C . ALA B 1 153 ? 2.699 -16.641 -24.797 1 98.38 153 ALA B C 1
ATOM 2760 O O . ALA B 1 153 ? 1.78 -15.938 -25.234 1 98.38 153 ALA B O 1
ATOM 2761 N N . ALA B 1 154 ? 2.973 -16.609 -23.531 1 98.31 154 ALA B N 1
ATOM 2762 C CA . ALA B 1 154 ? 2.189 -15.867 -22.547 1 98.31 154 ALA B CA 1
ATOM 2763 C C . ALA B 1 154 ? 2.088 -14.398 -22.938 1 98.31 154 ALA B C 1
ATOM 2765 O O . ALA B 1 154 ? 3.105 -13.734 -23.156 1 98.31 154 ALA B O 1
ATOM 2766 N N . PRO B 1 155 ? 0.911 -13.852 -23.031 1 98.31 155 PRO B N 1
ATOM 2767 C CA . PRO B 1 155 ? 0.743 -12.445 -23.391 1 98.31 155 PRO B CA 1
ATOM 2768 C C . PRO B 1 155 ? 0.999 -11.5 -22.219 1 98.31 155 PRO B C 1
ATOM 2770 O O . PRO B 1 155 ? 0.069 -10.859 -21.719 1 98.31 155 PRO B O 1
ATOM 2773 N N . LEU B 1 156 ? 2.236 -11.359 -21.891 1 98.31 156 LEU B N 1
ATOM 2774 C CA . LEU B 1 156 ? 2.645 -10.664 -20.672 1 98.31 156 LEU B CA 1
ATOM 2775 C C . LEU B 1 156 ? 2.191 -9.203 -20.703 1 98.31 156 LEU B C 1
ATOM 2777 O O . LEU B 1 156 ? 1.59 -8.719 -19.734 1 98.31 156 LEU B O 1
ATOM 2781 N N . ASP B 1 157 ? 2.463 -8.492 -21.812 1 97.75 157 ASP B N 1
ATOM 2782 C CA . ASP B 1 157 ? 2.152 -7.07 -21.891 1 97.75 157 ASP B CA 1
ATOM 2783 C C . ASP B 1 157 ? 0.658 -6.82 -21.703 1 97.75 157 ASP B C 1
ATOM 2785 O O . ASP B 1 157 ? 0.264 -5.902 -20.984 1 97.75 157 ASP B O 1
ATOM 2789 N N . GLU B 1 158 ? -0.136 -7.602 -22.359 1 98.25 158 GLU B N 1
ATOM 2790 C CA . GLU B 1 158 ? -1.584 -7.48 -22.219 1 98.25 158 GLU B CA 1
ATOM 2791 C C . GLU B 1 158 ? -2.025 -7.77 -20.797 1 98.25 158 GLU B C 1
ATOM 2793 O O . GLU B 1 158 ? -2.875 -7.066 -20.234 1 98.25 158 GLU B O 1
ATOM 2798 N N . HIS B 1 159 ? -1.475 -8.797 -20.219 1 98.62 159 HIS B N 1
ATOM 2799 C CA . HIS B 1 159 ? -1.805 -9.164 -18.859 1 98.62 159 HIS B CA 1
ATOM 2800 C C . HIS B 1 159 ? -1.441 -8.055 -17.875 1 98.62 159 HIS B C 1
ATOM 2802 O O . HIS B 1 159 ? -2.227 -7.723 -16.984 1 98.62 159 HIS B O 1
ATOM 2808 N N . LEU B 1 160 ? -0.264 -7.5 -18.031 1 98.12 160 LEU B N 1
ATOM 2809 C CA . LEU B 1 160 ? 0.185 -6.414 -17.172 1 98.12 160 LEU B CA 1
ATOM 2810 C C . LEU B 1 160 ? -0.727 -5.199 -17.297 1 98.12 160 LEU B C 1
ATOM 2812 O O . LEU B 1 160 ? -1.06 -4.559 -16.297 1 98.12 160 LEU B O 1
ATOM 2816 N N . ALA B 1 161 ? -1.122 -4.855 -18.5 1 97.38 161 ALA B N 1
ATOM 2817 C CA . ALA B 1 161 ? -2.029 -3.734 -18.719 1 97.38 161 ALA B CA 1
ATOM 2818 C C . ALA B 1 161 ? -3.373 -3.965 -18.031 1 97.38 161 ALA B C 1
ATOM 2820 O O . ALA B 1 161 ? -3.92 -3.055 -17.406 1 97.38 161 ALA B O 1
ATOM 2821 N N . GLN B 1 162 ? -3.854 -5.164 -18.141 1 97.88 162 GLN B N 1
ATOM 2822 C CA . GLN B 1 162 ? -5.105 -5.512 -17.484 1 97.88 162 GLN B CA 1
ATOM 2823 C C . GLN B 1 162 ? -4.969 -5.418 -15.969 1 97.88 162 GLN B C 1
ATOM 2825 O O . GLN B 1 162 ? -5.879 -4.945 -15.281 1 97.88 162 GLN B O 1
ATOM 2830 N N . SER B 1 163 ? -3.863 -5.918 -15.453 1 98.12 163 SER B N 1
ATOM 2831 C CA . SER B 1 163 ? -3.619 -5.871 -14.016 1 98.12 163 SER B CA 1
ATOM 2832 C C . SER B 1 163 ? -3.576 -4.434 -13.508 1 98.12 163 SER B C 1
ATOM 2834 O O . SER B 1 163 ? -4.09 -4.137 -12.43 1 98.12 163 SER B O 1
ATOM 2836 N N . GLN B 1 164 ? -2.961 -3.555 -14.273 1 94.44 164 GLN B N 1
ATOM 2837 C CA . GLN B 1 164 ? -2.924 -2.139 -13.922 1 94.44 164 GLN B CA 1
ATOM 2838 C C . GLN B 1 164 ? -4.324 -1.535 -13.914 1 94.44 164 GLN B C 1
ATOM 2840 O O . GLN B 1 164 ? -4.641 -0.69 -13.078 1 94.44 164 GLN B O 1
ATOM 2845 N N . GLN B 1 165 ? -5.129 -1.93 -14.867 1 95.06 165 GLN B N 1
ATOM 2846 C CA . GLN B 1 165 ? -6.512 -1.468 -14.891 1 95.06 165 GLN B CA 1
ATOM 2847 C C . GLN B 1 165 ? -7.262 -1.917 -13.633 1 95.06 165 GLN B C 1
ATOM 2849 O O . GLN B 1 165 ? -8.016 -1.141 -13.047 1 95.06 165 GLN B O 1
ATOM 2854 N N . TRP B 1 166 ? -7.031 -3.145 -13.227 1 95.75 166 TRP B N 1
ATOM 2855 C CA . TRP B 1 166 ? -7.684 -3.656 -12.031 1 95.75 166 TRP B CA 1
ATOM 2856 C C . TRP B 1 166 ? -7.18 -2.93 -10.781 1 95.75 166 TRP B C 1
ATOM 2858 O O . TRP B 1 166 ? -7.957 -2.648 -9.867 1 95.75 166 TRP B O 1
ATOM 2868 N N . LEU B 1 167 ? -5.902 -2.67 -10.758 1 93.81 167 LEU B N 1
ATOM 2869 C CA . LEU B 1 167 ? -5.344 -1.912 -9.648 1 93.81 167 LEU B CA 1
ATOM 2870 C C . LEU B 1 167 ? -6.055 -0.573 -9.484 1 93.81 167 LEU B C 1
ATOM 2872 O O . LEU B 1 167 ? -6.469 -0.212 -8.383 1 93.81 167 LEU B O 1
ATOM 2876 N N . ARG B 1 168 ? -6.273 0.105 -10.594 1 88.19 168 ARG B N 1
ATOM 2877 C CA . ARG B 1 168 ? -6.941 1.402 -10.586 1 88.19 168 ARG B CA 1
ATOM 2878 C C . ARG B 1 168 ? -8.406 1.263 -10.195 1 88.19 168 ARG B C 1
ATOM 2880 O O . ARG B 1 168 ? -8.914 2.033 -9.383 1 88.19 168 ARG B O 1
ATOM 2887 N N . ARG B 1 169 ? -9.062 0.278 -10.758 1 89.81 169 ARG B N 1
ATOM 2888 C CA . ARG B 1 169 ? -10.484 0.063 -10.5 1 89.81 169 ARG B CA 1
ATOM 2889 C C . ARG B 1 169 ? -10.734 -0.212 -9.023 1 89.81 169 ARG B C 1
ATOM 2891 O O . ARG B 1 169 ? -11.773 0.174 -8.477 1 89.81 169 ARG B O 1
ATOM 2898 N N . LEU B 1 170 ? -9.758 -0.809 -8.383 1 90.69 170 LEU B N 1
ATOM 2899 C CA . LEU B 1 170 ? -9.906 -1.182 -6.98 1 90.69 170 LEU B CA 1
ATOM 2900 C C . LEU B 1 170 ? -9.422 -0.06 -6.07 1 90.69 170 LEU B C 1
ATOM 2902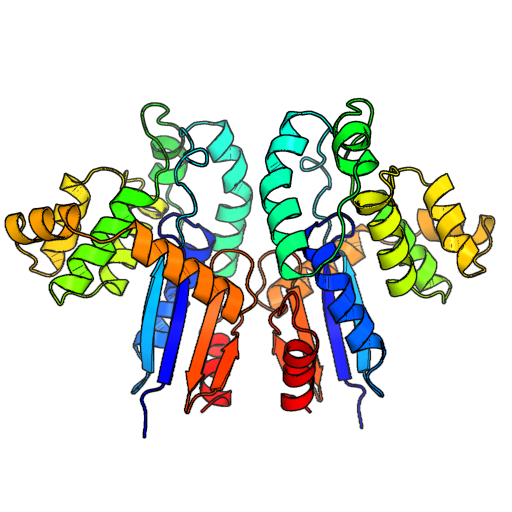 O O . LEU B 1 170 ? -9.516 -0.167 -4.844 1 90.69 170 LEU B O 1
ATOM 2906 N N . 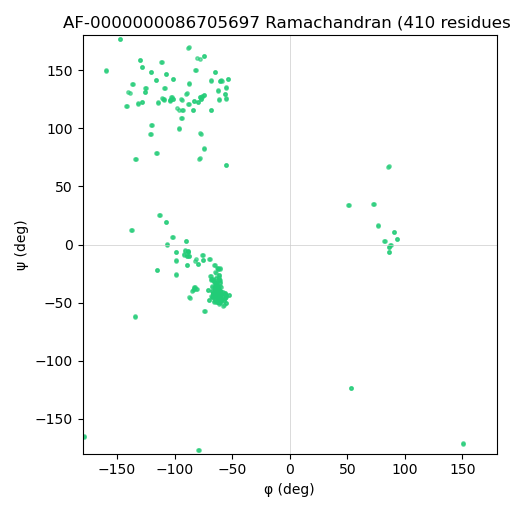GLY B 1 171 ? -8.875 0.963 -6.723 1 85 171 GLY B N 1
ATOM 2907 C CA . GLY B 1 171 ? -8.422 2.113 -5.953 1 85 171 GLY B CA 1
ATOM 2908 C C . GLY B 1 171 ? -7.113 1.871 -5.23 1 85 171 GLY B C 1
ATOM 2909 O O . GLY B 1 171 ? -6.805 2.553 -4.254 1 85 171 GLY B O 1
ATOM 2910 N N . GLY B 1 172 ? -6.383 0.86 -5.605 1 88.12 172 GLY B N 1
ATOM 2911 C CA . GLY B 1 172 ? -5.113 0.533 -4.973 1 88.12 172 GLY B CA 1
ATOM 2912 C C . GLY B 1 172 ? -3.936 1.253 -5.598 1 88.12 172 GLY B C 1
ATOM 2913 O O . GLY B 1 172 ? -4.07 1.887 -6.648 1 88.12 172 GLY B O 1
ATOM 2914 N N . HIS B 1 173 ? -2.754 1.195 -4.961 1 87.5 173 HIS B N 1
ATOM 2915 C CA . HIS B 1 173 ? -1.553 1.842 -5.473 1 87.5 173 HIS B CA 1
ATOM 2916 C C . HIS B 1 173 ? -0.336 0.931 -5.34 1 87.5 173 HIS B C 1
ATOM 2918 O O . HIS B 1 173 ? 0.803 1.392 -5.438 1 87.5 173 HIS B O 1
ATOM 2924 N N . GLY B 1 174 ? -0.542 -0.256 -5.066 1 91.38 174 GLY B N 1
ATOM 2925 C CA . GLY B 1 174 ? 0.516 -1.246 -4.938 1 91.38 174 GLY B CA 1
ATOM 2926 C C . GLY B 1 174 ? -0.004 -2.639 -4.633 1 91.38 174 GLY B C 1
ATOM 2927 O O . GLY B 1 174 ? -1.18 -2.932 -4.859 1 91.38 174 GLY B O 1
ATOM 2928 N N . TYR B 1 175 ? 0.952 -3.479 -4.203 1 95.44 175 TYR B N 1
ATOM 2929 C CA . TYR B 1 175 ? 0.607 -4.879 -3.99 1 95.44 175 TYR B CA 1
ATOM 2930 C C . TYR B 1 175 ? 0.756 -5.258 -2.521 1 95.44 175 TYR B C 1
ATOM 2932 O O . TYR B 1 175 ? 1.646 -4.758 -1.83 1 95.44 175 TYR B O 1
ATOM 2940 N N . PRO B 1 176 ? -0.144 -6.066 -2.064 1 96.31 176 PRO B N 1
ATOM 2941 C CA . PRO B 1 176 ? -1.338 -6.602 -2.723 1 96.31 176 PRO B CA 1
ATOM 2942 C C . PRO B 1 176 ? -2.514 -5.625 -2.693 1 96.31 176 PRO B C 1
ATOM 2944 O O . PRO B 1 176 ? -2.564 -4.738 -1.837 1 96.31 176 PRO B O 1
ATOM 2947 N N . THR B 1 177 ? -3.332 -5.68 -3.639 1 95 177 THR B N 1
ATOM 2948 C CA . THR B 1 177 ? -4.645 -5.047 -3.684 1 95 177 THR B CA 1
ATOM 2949 C C . THR B 1 177 ? -5.73 -6.078 -3.992 1 95 177 THR B C 1
ATOM 2951 O O . THR B 1 177 ? -5.578 -6.891 -4.906 1 95 177 THR B O 1
ATOM 2954 N N . LEU B 1 178 ? -6.805 -6.07 -3.189 1 95.19 178 LEU B N 1
ATOM 2955 C CA . LEU B 1 178 ? -7.867 -7.062 -3.326 1 95.19 178 LEU B CA 1
ATOM 2956 C C . LEU B 1 178 ? -9.227 -6.387 -3.424 1 95.19 178 LEU B C 1
ATOM 2958 O O . LEU B 1 178 ? -9.445 -5.32 -2.84 1 95.19 178 LEU B O 1
ATOM 2962 N N . GLY B 1 179 ? -10.141 -7.098 -4.109 1 93.38 179 GLY B N 1
ATOM 2963 C CA . GLY B 1 179 ? -11.539 -6.711 -4.152 1 93.38 179 GLY B CA 1
ATOM 2964 C C . GLY B 1 179 ? -12.461 -7.848 -4.543 1 93.38 179 GLY B C 1
ATOM 2965 O O . GLY B 1 179 ? -12.07 -8.75 -5.289 1 93.38 179 GLY B O 1
ATOM 2966 N N . VAL B 1 180 ? -13.609 -7.781 -4.043 1 92.88 180 VAL B N 1
ATOM 2967 C CA . VAL B 1 180 ? -14.609 -8.797 -4.352 1 92.88 180 VAL B CA 1
ATOM 2968 C C . VAL B 1 180 ? -15.68 -8.211 -5.266 1 92.88 180 VAL B C 1
ATOM 2970 O O . VAL B 1 180 ? -16.078 -7.055 -5.102 1 92.88 180 VAL B O 1
ATOM 2973 N N . GLU B 1 181 ? -16 -8.922 -6.234 1 92.38 181 GLU B N 1
ATOM 2974 C CA . GLU B 1 181 ? -17.047 -8.555 -7.18 1 92.38 181 GLU B CA 1
ATOM 2975 C C . GLU B 1 181 ? -18.234 -9.516 -7.098 1 92.38 181 GLU B C 1
ATOM 2977 O O . GLU B 1 181 ? -18.062 -10.727 -7.246 1 92.38 181 GLU B O 1
ATOM 2982 N N . ARG B 1 182 ? -19.406 -8.961 -6.812 1 88.81 182 ARG B N 1
ATOM 2983 C CA . ARG B 1 182 ? -20.641 -9.727 -6.746 1 88.81 182 ARG B CA 1
ATOM 2984 C C . ARG B 1 182 ? -21.797 -8.961 -7.383 1 88.81 182 ARG B C 1
ATOM 2986 O O . ARG B 1 182 ? -22.016 -7.785 -7.07 1 88.81 182 ARG B O 1
ATOM 2993 N N . ASP B 1 183 ? -22.516 -9.641 -8.266 1 87 183 ASP B N 1
ATOM 2994 C CA . ASP B 1 183 ? -23.703 -9.062 -8.898 1 87 183 ASP B CA 1
ATOM 2995 C C . ASP B 1 183 ? -23.375 -7.688 -9.492 1 87 183 ASP B C 1
ATOM 2997 O O . ASP B 1 183 ? -24.141 -6.734 -9.305 1 87 183 ASP B O 1
ATOM 3001 N N . GLY B 1 184 ? -22.172 -7.574 -9.969 1 84.12 184 GLY B N 1
ATOM 3002 C CA . GLY B 1 184 ? -21.781 -6.355 -10.656 1 84.12 184 GLY B CA 1
ATOM 3003 C C . GLY B 1 184 ? -21.25 -5.285 -9.719 1 84.12 184 GLY B C 1
ATOM 3004 O O . GLY B 1 184 ? -20.828 -4.219 -10.172 1 84.12 184 GLY B O 1
ATOM 3005 N N . VAL B 1 185 ? -21.234 -5.613 -8.523 1 84.44 185 VAL B N 1
ATOM 3006 C CA . VAL B 1 185 ? -20.75 -4.641 -7.551 1 84.44 185 VAL B CA 1
ATOM 3007 C C . VAL B 1 185 ? -19.328 -5.008 -7.117 1 84.44 185 VAL B C 1
ATOM 3009 O O . VAL B 1 185 ? -19.078 -6.145 -6.711 1 84.44 185 VAL B O 1
ATOM 3012 N N . LEU B 1 186 ? -18.438 -4.09 -7.25 1 88.94 186 LEU B N 1
ATOM 3013 C CA . LEU B 1 186 ? -17.047 -4.262 -6.867 1 88.94 186 LEU B CA 1
ATOM 3014 C C . LEU B 1 186 ? -16.75 -3.566 -5.543 1 88.94 186 LEU B C 1
ATOM 3016 O O . LEU B 1 186 ? -17.047 -2.381 -5.383 1 88.94 186 LEU B O 1
ATOM 3020 N N . MET B 1 187 ? -16.188 -4.316 -4.625 1 84.44 187 MET B N 1
ATOM 3021 C CA . MET B 1 187 ? -15.852 -3.77 -3.312 1 84.44 187 MET B CA 1
ATOM 3022 C C . MET B 1 187 ? -14.398 -4.066 -2.957 1 84.44 187 MET B C 1
ATOM 3024 O O . MET B 1 187 ? -13.984 -5.227 -2.924 1 84.44 187 MET B O 1
ATOM 3028 N N . PRO B 1 188 ? -13.672 -3.053 -2.711 1 88.25 188 PRO B N 1
ATOM 3029 C CA . PRO B 1 188 ? -12.305 -3.283 -2.248 1 88.25 188 PRO B CA 1
ATOM 3030 C C . PRO B 1 188 ? -12.25 -3.973 -0.886 1 88.25 188 PRO B C 1
ATOM 3032 O O . PRO B 1 188 ? -13.156 -3.807 -0.07 1 88.25 188 PRO B O 1
ATOM 3035 N N . LEU B 1 189 ? -11.203 -4.766 -0.701 1 88 189 LEU B N 1
ATOM 3036 C CA . LEU B 1 189 ? -10.961 -5.445 0.567 1 88 189 LEU B CA 1
ATOM 3037 C C . LEU B 1 189 ? -9.617 -5.031 1.159 1 88 189 LEU B C 1
ATOM 3039 O O . LEU B 1 189 ? -8.695 -4.672 0.424 1 88 189 LEU B O 1
ATOM 3043 N N . SER B 1 190 ? -9.508 -5.008 2.436 1 84.88 190 SER B N 1
ATOM 3044 C CA . SER B 1 190 ? -8.227 -4.871 3.117 1 84.88 190 SER B CA 1
ATOM 3045 C C . SER B 1 190 ? -7.57 -6.23 3.34 1 84.88 190 SER B C 1
ATOM 3047 O O . SER B 1 190 ? -8.242 -7.199 3.693 1 84.88 190 SER B O 1
ATOM 3049 N N . PRO B 1 191 ? -6.262 -6.16 3.094 1 83.62 191 PRO B N 1
ATOM 3050 C CA . PRO B 1 191 ? -5.598 -7.414 3.467 1 83.62 191 PRO B CA 1
ATOM 3051 C C . PRO B 1 191 ? -5.457 -7.574 4.98 1 83.62 191 PRO B C 1
ATOM 3053 O O . PRO B 1 191 ? -4.512 -7.055 5.574 1 83.62 191 PRO B O 1
ATOM 3056 N N . SER B 1 192 ? -6.227 -7.953 5.719 1 81.62 192 SER B N 1
ATOM 3057 C CA . SER B 1 192 ? -6.195 -8.25 7.148 1 81.62 192 SER B CA 1
ATOM 3058 C C . SER B 1 192 ? -5.098 -9.25 7.48 1 81.62 192 SER B C 1
ATOM 3060 O O . SER B 1 192 ? -5.383 -10.367 7.926 1 81.62 192 SER B O 1
ATOM 3062 N N . PHE B 1 193 ? -3.869 -8.82 7.348 1 87.56 193 PHE B N 1
ATOM 3063 C CA . PHE B 1 193 ? -2.738 -9.727 7.5 1 87.56 193 PHE B CA 1
ATOM 3064 C C . PHE B 1 193 ? -2.777 -10.422 8.859 1 87.56 193 PHE B C 1
ATOM 3066 O O . PHE B 1 193 ? -2.969 -9.766 9.883 1 87.56 193 PHE B O 1
ATOM 3073 N N . GLY B 1 194 ? -2.664 -11.695 8.859 1 87.25 194 GLY B N 1
ATOM 3074 C CA . GLY B 1 194 ? -2.619 -12.469 10.086 1 87.25 194 GLY B CA 1
ATOM 3075 C C . GLY B 1 194 ? -3.994 -12.758 10.664 1 87.25 194 GLY B C 1
ATOM 3076 O O . GLY B 1 194 ? -4.113 -13.43 11.688 1 87.25 194 GLY B O 1
ATOM 3077 N N . GLU B 1 195 ? -5.023 -12.328 9.938 1 87.38 195 GLU B N 1
ATOM 3078 C CA . GLU B 1 195 ? -6.375 -12.5 10.453 1 87.38 195 GLU B CA 1
ATOM 3079 C C . GLU B 1 195 ? -7.312 -13.047 9.383 1 87.38 195 GLU B C 1
ATOM 3081 O O . GLU B 1 195 ? -8.25 -12.359 8.961 1 87.38 195 GLU B O 1
ATOM 3086 N N . PRO B 1 196 ? -7.145 -14.344 9.086 1 89.88 196 PRO B N 1
ATOM 3087 C CA . PRO B 1 196 ? -7.965 -14.922 8.023 1 89.88 196 PRO B CA 1
ATOM 3088 C C . PRO B 1 196 ? -9.461 -14.836 8.312 1 89.88 196 PRO B C 1
ATOM 3090 O O . PRO B 1 196 ? -10.266 -14.656 7.395 1 89.88 196 PRO B O 1
ATOM 3093 N N . ASP B 1 197 ? -9.828 -14.922 9.57 1 88.31 197 ASP B N 1
ATOM 3094 C CA . ASP B 1 197 ? -11.242 -14.844 9.914 1 88.31 197 ASP B CA 1
ATOM 3095 C C . ASP B 1 197 ? -11.805 -13.461 9.609 1 88.31 197 ASP B C 1
ATOM 3097 O O . ASP B 1 197 ? -12.922 -13.336 9.102 1 88.31 197 ASP B O 1
ATOM 3101 N N . HIS B 1 198 ? -11.055 -12.461 9.938 1 84.06 198 HIS B N 1
ATOM 3102 C CA . HIS B 1 198 ? -11.477 -11.102 9.633 1 84.06 198 HIS B CA 1
ATOM 3103 C C . HIS B 1 198 ? -11.555 -10.875 8.125 1 84.06 198 HIS B C 1
ATOM 3105 O O . HIS B 1 198 ? -12.477 -10.219 7.641 1 84.06 198 HIS B O 1
ATOM 3111 N N . PHE B 1 199 ? -10.664 -11.398 7.406 1 89.38 199 PHE B N 1
ATOM 3112 C CA . PHE B 1 199 ? -10.648 -11.32 5.953 1 89.38 199 PHE B CA 1
ATOM 3113 C C . PHE B 1 199 ? -11.883 -11.984 5.355 1 89.38 199 PHE B C 1
ATOM 3115 O O . PHE B 1 199 ? -12.562 -11.398 4.516 1 89.38 199 PHE B O 1
ATOM 3122 N N . LEU B 1 200 ? -12.156 -13.156 5.887 1 90 200 LEU B N 1
ATOM 3123 C CA . LEU B 1 200 ? -13.297 -13.906 5.375 1 90 200 LEU B CA 1
ATOM 3124 C C . LEU B 1 200 ? -14.609 -13.211 5.742 1 90 200 LEU B C 1
ATOM 3126 O O . LEU B 1 200 ? -15.586 -13.289 4.988 1 90 200 LEU B O 1
ATOM 3130 N N . ALA B 1 201 ? -14.594 -12.531 6.859 1 85.06 201 ALA B N 1
ATOM 3131 C CA . ALA B 1 201 ? -15.789 -11.789 7.266 1 85.06 201 ALA B CA 1
ATOM 3132 C C . ALA B 1 201 ? -16.109 -10.68 6.27 1 85.06 201 ALA B C 1
ATOM 3134 O O . ALA B 1 201 ? -17.281 -10.391 6.012 1 85.06 201 ALA B O 1
ATOM 3135 N N . GLN B 1 202 ? -15.102 -10.086 5.727 1 82.19 202 GLN B N 1
ATOM 3136 C CA . GLN B 1 202 ? -15.312 -9.07 4.707 1 82.19 202 GLN B CA 1
ATOM 3137 C C . GLN B 1 202 ? -15.984 -9.664 3.473 1 82.19 202 GLN B C 1
ATOM 3139 O O . GLN B 1 202 ? -16.781 -8.992 2.805 1 82.19 202 GLN B O 1
ATOM 3144 N N . LEU B 1 203 ? -15.609 -10.836 3.16 1 84.38 203 LEU B N 1
ATOM 3145 C CA . LEU B 1 203 ? -16.141 -11.508 1.982 1 84.38 203 LEU B CA 1
ATOM 3146 C C . LEU B 1 203 ? -17.609 -11.867 2.18 1 84.38 203 LEU B C 1
ATOM 3148 O O . LEU B 1 203 ? -18.375 -11.938 1.214 1 84.38 203 LEU B O 1
ATOM 3152 N N . ARG B 1 204 ? -18.016 -12.062 3.438 1 78.38 204 ARG B N 1
ATOM 3153 C CA . ARG B 1 204 ? -19.391 -12.453 3.764 1 78.38 204 ARG B CA 1
ATOM 3154 C C . ARG B 1 204 ? -20.312 -11.234 3.754 1 78.38 204 ARG B C 1
ATOM 3156 O O . ARG B 1 204 ? -21.5 -11.359 3.449 1 78.38 204 ARG B O 1
ATOM 3163 N N . VAL B 1 205 ? -19.766 -10.172 4.234 1 62 205 VAL B N 1
ATOM 3164 C CA . VAL B 1 205 ? -20.594 -8.977 4.316 1 62 205 VAL B CA 1
ATOM 3165 C C . VAL B 1 205 ? -21.047 -8.562 2.916 1 62 205 VAL B C 1
ATOM 3167 O O . VAL B 1 205 ? -22.125 -7.98 2.748 1 62 205 VAL B O 1
ATOM 3170 N N . VAL B 1 206 ? -20.281 -8.883 1.981 1 54.25 206 VAL B N 1
ATOM 3171 C CA . VAL B 1 206 ? -20.672 -8.57 0.612 1 54.25 206 VAL B CA 1
ATOM 3172 C C . VAL B 1 206 ? -21.641 -9.648 0.098 1 54.25 206 VAL B C 1
ATOM 3174 O O . VAL B 1 206 ? -22.281 -9.469 -0.942 1 54.25 206 VAL B O 1
ATOM 3177 N N . SER B 1 207 ? -21.703 -10.719 0.803 1 47.31 207 SER B N 1
ATOM 3178 C CA . SER B 1 207 ? -22.641 -11.758 0.411 1 47.31 207 SER B CA 1
ATOM 3179 C C . SER B 1 207 ? -24.062 -11.422 0.86 1 47.31 207 SER B C 1
ATOM 3181 O O . SER B 1 207 ? -24.25 -10.773 1.894 1 47.31 207 SER B O 1
#

Secondary structure (DSSP, 8-state):
-PPEEEEEEE-TT-HHHHHTHHHHHHHHTSTTEEEEEEE--SS-GGG-EE-SHHHHHHHHHHHHHHHHHH-----HHHHHTGGG-TT-EE-SHHHHHHHHHHHHTTS-HHHHHHHHHIIIIIT---TT-HHHHHHHHHTTT--HHHHHHHHHH--HHHHHHHHHHHHHHTT--SSSEEEEEETTEEEEE---TT-HHHHHHHHHHT-/-PPEEEEEEE-TT-HHHHHTHHHHHHHHTSTTEEEEEEE--SS-GGG-EE-SHHHHHHHHHHHHHHHHHH-PPPPHHHHHTGGG-TT-EE-SHHHHHHHHHHHHTTS-HHHHHHHHHIIIIIT---S--HHHHHHHHHTTT--HHHHHHHHHH--HHHHHHHHHHHHHHTT--SSSEEEEEETTEEEEE---TT-HHHHHHHHHHT-

Solvent-accessible surface area (backbone atoms only — not comparable to full-atom values): 21616 Å² total; per-residue (Å²): 130,80,65,34,35,36,40,39,32,30,29,80,81,33,68,60,34,54,34,39,44,66,45,52,55,56,49,66,66,39,86,66,44,44,79,44,83,24,53,51,53,78,23,45,81,89,54,41,38,64,28,17,68,70,50,44,65,65,45,44,66,54,54,54,50,39,26,72,51,42,64,47,65,73,21,65,44,16,67,74,40,45,32,52,38,58,92,40,58,49,49,31,58,50,48,49,30,45,31,49,16,38,37,74,73,70,47,60,32,68,60,47,46,51,52,51,31,43,36,32,42,36,61,25,41,79,62,62,41,63,69,58,51,41,54,59,45,36,75,75,68,45,51,60,70,60,43,54,54,33,34,74,62,41,63,56,69,63,47,32,53,51,18,50,50,49,33,54,74,44,19,43,90,58,67,58,30,38,26,39,35,46,94,87,42,75,41,54,50,52,61,33,60,58,31,55,68,62,38,52,47,57,61,49,71,75,95,129,80,67,34,35,36,42,38,33,29,29,80,82,33,69,60,34,55,34,39,44,66,44,52,56,56,50,65,68,39,86,65,44,42,77,46,83,24,54,53,53,78,24,43,82,89,52,41,38,66,29,17,67,69,50,44,63,65,44,43,66,54,53,55,50,39,26,72,51,40,63,48,64,72,22,65,44,18,66,74,40,44,31,52,37,58,90,41,60,50,49,31,59,52,48,49,30,45,31,50,16,39,38,75,73,69,46,60,33,67,61,48,46,51,52,53,32,43,36,31,42,35,61,25,41,78,63,60,41,64,70,57,52,40,55,59,46,35,75,74,69,45,51,59,70,59,43,53,53,35,34,73,63,40,62,55,70,63,46,33,52,51,18,50,51,49,33,54,76,44,18,44,92,59,68,57,32,39,25,40,35,45,96,86,42,76,42,54,50,54,61,34,60,56,31,55,67,63,40,50,48,57,59,47,70,75,95

Organism: NCBI:txid218936

Foldseek 3Di:
DQAKEKEKEAFLPDLVVLLLLVLVVLQVPDPRYYYDYQYQWCADDPNKAFAADVVLVVCVVVNVVSCVQAVRDFAPLLNVPLSHPRVDIDGRLLLVLLLQLLVVVVHDSSVLSNVSNCCRGHVPHDRNDNVVSLVSSCVRVDDSVSSVVSSVVRPVVVSNVVSVVVCVVLPHDDPTWMWMDDPRDIHTFDSSRNCSPVRVVVVVVVD/DQAKEKEKEAFLPDLVVLLLLVLVVLQVPDPRYYYDYQYQWCADDPNKAFAADVVLVVCVVVNVVSCVQAVRDFAPLLNVPLSHPRVDIDGRLLLVLLLQLLVVVVHDSSQLSNVSNCCRGHVPHDRNDNVVSLVSSCVRVDDSVSSVVSSVVRPVVVSNVVSVVVCVVLPHDDPTWMWMDDPRDIHTFDSSRNCSPVRVVVVVVVD